Protein AF-0000000087528945 (afdb_homodimer)

Sequence (716 aa):
MKDCYVSKKLNIKIRRIQIAGRSYTVRPSFVMPYMTAFTDDAEKALFLSKFDVPAWGIARIFGKNGPYWYRMASNLGRFSLVGTTVRDPKKLPLHIAADEKHTKIRGEKCYIPTTVGCGCILGAAVAENAGNIALLRGYDVFRREALDLDPSYSPETVNIDGWAATRNAFRHLFPTICILCCFLHIYIKMRDGSKKKHRDVFLRAASALWECFQAPTRRSFSQKVRRLAEAGERDSYPESILKPIKKLKNNISEYSESYNHHGCHRTSNMIDRLMQGMNRHLYNTRYFHGSRETAERNIRGWALIKNFAPQNPAAVKKHAGLQSPAEQLNGKRYHDCWLQNLLISASLGGFRGAPLNLMKDCYVSKKLNIKIRRIQIAGRSYTVRPSFVMPYMTAFTDDAEKALFLSKFDVPAWGIARIFGKNGPYWYRMASNLGRFSLVGTTVRDPKKLPLHIAADEKHTKIRGEKCYIPTTVGCGCILGAAVAENAGNIALLRGYDVFRREALDLDPSYSPETVNIDGWAATRNAFRHLFPTICILCCFLHIYIKMRDGSKKKHRDVFLRAASALWECFQAPTRRSFSQKVRRLAEAGERDSYPESILKPIKKLKNNISEYSESYNHHGCHRTSNMIDRLMQGMNRHLYNTRYFHGSRETAERNIRGWALIKNFAPQNPAAVKKHAGLQSPAEQLNGKRYHDCWLQNLLISASLGGFRGAPLNL

Foldseek 3Di:
DPFWDQDPLQRDIWGWDDDPNFIDIDDALQAAPPRLDGLVLCLVLLLCVLQPDQLQNSCVVSNDHSVSNLCSLLQLLQFQLQLLLDPALVLPAQAKEWDWDWFDEQRQIWIWIWMDGLLATRFTAIFNDLAQVRLLVRCVSSLVLSCVNPVPDAHAEYEYQDDPSNVNSNCVSHVNHQYAYALVNLLVQLCVVDCPPPPVLNVVLSVLSVVLVPDLALVSNLVSLVVSLVVCVVVVPDCSNNVSSVVCNVPVCNQSCVRVPPPYDRHCVSVVVVVVSVVSNCVSVVHHHDDSVSNSSNSSSSSLSQQQRFDDPVVCVVQVNQGGSSCSSHVHFDDPRSSSRSSVSSPPRRDDGRPPPD/DPAWDQDPLQRDIWGWDDDPNFIAIDDALQAAPPRLDGLVLCLVLLLCVLQPDQLQNSCVVSNDHSVSNLCRLLVLLQFQLQLLLPPALVLPAQAKEWDWDWFDEQRQIWIWIWMDGLLATRFTAIFNDLAQVRLLVRCVSSLVLSCLNPVPDAHAEYEYQDDPSNVNSNCVSHVNHQYAYALVVLLVQLCVVDCVPPPVLNVVLSVLSVVLVPDLALVSSLVSLVVSLVVCVVVVPDCSNNVSSVVCNVPVCNQSCVRVPPPYDRHCVSVVVVVVSVVSNCVSVVHHHDDSVSNSSNSSSSSLSQQQRFDDPVVCVVQVNQGGSSCSSHVHFDDPRSSSRSSVSSPPRSDDDRPPPD

Radius of gyration: 29.3 Å; Cα contacts (8 Å, |Δi|>4): 1241; chains: 2; bounding box: 74×74×71 Å

pLDDT: mean 90.82, std 10.72, range [28.28, 98.5]

Organism: NCBI:txid1859131

Structure (mmCIF, N/CA/C/O backbone):
data_AF-0000000087528945-model_v1
#
loop_
_entity.id
_entity.type
_entity.pdbx_description
1 polymer 'MULE transposase domain-containing protein'
#
loop_
_atom_site.group_PDB
_atom_site.id
_atom_site.type_symbol
_atom_site.label_atom_id
_atom_site.label_alt_id
_atom_site.label_comp_id
_atom_site.label_asym_id
_atom_site.label_entity_id
_atom_site.label_seq_id
_atom_site.pdbx_PDB_ins_code
_atom_site.Cartn_x
_atom_site.Cartn_y
_atom_site.Cartn_z
_atom_site.occupancy
_atom_site.B_iso_or_equiv
_atom_site.auth_seq_id
_atom_site.auth_comp_id
_atom_site.auth_asym_id
_atom_site.auth_atom_id
_atom_site.pdbx_PDB_model_num
ATOM 1 N N . MET A 1 1 ? 30.25 -16.484 -36.312 1 44.91 1 MET A N 1
ATOM 2 C CA . MET A 1 1 ? 30.188 -15.273 -35.469 1 44.91 1 MET A CA 1
ATOM 3 C C . MET A 1 1 ? 31.312 -15.273 -34.438 1 44.91 1 MET A C 1
ATOM 5 O O . MET A 1 1 ? 31.672 -16.312 -33.906 1 44.91 1 MET A O 1
ATOM 9 N N . LYS A 1 2 ? 32.156 -14.516 -34.406 1 52.84 2 LYS A N 1
ATOM 10 C CA . LYS A 1 2 ? 33.25 -14.383 -33.438 1 52.84 2 LYS A CA 1
ATOM 11 C C . LYS A 1 2 ? 32.781 -14.602 -32 1 52.84 2 LYS A C 1
ATOM 13 O O . LYS A 1 2 ? 31.828 -13.953 -31.562 1 52.84 2 LYS A O 1
ATOM 18 N N . ASP A 1 3 ? 33 -15.695 -31.219 1 64.81 3 ASP A N 1
ATOM 19 C CA . ASP A 1 3 ? 32.375 -16.406 -30.109 1 64.81 3 ASP A CA 1
ATOM 20 C C . ASP A 1 3 ? 32.469 -15.602 -28.812 1 64.81 3 ASP A C 1
ATOM 22 O O . ASP A 1 3 ? 31.547 -15.57 -28.016 1 64.81 3 ASP A O 1
ATOM 26 N N . CYS A 1 4 ? 33.625 -14.914 -28.688 1 72.31 4 CYS A N 1
ATOM 27 C CA . CYS A 1 4 ? 33.875 -14.227 -27.422 1 72.31 4 CYS A CA 1
ATOM 28 C C . CYS A 1 4 ? 33.969 -12.719 -27.625 1 72.31 4 CYS A C 1
ATOM 30 O O . CYS A 1 4 ? 34.562 -12.258 -28.578 1 72.31 4 CYS A O 1
ATOM 32 N N . TYR A 1 5 ? 33.094 -11.906 -27.047 1 77.69 5 TYR A N 1
ATOM 33 C CA . TYR A 1 5 ? 33.125 -10.445 -27.078 1 77.69 5 TYR A CA 1
ATOM 34 C C . TYR A 1 5 ? 33.281 -9.875 -25.672 1 77.69 5 TYR A C 1
ATOM 36 O O . TYR A 1 5 ? 32.906 -10.508 -24.688 1 77.69 5 TYR A O 1
ATOM 44 N N . VAL A 1 6 ? 34.062 -8.758 -25.656 1 79.62 6 VAL A N 1
ATOM 45 C CA . VAL A 1 6 ? 34.219 -8.07 -24.391 1 79.62 6 VAL A CA 1
ATOM 46 C C . VAL A 1 6 ? 33.188 -6.945 -24.281 1 79.62 6 VAL A C 1
ATOM 48 O O . VAL A 1 6 ? 33.094 -6.094 -25.172 1 79.62 6 VAL A O 1
ATOM 51 N N . SER A 1 7 ? 32.438 -6.984 -23.219 1 78.5 7 SER A N 1
ATOM 52 C CA . SER A 1 7 ? 31.438 -5.938 -23 1 78.5 7 SER A CA 1
ATOM 53 C C . SER A 1 7 ? 32.094 -4.625 -22.594 1 78.5 7 SER A C 1
ATOM 55 O O . SER A 1 7 ? 32.875 -4.586 -21.641 1 78.5 7 SER A O 1
ATOM 57 N N . LYS A 1 8 ? 31.719 -3.615 -23.297 1 76.12 8 LYS A N 1
ATOM 58 C CA . LYS A 1 8 ? 32.281 -2.297 -23 1 76.12 8 LYS A CA 1
ATOM 59 C C . LYS A 1 8 ? 31.719 -1.745 -21.688 1 76.12 8 LYS A C 1
ATOM 61 O O . LYS A 1 8 ? 32.406 -0.993 -20.984 1 76.12 8 LYS A O 1
ATOM 66 N N . LYS A 1 9 ? 30.578 -2.268 -21.391 1 76.88 9 LYS A N 1
ATOM 67 C CA . LYS A 1 9 ? 29.891 -1.698 -20.234 1 76.88 9 LYS A CA 1
ATOM 68 C C . LYS A 1 9 ? 30.5 -2.213 -18.922 1 76.88 9 LYS A C 1
ATOM 70 O O . LYS A 1 9 ? 30.688 -1.447 -17.984 1 76.88 9 LYS A O 1
ATOM 75 N N . LEU A 1 10 ? 30.828 -3.467 -18.875 1 82.12 10 LEU A N 1
ATOM 76 C CA . LEU A 1 10 ? 31.266 -4.066 -17.625 1 82.12 10 LEU A CA 1
ATOM 77 C C . LEU A 1 10 ? 32.688 -4.641 -17.781 1 82.12 10 LEU A C 1
ATOM 79 O O . LEU A 1 10 ? 33.281 -5.082 -16.797 1 82.12 10 LEU A O 1
ATOM 83 N N . ASN A 1 11 ? 33.188 -4.609 -18.891 1 80.81 11 ASN A N 1
ATOM 84 C CA . ASN A 1 11 ? 34.531 -5.109 -19.188 1 80.81 11 ASN A CA 1
ATOM 85 C C . ASN A 1 11 ? 34.656 -6.594 -18.844 1 80.81 11 ASN A C 1
ATOM 87 O O . ASN A 1 11 ? 35.562 -6.996 -18.141 1 80.81 11 ASN A O 1
ATOM 91 N N . ILE A 1 12 ? 33.625 -7.355 -19.25 1 82.56 12 ILE A N 1
ATOM 92 C CA . ILE A 1 12 ? 33.625 -8.797 -19.047 1 82.56 12 ILE A CA 1
ATOM 93 C C . ILE A 1 12 ? 33.5 -9.516 -20.391 1 82.56 12 ILE A C 1
ATOM 95 O O . ILE A 1 12 ? 32.875 -8.992 -21.328 1 82.56 12 ILE A O 1
ATOM 99 N N . LYS A 1 13 ? 34.094 -10.648 -20.469 1 81.25 13 LYS A N 1
ATOM 100 C CA . LYS A 1 13 ? 34.031 -11.453 -21.688 1 81.25 13 LYS A CA 1
ATOM 101 C C . LYS A 1 13 ? 32.719 -12.242 -21.75 1 81.25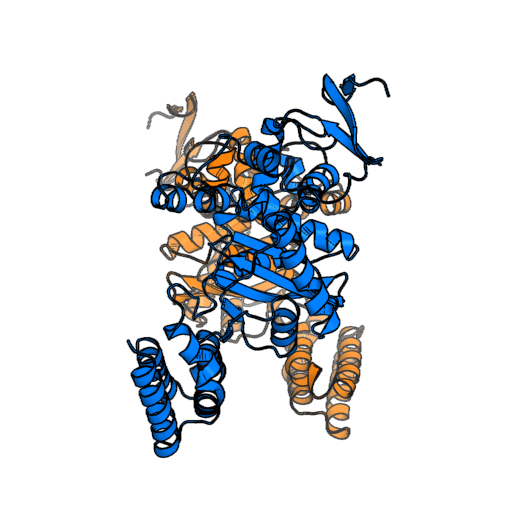 13 LYS A C 1
ATOM 103 O O . LYS A 1 13 ? 32.344 -12.875 -20.766 1 81.25 13 LYS A O 1
ATOM 108 N N . ILE A 1 14 ? 32.031 -12.031 -22.828 1 79.75 14 ILE A N 1
ATOM 109 C CA . ILE A 1 14 ? 30.797 -12.766 -23.047 1 79.75 14 ILE A CA 1
ATOM 110 C C . ILE A 1 14 ? 30.859 -13.523 -24.359 1 79.75 14 ILE A C 1
ATOM 112 O O . ILE A 1 14 ? 31.734 -13.258 -25.203 1 79.75 14 ILE A O 1
ATOM 116 N N . ARG A 1 15 ? 30.047 -14.625 -24.422 1 78.31 15 ARG A N 1
ATOM 117 C CA . ARG A 1 15 ? 29.984 -15.422 -25.641 1 78.31 15 ARG A CA 1
ATOM 118 C C . ARG A 1 15 ? 28.578 -15.391 -26.25 1 78.31 15 ARG A C 1
ATOM 120 O O . ARG A 1 15 ? 27.594 -15.414 -25.516 1 78.31 15 ARG A O 1
ATOM 127 N N . ARG A 1 16 ? 28.594 -15.195 -27.594 1 77.94 16 ARG A N 1
ATOM 128 C CA . ARG A 1 16 ? 27.328 -15.297 -28.312 1 77.94 16 ARG A CA 1
ATOM 129 C C . ARG A 1 16 ? 27.281 -16.578 -29.141 1 77.94 16 ARG A C 1
ATOM 131 O O . ARG A 1 16 ? 28.219 -16.906 -29.859 1 77.94 16 ARG A O 1
ATOM 138 N N . ILE A 1 17 ? 26.219 -17.328 -28.828 1 74.5 17 ILE A N 1
ATOM 139 C CA . ILE A 1 17 ? 26.094 -18.594 -29.562 1 74.5 17 ILE A CA 1
ATOM 140 C C . ILE A 1 17 ? 24.766 -18.609 -30.312 1 74.5 17 ILE A C 1
ATOM 142 O O . ILE A 1 17 ? 23.828 -17.875 -29.969 1 74.5 17 ILE A O 1
ATOM 146 N N . GLN A 1 18 ? 24.797 -19.188 -31.453 1 75.12 18 GLN A N 1
ATOM 147 C CA . GLN A 1 18 ? 23.578 -19.359 -32.219 1 75.12 18 GLN A CA 1
ATOM 148 C C . GLN A 1 18 ? 23.078 -20.797 -32.188 1 75.12 18 GLN A C 1
ATOM 150 O O . GLN A 1 18 ? 23.844 -21.719 -32.469 1 75.12 18 GLN A O 1
ATOM 155 N N . ILE A 1 19 ? 21.984 -20.953 -31.641 1 69.56 19 ILE A N 1
ATOM 156 C CA . ILE A 1 19 ? 21.375 -22.281 -31.625 1 69.56 19 ILE A CA 1
ATOM 157 C C . ILE A 1 19 ? 20.062 -22.25 -32.406 1 69.56 19 ILE A C 1
ATOM 159 O O . ILE A 1 19 ? 19.141 -21.531 -32.062 1 69.56 19 ILE A O 1
ATOM 163 N N . ALA A 1 20 ? 19.984 -23.094 -33.438 1 74.81 20 ALA A N 1
ATOM 164 C CA . ALA A 1 20 ? 18.781 -23.234 -34.25 1 74.81 20 ALA A CA 1
ATOM 165 C C . ALA A 1 20 ? 18.312 -21.875 -34.75 1 74.81 20 ALA A C 1
ATOM 167 O O . ALA A 1 20 ? 17.125 -21.547 -34.688 1 74.81 20 ALA A O 1
ATOM 168 N N . GLY A 1 21 ? 19.219 -20.984 -35.125 1 67 21 GLY A N 1
ATOM 169 C CA . GLY A 1 21 ? 18.891 -19.719 -35.75 1 67 21 GLY A CA 1
ATOM 170 C C . GLY A 1 21 ? 18.625 -18.609 -34.719 1 67 21 GLY A C 1
ATOM 171 O O . GLY A 1 21 ? 18.312 -17.484 -35.094 1 67 21 GLY A O 1
ATOM 172 N N . ARG A 1 22 ? 18.672 -18.984 -33.5 1 70.75 22 ARG A N 1
ATOM 173 C CA . ARG A 1 22 ? 18.484 -17.984 -32.469 1 70.75 22 ARG A CA 1
ATOM 174 C C . ARG A 1 22 ? 19.797 -17.688 -31.75 1 70.75 22 ARG A C 1
ATOM 176 O O . ARG A 1 22 ? 20.609 -18.594 -31.516 1 70.75 22 ARG A O 1
ATOM 183 N N . SER A 1 23 ? 19.938 -16.359 -31.531 1 71.31 23 SER A N 1
ATOM 184 C CA . SER A 1 23 ? 21.156 -15.914 -30.875 1 71.31 23 SER A CA 1
ATOM 185 C C . SER A 1 23 ? 21 -15.883 -29.359 1 71.31 23 SER A C 1
ATOM 187 O O . SER A 1 23 ? 20 -15.383 -28.844 1 71.31 23 SER A O 1
ATOM 189 N N . TYR A 1 24 ? 21.938 -16.578 -28.625 1 72.31 24 TYR A N 1
ATOM 190 C CA . TYR A 1 24 ? 22 -16.578 -27.172 1 72.31 24 TYR A CA 1
ATOM 191 C C . TYR A 1 24 ? 23.281 -15.922 -26.672 1 72.31 24 TYR A C 1
ATOM 193 O O . TYR A 1 24 ? 24.328 -16.016 -27.312 1 72.31 24 TYR A O 1
ATOM 201 N N . THR A 1 25 ? 23.047 -15.203 -25.609 1 73.56 25 THR A N 1
ATOM 202 C CA . THR A 1 25 ? 24.219 -14.656 -24.922 1 73.56 25 THR A CA 1
ATOM 203 C C . THR A 1 25 ? 24.562 -15.484 -23.688 1 73.56 25 THR A C 1
ATOM 205 O O . THR A 1 25 ? 23.703 -15.727 -22.844 1 73.56 25 THR A O 1
ATOM 208 N N . VAL A 1 26 ? 25.812 -16.016 -23.672 1 77.44 26 VAL A N 1
ATOM 209 C CA . VAL A 1 26 ? 26.297 -16.734 -22.5 1 77.44 26 VAL A CA 1
ATOM 210 C C . VAL A 1 26 ? 27.094 -15.789 -21.609 1 77.44 26 VAL A C 1
ATOM 212 O O . VAL A 1 26 ? 28.078 -15.195 -22.031 1 77.44 26 VAL A O 1
ATOM 215 N N . ARG A 1 27 ? 26.5 -15.578 -20.516 1 78.88 27 ARG A N 1
ATOM 216 C CA . ARG A 1 27 ? 27.156 -14.688 -19.547 1 78.88 27 ARG A CA 1
ATOM 217 C C . ARG A 1 27 ? 27.219 -15.328 -18.172 1 78.88 27 ARG A C 1
ATOM 219 O O . ARG A 1 27 ? 26.438 -16.234 -17.859 1 78.88 27 ARG A O 1
ATOM 226 N N . PRO A 1 28 ? 28.188 -14.859 -17.406 1 82.75 28 PRO A N 1
ATOM 227 C CA . PRO A 1 28 ? 28.203 -15.352 -16.016 1 82.75 28 PRO A CA 1
ATOM 228 C C . PRO A 1 28 ? 26.953 -14.961 -15.242 1 82.75 28 PRO A C 1
ATOM 230 O O . PRO A 1 28 ? 26.344 -13.922 -15.523 1 82.75 28 PRO A O 1
ATOM 233 N N . SER A 1 29 ? 26.594 -15.719 -14.273 1 83.31 29 SER A N 1
ATOM 234 C CA . SER A 1 29 ? 25.375 -15.5 -13.492 1 83.31 29 SER A CA 1
ATOM 235 C C . SER A 1 29 ? 25.5 -14.258 -12.617 1 83.31 29 SER A C 1
ATOM 237 O O . SER A 1 29 ? 24.5 -13.734 -12.133 1 83.31 29 SER A O 1
ATOM 239 N N . PHE A 1 30 ? 26.719 -13.789 -12.438 1 88.44 30 PHE A N 1
ATOM 240 C CA . PHE A 1 30 ? 26.922 -12.617 -11.594 1 88.44 30 PHE A CA 1
ATOM 241 C C . PHE A 1 30 ? 26.797 -11.336 -12.406 1 88.44 30 PHE A C 1
ATOM 243 O O . PHE A 1 30 ? 27.094 -10.25 -11.906 1 88.44 30 PHE A O 1
ATOM 250 N N . VAL A 1 31 ? 26.328 -11.555 -13.648 1 85.88 31 VAL A N 1
ATOM 251 C CA . VAL A 1 31 ? 26.109 -10.406 -14.523 1 85.88 31 VAL A CA 1
ATOM 252 C C . VAL A 1 31 ? 24.641 -10.352 -14.945 1 85.88 31 VAL A C 1
ATOM 254 O O . VAL A 1 31 ? 24.062 -11.359 -15.367 1 85.88 31 VAL A O 1
ATOM 257 N N . MET A 1 32 ? 24.109 -9.141 -14.859 1 87.62 32 MET A N 1
ATOM 258 C CA . MET A 1 32 ? 22.719 -8.93 -15.266 1 87.62 32 MET A CA 1
ATOM 259 C C . MET A 1 32 ? 22.578 -9.047 -16.781 1 87.62 32 MET A C 1
ATOM 261 O O . MET A 1 32 ? 23.547 -8.867 -17.516 1 87.62 32 MET A O 1
ATOM 265 N N . PRO A 1 33 ? 21.328 -9.336 -17.172 1 80.12 33 PRO A N 1
ATOM 266 C CA . PRO A 1 33 ? 21.109 -9.352 -18.625 1 80.12 33 PRO A CA 1
ATOM 267 C C . PRO A 1 33 ? 21.531 -8.047 -19.297 1 80.12 33 PRO A C 1
ATOM 269 O O . PRO A 1 33 ? 21.391 -6.973 -18.719 1 80.12 33 PRO A O 1
ATOM 272 N N . TYR A 1 34 ? 22.078 -8.164 -20.453 1 78.62 34 TYR A N 1
ATOM 273 C CA . TYR A 1 34 ? 22.5 -7.047 -21.281 1 78.62 34 TYR A CA 1
ATOM 274 C C . TYR A 1 34 ? 23.672 -6.309 -20.641 1 78.62 34 TYR A C 1
ATOM 276 O O . TYR A 1 34 ? 23.891 -5.129 -20.906 1 78.62 34 TYR A O 1
ATOM 284 N N . MET A 1 35 ? 24.234 -6.945 -19.766 1 80.25 35 MET A N 1
ATOM 285 C CA . MET A 1 35 ? 25.453 -6.445 -19.109 1 80.25 35 MET A CA 1
ATOM 286 C C . MET A 1 35 ? 25.172 -5.105 -18.422 1 80.25 35 MET A C 1
ATOM 288 O O . MET A 1 35 ? 26 -4.188 -18.516 1 80.25 35 MET A O 1
ATOM 292 N N . THR A 1 36 ? 24.047 -5.066 -17.844 1 84.5 36 THR A N 1
ATOM 293 C CA . THR A 1 36 ? 23.625 -3.789 -17.281 1 84.5 36 THR A CA 1
ATOM 294 C C . THR A 1 36 ? 24.281 -3.551 -15.922 1 84.5 36 THR A C 1
ATOM 296 O O . THR A 1 36 ? 24.422 -2.406 -15.492 1 84.5 36 THR A O 1
ATOM 299 N N . ALA A 1 37 ? 24.609 -4.656 -15.219 1 91.5 37 ALA A N 1
ATOM 300 C CA . ALA A 1 37 ? 25.188 -4.535 -13.883 1 91.5 37 ALA A CA 1
ATOM 301 C C . ALA A 1 37 ? 25.641 -5.891 -13.359 1 91.5 37 ALA A C 1
ATOM 303 O O . ALA A 1 37 ? 25.344 -6.93 -13.953 1 91.5 37 ALA A O 1
ATOM 304 N N . PHE A 1 38 ? 26.5 -5.777 -12.422 1 92.81 38 PHE A N 1
ATOM 305 C CA . PHE A 1 38 ? 26.766 -6.98 -11.641 1 92.81 38 PHE A CA 1
ATOM 306 C C . PHE A 1 38 ? 25.625 -7.266 -10.672 1 92.81 38 PHE A C 1
ATOM 308 O O . PHE A 1 38 ? 25.016 -6.34 -10.141 1 92.81 38 PHE A O 1
ATOM 315 N N . THR A 1 39 ? 25.344 -8.516 -10.422 1 93.75 39 THR A N 1
ATOM 316 C CA . THR A 1 39 ? 24.234 -8.906 -9.562 1 93.75 39 THR A CA 1
ATOM 317 C C . THR A 1 39 ? 24.438 -8.383 -8.148 1 93.75 39 THR A C 1
ATOM 319 O O . THR A 1 39 ? 23.484 -7.984 -7.484 1 93.75 39 THR A O 1
ATOM 322 N N . ASP A 1 40 ? 25.625 -8.289 -7.688 1 92.69 40 ASP A N 1
ATOM 323 C CA . ASP A 1 40 ? 25.922 -7.816 -6.336 1 92.69 40 ASP A CA 1
ATOM 324 C C . ASP A 1 40 ? 25.594 -6.336 -6.188 1 92.69 40 ASP A C 1
ATOM 326 O O . ASP A 1 40 ? 25.188 -5.887 -5.109 1 92.69 40 ASP A O 1
ATOM 330 N N . ASP A 1 41 ? 25.719 -5.66 -7.312 1 92.12 41 ASP A N 1
ATOM 331 C CA . ASP A 1 41 ? 25.438 -4.227 -7.293 1 92.12 41 ASP A CA 1
ATOM 332 C C . ASP A 1 41 ? 23.938 -3.959 -7.398 1 92.12 41 ASP A C 1
ATOM 334 O O . ASP A 1 41 ? 23.453 -2.936 -6.918 1 92.12 41 ASP A O 1
ATOM 338 N N . ALA A 1 42 ? 23.266 -4.902 -7.98 1 95.94 42 ALA A N 1
ATOM 339 C CA . ALA A 1 42 ? 21.875 -4.645 -8.312 1 95.94 42 ALA A CA 1
ATOM 340 C C . ALA A 1 42 ? 20.938 -5.293 -7.297 1 95.94 42 ALA A C 1
ATOM 342 O O . ALA A 1 42 ? 19.766 -4.918 -7.195 1 95.94 42 ALA A O 1
ATOM 343 N N . GLU A 1 43 ? 21.422 -6.246 -6.539 1 96.88 43 GLU A N 1
ATOM 344 C CA . GLU A 1 43 ? 20.547 -7.094 -5.73 1 96.88 43 GLU A CA 1
ATOM 345 C C . GLU A 1 43 ? 19.797 -6.273 -4.684 1 96.88 43 GLU A C 1
ATOM 347 O O . GLU A 1 43 ? 18.609 -6.477 -4.473 1 96.88 43 GLU A O 1
A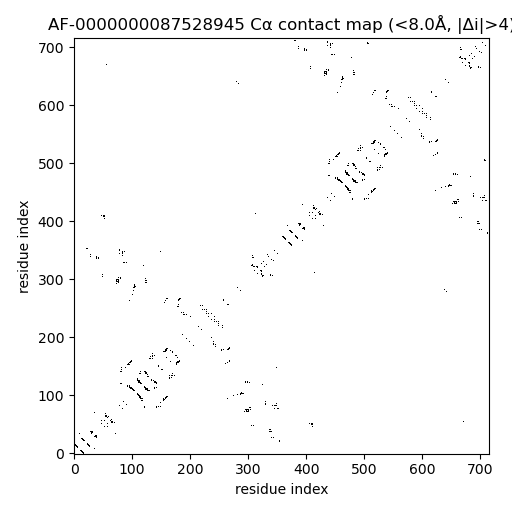TOM 352 N N . LYS A 1 44 ? 20.469 -5.316 -4.051 1 96.44 44 LYS A N 1
ATOM 353 C CA . LYS A 1 44 ? 19.844 -4.52 -3.008 1 96.44 44 LYS A CA 1
ATOM 354 C C . LYS A 1 44 ? 18.797 -3.574 -3.598 1 96.44 44 LYS A C 1
ATOM 356 O O . LYS A 1 44 ? 17.734 -3.377 -3.016 1 96.44 44 LYS A O 1
ATOM 361 N N . ALA A 1 45 ? 19.109 -3.035 -4.734 1 96.62 45 ALA A N 1
ATOM 362 C CA . ALA A 1 45 ? 18.188 -2.129 -5.41 1 96.62 45 ALA A CA 1
ATOM 363 C C . ALA A 1 45 ? 16.922 -2.863 -5.84 1 96.62 45 ALA A C 1
ATOM 365 O O . ALA A 1 45 ? 15.812 -2.396 -5.582 1 96.62 45 ALA A O 1
ATOM 366 N N . LEU A 1 46 ? 17.062 -4.008 -6.375 1 97 46 LEU A N 1
ATOM 367 C CA . LEU A 1 46 ? 15.922 -4.762 -6.871 1 97 46 LEU A CA 1
ATOM 368 C C . LEU A 1 46 ? 15.125 -5.371 -5.719 1 97 46 LEU A C 1
ATOM 370 O O . LEU A 1 46 ? 13.922 -5.586 -5.836 1 97 46 LEU A O 1
ATOM 374 N N . PHE A 1 47 ? 15.867 -5.629 -4.617 1 97.38 47 PHE A N 1
ATOM 375 C CA . PHE A 1 47 ? 15.188 -6.066 -3.404 1 97.38 47 PHE A CA 1
ATOM 376 C C . PHE A 1 47 ? 14.141 -5.043 -2.973 1 97.38 47 PHE A C 1
ATOM 378 O O . PHE A 1 47 ? 13.055 -5.41 -2.531 1 97.38 47 PHE A O 1
ATOM 385 N N . LEU A 1 48 ? 14.391 -3.771 -3.191 1 96.44 48 LEU A N 1
ATOM 386 C CA . LEU A 1 48 ? 13.492 -2.695 -2.795 1 96.44 48 LEU A CA 1
ATOM 387 C C . LEU A 1 48 ? 12.242 -2.682 -3.67 1 96.44 48 LEU A C 1
ATOM 389 O O . LEU A 1 48 ? 11.195 -2.174 -3.26 1 96.44 48 LEU A O 1
ATOM 393 N N . SER A 1 49 ? 12.352 -3.25 -4.812 1 93 49 SER A N 1
ATOM 394 C CA . SER A 1 49 ? 11.195 -3.328 -5.699 1 93 49 SER A CA 1
ATOM 395 C C . SER A 1 49 ? 10.109 -4.227 -5.113 1 93 49 SER A C 1
ATOM 397 O O . SER A 1 49 ? 8.93 -4.07 -5.422 1 93 49 SER A O 1
ATOM 399 N N . LYS A 1 50 ? 10.516 -5.098 -4.27 1 92.5 50 LYS A N 1
ATOM 400 C CA . LYS A 1 50 ? 9.586 -5.977 -3.572 1 92.5 50 LYS A CA 1
ATOM 401 C C . LYS A 1 50 ? 8.586 -5.176 -2.738 1 92.5 50 LYS A C 1
ATOM 403 O O . LYS A 1 50 ? 7.453 -5.605 -2.533 1 92.5 50 LYS A O 1
ATOM 408 N N . PHE A 1 51 ? 9.031 -4.027 -2.383 1 92.38 51 PHE A N 1
ATOM 409 C CA . PHE A 1 51 ? 8.211 -3.182 -1.523 1 92.38 51 PHE A CA 1
ATOM 410 C C . PHE A 1 51 ? 7.68 -1.979 -2.295 1 92.38 51 PHE A C 1
ATOM 412 O O . PHE A 1 51 ? 7.199 -1.013 -1.697 1 92.38 51 PHE A O 1
ATOM 419 N N . ASP A 1 52 ? 7.875 -1.952 -3.523 1 91.94 52 ASP A N 1
ATOM 420 C CA . ASP A 1 52 ? 7.305 -0.979 -4.449 1 91.94 52 ASP A CA 1
ATOM 421 C C . ASP A 1 52 ? 7.93 0.401 -4.25 1 91.94 52 ASP A C 1
ATOM 423 O O . ASP A 1 52 ? 7.242 1.419 -4.352 1 91.94 52 ASP A O 1
ATOM 427 N N . VAL A 1 53 ? 9.148 0.406 -3.807 1 94.31 53 VAL A N 1
ATOM 428 C CA . VAL A 1 53 ? 9.875 1.673 -3.852 1 94.31 53 VAL A CA 1
ATOM 429 C C . VAL A 1 53 ? 9.977 2.16 -5.293 1 94.31 53 VAL A C 1
ATOM 431 O O . VAL A 1 53 ? 10.391 1.411 -6.18 1 94.31 53 VAL A O 1
ATOM 434 N N . PRO A 1 54 ? 9.547 3.383 -5.523 1 93.19 54 PRO A N 1
ATOM 435 C CA . PRO A 1 54 ? 9.586 3.854 -6.91 1 93.19 54 PRO A CA 1
ATOM 436 C C . PRO A 1 54 ? 11.008 3.92 -7.473 1 93.19 54 PRO A C 1
ATOM 438 O O . PRO A 1 54 ? 11.961 4.125 -6.719 1 93.19 54 PRO A O 1
ATOM 441 N N . ALA A 1 55 ? 11.07 3.844 -8.812 1 94.38 55 ALA A N 1
ATOM 442 C CA . ALA A 1 55 ? 12.367 3.785 -9.492 1 94.38 55 ALA A CA 1
ATOM 443 C C . ALA A 1 55 ? 13.211 5.016 -9.18 1 94.38 55 ALA A C 1
ATOM 445 O O . ALA A 1 55 ? 14.43 4.922 -9.031 1 94.38 55 ALA A O 1
ATOM 446 N N . TRP A 1 56 ? 12.57 6.141 -9.062 1 95.25 56 TRP A N 1
ATOM 447 C CA . TRP A 1 56 ? 13.32 7.352 -8.75 1 95.25 56 TRP A CA 1
ATOM 448 C C . TRP A 1 56 ? 13.891 7.281 -7.332 1 95.25 56 TRP A C 1
ATOM 450 O O . TRP A 1 56 ? 14.961 7.82 -7.062 1 95.25 56 TRP A O 1
ATOM 460 N N . GLY A 1 57 ? 13.125 6.66 -6.414 1 95.69 57 GLY A N 1
ATOM 461 C CA . GLY A 1 57 ? 13.617 6.461 -5.059 1 95.69 57 GLY A CA 1
ATOM 462 C C . GLY A 1 57 ? 14.828 5.539 -4.992 1 95.69 57 GLY A C 1
ATOM 463 O O . GLY A 1 57 ? 15.773 5.805 -4.254 1 95.69 57 GLY A O 1
ATOM 464 N N . ILE A 1 58 ? 14.75 4.492 -5.773 1 96.94 58 ILE A N 1
ATOM 465 C CA . ILE A 1 58 ? 15.875 3.564 -5.855 1 96.94 58 ILE A CA 1
ATOM 466 C C . ILE A 1 58 ? 17.094 4.285 -6.426 1 96.94 58 ILE A C 1
ATOM 468 O O . ILE A 1 58 ? 18.203 4.125 -5.922 1 96.94 58 ILE A O 1
ATOM 472 N N . ALA A 1 59 ? 16.891 5.098 -7.398 1 96.44 59 ALA A N 1
ATOM 473 C CA . ALA A 1 59 ? 17.969 5.844 -8.039 1 96.44 59 ALA A CA 1
ATOM 474 C C . ALA A 1 59 ? 18.625 6.809 -7.055 1 96.44 59 ALA A C 1
ATOM 476 O O . ALA A 1 59 ? 19.844 7.027 -7.109 1 96.44 59 ALA A O 1
ATOM 477 N N . ARG A 1 60 ? 17.891 7.32 -6.215 1 94.81 60 ARG A N 1
ATOM 478 C CA . ARG A 1 60 ? 18.422 8.25 -5.223 1 94.81 60 ARG A CA 1
ATOM 479 C C . ARG A 1 60 ? 19.406 7.551 -4.285 1 94.81 60 ARG A C 1
ATOM 481 O O . ARG A 1 60 ? 20.391 8.148 -3.855 1 94.81 60 ARG A O 1
ATOM 488 N N . ILE A 1 61 ? 19.156 6.336 -4.023 1 95.38 61 ILE A N 1
ATOM 489 C CA . ILE A 1 61 ? 19.953 5.602 -3.049 1 95.38 61 ILE A CA 1
ATOM 490 C C . ILE A 1 61 ? 21.156 4.965 -3.74 1 95.38 61 ILE A C 1
ATOM 492 O O . ILE A 1 61 ? 22.266 5.012 -3.225 1 95.38 61 ILE A O 1
ATOM 496 N N . PHE A 1 62 ? 20.953 4.391 -4.934 1 96 62 PHE A N 1
ATOM 497 C CA . PHE A 1 62 ? 21.969 3.531 -5.523 1 96 62 PHE A CA 1
ATOM 498 C C . PHE A 1 62 ? 22.578 4.188 -6.754 1 96 62 PHE A C 1
ATOM 500 O O . PHE A 1 62 ? 23.484 3.627 -7.375 1 96 62 PHE A O 1
ATOM 507 N N . GLY A 1 63 ? 22.094 5.297 -7.113 1 94.81 63 GLY A N 1
ATOM 508 C CA . GLY A 1 63 ? 22.609 5.984 -8.289 1 94.81 63 GLY A CA 1
ATOM 509 C C . GLY A 1 63 ? 21.875 5.617 -9.562 1 94.81 63 GLY A C 1
ATOM 510 O O . GLY A 1 63 ? 20.797 5.035 -9.516 1 94.81 63 GLY A O 1
ATOM 511 N N . LYS A 1 64 ? 22.391 6.098 -10.703 1 94.31 64 LYS A N 1
ATOM 512 C CA . LYS A 1 64 ? 21.734 5.938 -11.992 1 94.31 64 LYS A CA 1
ATOM 513 C C . LYS A 1 64 ? 20.406 6.695 -12.031 1 94.31 64 LYS A C 1
ATOM 515 O O . LYS A 1 64 ? 20.266 7.734 -11.383 1 94.31 64 LYS A O 1
ATOM 520 N N . ASN A 1 65 ? 19.547 6.254 -12.977 1 94.12 65 ASN A N 1
ATOM 521 C CA . ASN A 1 65 ? 18.281 6.988 -13.094 1 94.12 65 ASN A CA 1
ATOM 522 C C . ASN A 1 65 ? 17.078 6.059 -13 1 94.12 65 ASN A C 1
ATOM 524 O O . ASN A 1 65 ? 17.234 4.836 -12.93 1 94.12 65 ASN A O 1
ATOM 528 N N . GLY A 1 66 ? 15.938 6.648 -12.883 1 93.19 66 GLY A N 1
ATOM 529 C CA . GLY A 1 66 ? 14.695 5.91 -12.711 1 93.19 66 GLY A CA 1
ATOM 530 C C . GLY A 1 66 ? 14.469 4.863 -13.781 1 93.19 66 GLY A C 1
ATOM 531 O O . GLY A 1 66 ? 14.297 3.682 -13.477 1 93.19 66 GLY A O 1
ATOM 532 N N . PRO A 1 67 ? 14.555 5.246 -14.969 1 93 67 PRO A N 1
ATOM 533 C CA . PRO A 1 67 ? 14.328 4.297 -16.062 1 93 67 PRO A CA 1
ATOM 534 C C . PRO A 1 67 ? 15.289 3.113 -16.031 1 93 67 PRO A C 1
ATOM 536 O O . PRO A 1 67 ? 14.906 1.99 -16.359 1 93 67 PRO A O 1
ATOM 539 N N . TYR A 1 68 ? 16.531 3.346 -15.609 1 94.44 68 TYR A N 1
ATOM 540 C CA . TYR A 1 68 ? 17.516 2.285 -15.492 1 94.44 68 TYR A CA 1
ATOM 541 C C . TYR A 1 68 ? 17.031 1.178 -14.57 1 94.44 68 TYR A C 1
ATOM 543 O O . TYR A 1 68 ? 17.016 0.003 -14.945 1 94.44 68 TYR A O 1
ATOM 551 N N . TRP A 1 69 ? 16.562 1.548 -13.43 1 95.25 69 TRP A N 1
ATOM 552 C CA . TRP A 1 69 ? 16.141 0.581 -12.422 1 95.25 69 TRP A CA 1
ATOM 553 C C . TRP A 1 69 ? 14.797 -0.036 -12.797 1 95.25 69 TRP A C 1
ATOM 555 O O . TRP A 1 69 ? 14.562 -1.226 -12.57 1 95.25 69 TRP A O 1
ATOM 565 N N . TYR A 1 70 ? 13.922 0.753 -13.391 1 92.94 70 TYR A N 1
ATOM 566 C CA . TYR A 1 70 ? 12.633 0.258 -13.859 1 92.94 70 TYR A CA 1
ATOM 567 C C . TYR A 1 70 ? 12.805 -0.851 -14.883 1 92.94 70 TYR A C 1
ATOM 569 O O . TYR A 1 70 ? 12.172 -1.903 -14.789 1 92.94 70 TYR A O 1
ATOM 577 N N . ARG A 1 71 ? 13.68 -0.61 -15.781 1 92.19 71 ARG A N 1
ATOM 578 C CA . ARG A 1 71 ? 13.914 -1.575 -16.844 1 92.19 71 ARG A CA 1
ATOM 579 C C . ARG A 1 71 ? 14.547 -2.852 -16.312 1 92.19 71 ARG A C 1
ATOM 581 O O . ARG A 1 71 ? 14.227 -3.953 -16.75 1 92.19 71 ARG A O 1
ATOM 588 N N . MET A 1 72 ? 15.391 -2.672 -15.414 1 93.69 72 MET A N 1
ATOM 589 C CA . MET A 1 72 ? 16.062 -3.834 -14.844 1 93.69 72 MET A CA 1
ATOM 590 C C . MET A 1 72 ? 15.062 -4.762 -14.156 1 93.69 72 MET A C 1
ATOM 592 O O . MET A 1 72 ? 15.117 -5.98 -14.336 1 93.69 72 MET A O 1
ATOM 596 N N . ALA A 1 73 ? 14.188 -4.172 -13.398 1 93.56 73 ALA A N 1
ATOM 597 C CA . ALA A 1 73 ? 13.18 -4.965 -12.703 1 93.56 73 ALA A CA 1
ATOM 598 C C . ALA A 1 73 ? 12.18 -5.574 -13.68 1 93.56 73 ALA A C 1
ATOM 600 O O . ALA A 1 73 ? 11.859 -6.758 -13.594 1 93.56 73 ALA A O 1
ATOM 601 N N . SER A 1 74 ? 11.742 -4.789 -14.617 1 91.56 74 SER A N 1
ATOM 602 C CA . SER A 1 74 ? 10.727 -5.23 -15.57 1 91.56 74 SER A CA 1
ATOM 603 C C . SER A 1 74 ? 11.273 -6.309 -16.5 1 91.56 74 SER A C 1
ATOM 605 O O . SER A 1 74 ? 10.539 -7.199 -16.922 1 91.56 74 SER A O 1
ATOM 607 N N . ASN A 1 75 ? 12.531 -6.246 -16.781 1 90.12 75 ASN A N 1
ATOM 608 C CA . ASN A 1 75 ? 13.133 -7.199 -17.703 1 90.12 75 ASN A CA 1
ATOM 609 C C . ASN A 1 75 ? 13.172 -8.609 -17.125 1 90.12 75 ASN A C 1
ATOM 611 O O . ASN A 1 75 ? 13.273 -9.586 -17.859 1 90.12 75 ASN A O 1
ATOM 615 N N . LEU A 1 76 ? 13.086 -8.68 -15.859 1 92.75 76 LEU A N 1
ATOM 616 C CA . LEU A 1 76 ? 13.016 -10 -15.242 1 92.75 76 LEU A CA 1
ATOM 617 C C . LEU A 1 76 ? 11.742 -10.727 -15.672 1 92.75 76 LEU A C 1
ATOM 619 O O . LEU A 1 76 ? 11.695 -11.961 -15.648 1 92.75 76 LEU A O 1
ATOM 623 N N . GLY A 1 77 ? 10.766 -9.93 -16.062 1 93.25 77 GLY A N 1
ATOM 624 C CA . GLY A 1 77 ? 9.477 -10.492 -16.453 1 93.25 77 GLY A CA 1
ATOM 625 C C . GLY A 1 77 ? 9.523 -11.258 -17.75 1 93.25 77 GLY A C 1
ATOM 626 O O . GLY A 1 77 ? 8.562 -11.938 -18.109 1 93.25 77 GLY A O 1
ATOM 627 N N . ARG A 1 78 ? 10.656 -11.227 -18.391 1 90.25 78 ARG A N 1
ATOM 628 C CA . ARG A 1 78 ? 10.812 -11.961 -19.656 1 90.25 78 ARG A CA 1
ATOM 629 C C . ARG A 1 78 ? 11.086 -13.438 -19.391 1 90.25 78 ARG A C 1
ATOM 631 O O . ARG A 1 78 ? 10.898 -14.273 -20.281 1 90.25 78 ARG A O 1
ATOM 638 N N . PHE A 1 79 ? 11.539 -13.75 -18.203 1 91.44 79 PHE A N 1
ATOM 639 C CA . PHE A 1 79 ? 11.852 -15.141 -17.875 1 91.44 79 PHE A CA 1
ATOM 640 C C . PHE A 1 79 ? 10.57 -15.93 -17.625 1 91.44 79 PHE A C 1
ATOM 642 O O . PHE A 1 79 ? 9.555 -15.367 -17.203 1 91.44 79 PHE A O 1
ATOM 649 N N . SER A 1 80 ? 10.648 -17.234 -17.875 1 93.94 80 SER A N 1
ATOM 650 C CA . SER A 1 80 ? 9.555 -18.125 -17.516 1 93.94 80 SER A CA 1
ATOM 651 C C . SER A 1 80 ? 9.328 -18.125 -16 1 93.94 80 SER A C 1
ATOM 653 O O . SER A 1 80 ? 10.258 -18.344 -15.227 1 93.94 80 SER A O 1
ATOM 655 N N . LEU A 1 81 ? 8.094 -17.875 -15.648 1 95.88 81 LEU A N 1
ATOM 656 C CA . LEU A 1 81 ? 7.773 -17.875 -14.227 1 95.88 81 LEU A CA 1
ATOM 657 C C . LEU A 1 81 ? 7.906 -19.281 -13.641 1 95.88 81 LEU A C 1
ATOM 659 O O . LEU A 1 81 ? 8.539 -19.453 -12.602 1 95.88 81 LEU A O 1
ATOM 663 N N . VAL A 1 82 ? 7.379 -20.234 -14.344 1 96.56 82 VAL A N 1
ATOM 664 C CA . VAL A 1 82 ? 7.402 -21.609 -13.859 1 96.56 82 VAL A CA 1
ATOM 665 C C . VAL A 1 82 ? 8.82 -22.156 -13.945 1 96.56 82 VAL A C 1
ATOM 667 O O . VAL A 1 82 ? 9.375 -22.641 -12.953 1 96.56 82 VAL A O 1
ATOM 670 N N . GLY A 1 83 ? 9.422 -22 -15.086 1 94.06 83 GLY A N 1
ATOM 671 C CA . GLY A 1 83 ? 10.742 -22.562 -15.328 1 94.06 83 GLY A CA 1
ATOM 672 C C . GLY A 1 83 ? 11.812 -21.984 -14.422 1 94.06 83 GLY A C 1
ATOM 673 O O . GLY A 1 83 ? 12.758 -22.688 -14.047 1 94.06 83 GLY A O 1
ATOM 674 N N . THR A 1 84 ? 11.664 -20.734 -14.102 1 95 84 THR A N 1
ATOM 675 C CA . THR A 1 84 ? 12.625 -20.078 -13.219 1 95 84 THR A CA 1
ATOM 676 C C . THR A 1 84 ? 12.391 -20.484 -11.766 1 95 84 THR A C 1
ATOM 678 O O . THR A 1 84 ? 13.352 -20.672 -11.008 1 95 84 THR A O 1
ATOM 681 N N . THR A 1 85 ? 11.148 -20.672 -11.391 1 96.81 85 THR A N 1
ATOM 682 C CA . THR A 1 85 ? 10.789 -20.891 -9.992 1 96.81 85 THR A CA 1
ATOM 683 C C . THR A 1 85 ? 10.914 -22.359 -9.617 1 96.81 85 THR A C 1
ATOM 685 O O . THR A 1 85 ? 11.414 -22.688 -8.539 1 96.81 85 THR A O 1
ATOM 688 N N . VAL A 1 86 ? 10.477 -23.25 -10.516 1 95.56 86 VAL A N 1
ATOM 689 C CA . VAL A 1 86 ? 10.5 -24.688 -10.258 1 95.56 86 VAL A CA 1
ATOM 690 C C . VAL A 1 86 ? 11.711 -25.312 -10.953 1 95.56 86 VAL A C 1
ATOM 692 O O . VAL A 1 86 ? 11.758 -25.391 -12.18 1 95.56 86 VAL A O 1
ATOM 695 N N . ARG A 1 87 ? 12.57 -25.891 -10.188 1 91.06 87 ARG A N 1
ATOM 696 C CA . ARG A 1 87 ? 13.828 -26.359 -10.766 1 91.06 87 ARG A CA 1
ATOM 697 C C . ARG A 1 87 ? 13.812 -27.875 -10.961 1 91.06 87 ARG A C 1
ATOM 699 O O . ARG A 1 87 ? 14.594 -28.406 -11.75 1 91.06 87 ARG A O 1
ATOM 706 N N . ASP A 1 88 ? 12.969 -28.484 -10.234 1 90.44 88 ASP A N 1
ATOM 707 C CA . ASP A 1 88 ? 12.727 -29.922 -10.391 1 90.44 88 ASP A CA 1
ATOM 708 C C . ASP A 1 88 ? 11.312 -30.188 -10.898 1 90.44 88 ASP A C 1
ATOM 710 O O . ASP A 1 88 ? 10.336 -29.938 -10.188 1 90.44 88 ASP A O 1
ATOM 714 N N . PRO A 1 89 ? 11.242 -30.766 -12.07 1 91.62 89 PRO A N 1
ATOM 715 C CA . PRO A 1 89 ? 9.914 -31.016 -12.633 1 91.62 89 PRO A CA 1
ATOM 716 C C . PRO A 1 89 ? 9.023 -31.828 -11.703 1 91.62 89 PRO A C 1
ATOM 718 O O . PRO A 1 89 ? 7.801 -31.656 -11.711 1 91.62 89 PRO A O 1
ATOM 721 N N . LYS A 1 90 ? 9.578 -32.625 -10.891 1 93.69 90 LYS A N 1
ATOM 722 C CA . 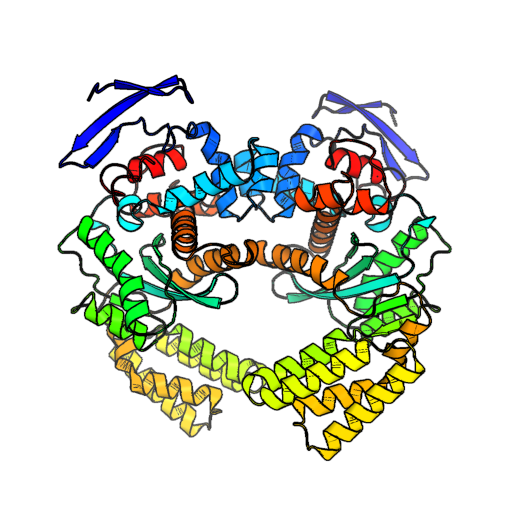LYS A 1 90 ? 8.812 -33.438 -9.969 1 93.69 90 LYS A CA 1
ATOM 723 C C . LYS A 1 90 ? 8.172 -32.594 -8.875 1 93.69 90 LYS A C 1
ATOM 725 O O . LYS A 1 90 ? 7.258 -33.062 -8.18 1 93.69 90 LYS A O 1
ATOM 730 N N . LYS A 1 91 ? 8.633 -31.391 -8.805 1 95.31 91 LYS A N 1
ATOM 731 C CA . LYS A 1 91 ? 8.133 -30.531 -7.734 1 95.31 91 LYS A CA 1
ATOM 732 C C . LYS A 1 91 ? 7.051 -29.594 -8.25 1 95.31 91 LYS A C 1
ATOM 734 O O . LYS A 1 91 ? 6.598 -28.703 -7.527 1 95.31 91 LYS A O 1
ATOM 739 N N . LEU A 1 92 ? 6.688 -29.766 -9.492 1 96.81 92 LEU A N 1
ATOM 740 C CA . LEU A 1 92 ? 5.516 -29.047 -9.969 1 96.81 92 LEU A CA 1
ATOM 741 C C . LEU A 1 92 ? 4.305 -29.344 -9.094 1 96.81 92 LEU A C 1
ATOM 743 O O . LEU A 1 92 ? 4.031 -30.5 -8.773 1 96.81 92 LEU A O 1
ATOM 747 N N . PRO A 1 93 ? 3.613 -28.344 -8.695 1 97.19 93 PRO A N 1
ATOM 748 C CA . PRO A 1 93 ? 2.533 -28.562 -7.727 1 97.19 93 PRO A CA 1
ATOM 749 C C . PRO A 1 93 ? 1.371 -29.359 -8.312 1 97.19 93 PRO A C 1
ATOM 751 O O . PRO A 1 93 ? 0.95 -29.109 -9.445 1 97.19 93 PRO A O 1
ATOM 754 N N . LEU A 1 94 ? 0.867 -30.266 -7.527 1 97.19 94 LEU A N 1
ATOM 755 C CA . LEU A 1 94 ? -0.298 -31.062 -7.902 1 97.19 94 LEU A CA 1
ATOM 756 C C . LEU A 1 94 ? -1.589 -30.312 -7.613 1 97.19 94 LEU A C 1
ATOM 758 O O . LEU A 1 94 ? -2.619 -30.562 -8.242 1 97.19 94 LEU A O 1
ATOM 762 N N . HIS A 1 95 ? -1.479 -29.5 -6.621 1 97.94 95 HIS A N 1
ATOM 763 C CA . HIS A 1 95 ? -2.619 -28.688 -6.199 1 97.94 95 HIS A CA 1
ATOM 764 C C . HIS A 1 95 ? -2.322 -27.203 -6.328 1 97.94 95 HIS A C 1
ATOM 766 O O . HIS A 1 95 ? -1.413 -26.688 -5.676 1 97.94 95 HIS A O 1
ATOM 772 N N . ILE A 1 96 ? -3.107 -26.516 -7.176 1 98.25 96 ILE A N 1
ATOM 773 C CA . ILE A 1 96 ? -2.859 -25.094 -7.441 1 98.25 96 ILE A CA 1
ATOM 774 C C . ILE A 1 96 ? -4.105 -24.281 -7.094 1 98.25 96 ILE A C 1
ATOM 776 O O . ILE A 1 96 ? -5.145 -24.844 -6.746 1 98.25 96 ILE A O 1
ATOM 780 N N . ALA A 1 97 ? -3.924 -23.016 -6.992 1 98.06 97 ALA A N 1
ATOM 781 C CA . ALA A 1 97 ? -5.012 -22.062 -6.824 1 98.06 97 ALA A CA 1
ATOM 782 C C . ALA A 1 97 ? -4.922 -20.938 -7.855 1 98.06 97 ALA A C 1
ATOM 784 O O . ALA A 1 97 ? -3.832 -20.609 -8.32 1 98.06 97 ALA A O 1
ATOM 785 N N . ALA A 1 98 ? -6.055 -20.469 -8.25 1 97.88 98 ALA A N 1
ATOM 786 C CA . ALA A 1 98 ? -6.082 -19.422 -9.273 1 97.88 98 ALA A CA 1
ATOM 787 C C . ALA A 1 98 ? -7.137 -18.359 -8.953 1 97.88 98 ALA A C 1
ATOM 789 O O . ALA A 1 98 ? -8.156 -18.672 -8.32 1 97.88 98 ALA A O 1
ATOM 790 N N . ASP A 1 99 ? -6.855 -17.219 -9.305 1 96.69 99 ASP A N 1
ATOM 791 C CA . ASP A 1 99 ? -7.742 -16.078 -9.125 1 96.69 99 ASP A CA 1
ATOM 792 C C . ASP A 1 99 ? -7.352 -14.93 -10.055 1 96.69 99 ASP A C 1
ATOM 794 O O . ASP A 1 99 ? -6.293 -14.969 -10.68 1 96.69 99 ASP A O 1
ATOM 798 N N . GLU A 1 100 ? -8.281 -14.094 -10.281 1 96.06 100 GLU A N 1
ATOM 799 C CA . GLU A 1 100 ? -8.039 -12.953 -11.148 1 96.06 100 GLU A CA 1
ATOM 800 C C . GLU A 1 100 ? -8.047 -11.648 -10.359 1 96.06 100 GLU A C 1
ATOM 802 O O . GLU A 1 100 ? -8.977 -11.383 -9.594 1 96.06 100 GLU A O 1
ATOM 807 N N . LYS A 1 101 ? -7.031 -10.867 -10.547 1 94.81 101 LYS A N 1
ATOM 808 C CA . LYS A 1 101 ? -6.996 -9.547 -9.922 1 94.81 101 LYS A CA 1
ATOM 809 C C . LYS A 1 101 ? -7.52 -8.477 -10.875 1 94.81 101 LYS A C 1
ATOM 811 O O . LYS A 1 101 ? -7.082 -8.391 -12.023 1 94.81 101 LYS A O 1
ATOM 816 N N . HIS A 1 102 ? -8.414 -7.695 -10.352 1 92.62 102 HIS A N 1
ATOM 817 C CA . HIS A 1 102 ? -8.898 -6.543 -11.094 1 92.62 102 HIS A CA 1
ATOM 818 C C . HIS A 1 102 ? -7.887 -5.402 -11.07 1 92.62 102 HIS A C 1
ATOM 820 O O . HIS A 1 102 ? -7.383 -5.039 -10.008 1 92.62 102 HIS A O 1
ATOM 826 N N . THR A 1 103 ? -7.609 -4.922 -12.172 1 94.12 103 THR A N 1
ATOM 827 C CA . THR A 1 103 ? -6.691 -3.791 -12.258 1 94.12 103 THR A CA 1
ATOM 828 C C . THR A 1 103 ? -7 -2.934 -13.477 1 94.12 103 THR A C 1
ATOM 830 O O . THR A 1 103 ? -8.109 -2.986 -14.016 1 94.12 103 THR A O 1
ATOM 833 N N . LYS A 1 104 ? -6.109 -1.945 -13.742 1 92.94 104 LYS A N 1
ATOM 834 C CA . LYS A 1 104 ? -6.336 -1.047 -14.875 1 92.94 104 LYS A CA 1
ATOM 835 C C . LYS A 1 104 ? -5.035 -0.757 -15.617 1 92.94 104 LYS A C 1
ATOM 837 O O . LYS A 1 104 ? -3.969 -0.682 -15 1 92.94 104 LYS A O 1
ATOM 842 N N . ILE A 1 105 ? -5.188 -0.666 -16.875 1 91.19 105 ILE A N 1
ATOM 843 C CA . ILE A 1 105 ? -4.133 -0.153 -17.75 1 91.19 105 ILE A CA 1
ATOM 844 C C . ILE A 1 105 ? -4.582 1.161 -18.375 1 91.19 105 ILE A C 1
ATOM 846 O O . ILE A 1 105 ? -5.555 1.192 -19.141 1 91.19 105 ILE A O 1
ATOM 850 N N . ARG A 1 106 ? -3.934 2.188 -18.141 1 88.94 106 ARG A N 1
ATOM 851 C CA . ARG A 1 106 ? -4.285 3.512 -18.625 1 88.94 106 ARG A CA 1
ATOM 852 C C . ARG A 1 106 ? -5.754 3.826 -18.359 1 88.94 106 ARG A C 1
ATOM 854 O O . ARG A 1 106 ? -6.473 4.277 -19.266 1 88.94 106 ARG A O 1
ATOM 861 N N . GLY A 1 107 ? -6.176 3.352 -17.25 1 86.19 107 GLY A N 1
ATOM 862 C CA . GLY A 1 107 ? -7.531 3.668 -16.828 1 86.19 107 GLY A CA 1
ATOM 863 C C . GLY A 1 107 ? -8.547 2.631 -17.25 1 86.19 107 GLY A C 1
ATOM 864 O O . GLY A 1 107 ? -9.68 2.617 -16.766 1 86.19 107 GLY A O 1
ATOM 865 N N . GLU A 1 108 ? -8.172 1.829 -18.125 1 90.69 108 GLU A N 1
ATOM 866 C CA . GLU A 1 108 ? -9.086 0.803 -18.625 1 90.69 108 GLU A CA 1
ATOM 867 C C . GLU A 1 108 ? -8.992 -0.468 -17.781 1 90.69 108 GLU A C 1
ATOM 869 O O . GLU A 1 108 ? -7.891 -0.947 -17.5 1 90.69 108 GLU A O 1
ATOM 874 N N . LYS A 1 109 ? -10.109 -0.988 -17.594 1 92.75 109 LYS A N 1
ATOM 875 C CA . LYS A 1 109 ? -10.195 -2.164 -16.734 1 92.75 109 LYS A CA 1
ATOM 876 C C . LYS A 1 109 ? -9.562 -3.381 -17.406 1 92.75 109 LYS A C 1
ATOM 878 O O . LYS A 1 109 ? -9.742 -3.598 -18.609 1 92.75 109 LYS A O 1
ATOM 883 N N . CYS A 1 110 ? -8.828 -4.148 -16.656 1 95.62 110 CYS A N 1
ATOM 884 C CA . CYS A 1 110 ? -8.258 -5.418 -17.078 1 95.62 110 CYS A CA 1
ATOM 885 C C . CYS A 1 110 ? -8.055 -6.355 -15.898 1 95.62 110 CYS A C 1
ATOM 887 O O . CYS A 1 110 ? -8.469 -6.047 -14.781 1 95.62 110 CYS A O 1
ATOM 889 N N . TYR A 1 111 ? -7.562 -7.578 -16.203 1 96.19 111 TYR A N 1
ATOM 890 C CA . TYR A 1 111 ? -7.449 -8.594 -15.172 1 96.19 111 TYR A CA 1
ATOM 891 C C . TYR A 1 111 ? -6.086 -9.273 -15.219 1 96.19 111 TYR A C 1
ATOM 893 O O . TYR A 1 111 ? -5.484 -9.398 -16.297 1 96.19 111 TYR A O 1
ATOM 901 N N . ILE A 1 112 ? -5.637 -9.609 -14.055 1 97.56 112 ILE A N 1
ATOM 902 C CA . ILE A 1 112 ? -4.406 -10.391 -13.969 1 97.56 112 ILE A CA 1
ATOM 903 C C . ILE A 1 112 ? -4.73 -11.812 -13.508 1 97.56 112 ILE A C 1
ATOM 905 O O . ILE A 1 112 ? -4.707 -12.102 -12.305 1 97.56 112 ILE A O 1
ATOM 909 N N . PRO A 1 113 ? -4.992 -12.711 -14.492 1 97.75 113 PRO A N 1
ATOM 910 C CA . PRO A 1 113 ? -5.078 -14.117 -14.094 1 97.75 113 PRO A CA 1
ATOM 911 C C . PRO A 1 113 ? -3.801 -14.617 -13.422 1 97.75 113 PRO A C 1
ATOM 913 O O . PRO A 1 113 ? -2.711 -14.477 -13.977 1 97.75 113 PRO A O 1
ATOM 916 N N . THR A 1 114 ? -3.963 -15.133 -12.234 1 98.12 114 THR A N 1
ATOM 917 C CA . THR A 1 114 ? -2.824 -15.531 -11.414 1 98.12 114 THR A CA 1
ATOM 918 C C . THR A 1 114 ? -2.975 -16.969 -10.945 1 98.12 114 THR A C 1
ATOM 920 O O . THR A 1 114 ? -4.066 -17.391 -10.547 1 98.12 114 THR A O 1
ATOM 923 N N . THR A 1 115 ? -1.95 -17.703 -11.102 1 98.5 115 THR A N 1
ATOM 924 C CA . THR A 1 115 ? -1.885 -19.078 -10.609 1 98.5 115 THR A CA 1
ATOM 925 C C . THR A 1 115 ? -0.78 -19.234 -9.562 1 98.5 115 THR A C 1
ATOM 927 O O . THR A 1 115 ? 0.333 -18.734 -9.758 1 98.5 115 THR A O 1
ATOM 930 N N . VAL A 1 116 ? -1.134 -19.891 -8.477 1 98.38 116 VAL A N 1
ATOM 931 C CA . VAL A 1 116 ? -0.15 -20.062 -7.418 1 98.38 116 VAL A CA 1
ATOM 932 C C . VAL A 1 116 ? -0.073 -21.531 -7.016 1 98.38 116 VAL A C 1
ATOM 934 O O . VAL A 1 116 ? -1.011 -22.297 -7.254 1 98.38 116 VAL A O 1
ATOM 937 N N . GLY A 1 117 ? 1.019 -21.922 -6.488 1 97.56 117 GLY A N 1
ATOM 938 C CA . GLY A 1 117 ? 1.276 -23.266 -5.969 1 97.56 117 GLY A CA 1
ATOM 939 C C . GLY A 1 117 ? 2.49 -23.328 -5.062 1 97.56 117 GLY A C 1
ATOM 940 O O . GLY A 1 117 ? 3.494 -22.656 -5.312 1 97.56 117 GLY A O 1
ATOM 941 N N . CYS A 1 118 ? 2.314 -24.031 -4.023 1 95.69 118 CYS A N 1
ATOM 942 C CA . CYS A 1 118 ? 3.412 -24.266 -3.09 1 95.69 118 CYS A CA 1
ATOM 943 C C . CYS A 1 118 ? 4 -22.938 -2.607 1 95.69 118 CYS A C 1
ATOM 945 O O . CYS A 1 118 ? 5.219 -22.797 -2.518 1 95.69 118 CYS A O 1
ATOM 947 N N . GLY A 1 119 ? 3.182 -21.969 -2.463 1 95.38 119 GLY A N 1
ATOM 948 C CA . GLY A 1 119 ? 3.592 -20.688 -1.88 1 95.38 119 GLY A CA 1
ATOM 949 C C . GLY A 1 119 ? 4.238 -19.75 -2.883 1 95.38 119 GLY A C 1
ATOM 950 O O . GLY A 1 119 ? 4.746 -18.703 -2.512 1 95.38 119 GLY A O 1
ATOM 951 N N . CYS A 1 120 ? 4.246 -20.109 -4.152 1 98.12 120 CYS A N 1
ATOM 952 C CA . CYS A 1 120 ? 4.891 -19.312 -5.188 1 98.12 120 CYS A CA 1
ATOM 953 C C . CYS A 1 120 ? 3.873 -18.844 -6.223 1 98.12 120 CYS A C 1
ATOM 955 O O . CYS A 1 120 ? 2.848 -19.484 -6.434 1 98.12 120 CYS A O 1
ATOM 957 N N . ILE A 1 121 ? 4.18 -17.781 -6.785 1 98.38 121 ILE A N 1
ATOM 958 C CA . ILE A 1 121 ? 3.432 -17.344 -7.957 1 98.38 121 ILE A CA 1
ATOM 959 C C . ILE A 1 121 ? 3.998 -18 -9.211 1 98.38 121 ILE A C 1
ATOM 961 O O . ILE A 1 121 ? 5.156 -17.781 -9.57 1 98.38 121 ILE A O 1
ATOM 965 N N . LEU A 1 122 ? 3.156 -18.734 -9.867 1 98.19 122 LEU A N 1
ATOM 966 C CA . LEU A 1 122 ? 3.648 -19.547 -10.977 1 98.19 122 LEU A CA 1
ATOM 967 C C . LEU A 1 122 ? 3.057 -19.078 -12.305 1 98.19 122 LEU A C 1
ATOM 969 O O . LEU A 1 122 ? 3.549 -19.438 -13.375 1 98.19 122 LEU A O 1
ATOM 973 N N . GLY A 1 123 ? 2.092 -18.266 -12.164 1 97.88 123 GLY A N 1
ATOM 974 C CA . GLY A 1 123 ? 1.49 -17.688 -13.359 1 97.88 123 GLY A CA 1
ATOM 975 C C . GLY A 1 123 ? 0.972 -16.281 -13.156 1 97.88 123 GLY A C 1
ATOM 976 O O . GLY A 1 123 ? 0.39 -15.977 -12.109 1 97.88 123 GLY A O 1
ATOM 977 N N . ALA A 1 124 ? 1.194 -15.469 -14.094 1 97.69 124 ALA A N 1
ATOM 978 C CA . ALA A 1 124 ? 0.676 -14.102 -14.141 1 97.69 124 ALA A CA 1
ATOM 979 C C . ALA A 1 124 ? 0.648 -13.578 -15.57 1 97.69 124 ALA A C 1
ATOM 981 O O . ALA A 1 124 ? 1.631 -13.695 -16.297 1 97.69 124 ALA A O 1
ATOM 982 N N . ALA A 1 125 ? -0.451 -13.086 -15.953 1 97.25 125 ALA A N 1
ATOM 983 C CA . ALA A 1 125 ? -0.641 -12.5 -17.281 1 97.25 125 ALA A CA 1
ATOM 984 C C . ALA A 1 125 ? -1.649 -11.352 -17.234 1 97.25 125 ALA A C 1
ATOM 986 O O . ALA A 1 125 ? -2.18 -11.031 -16.172 1 97.25 125 ALA A O 1
ATOM 987 N N . VAL A 1 126 ? -1.771 -10.695 -18.344 1 96.75 126 VAL A N 1
ATOM 988 C CA . VAL A 1 126 ? -2.75 -9.617 -18.422 1 96.75 126 VAL A CA 1
ATOM 989 C C . VAL A 1 126 ? -3.869 -9.992 -19.391 1 96.75 126 VAL A C 1
ATOM 991 O O . VAL A 1 126 ? -3.611 -10.328 -20.547 1 96.75 126 VAL A O 1
ATOM 994 N N . ALA A 1 127 ? -5.035 -9.992 -18.812 1 96.75 127 ALA A N 1
ATOM 995 C CA . ALA A 1 127 ? -6.227 -10.25 -19.625 1 96.75 127 ALA A CA 1
ATOM 996 C C . ALA A 1 127 ? -7.059 -8.977 -19.797 1 96.75 127 ALA A C 1
ATOM 998 O O . ALA A 1 127 ? -7.285 -8.25 -18.828 1 96.75 127 ALA A O 1
ATOM 999 N N . GLU A 1 128 ? -7.574 -8.766 -20.922 1 93.94 128 GLU A N 1
ATOM 1000 C CA . GLU A 1 128 ? -8.297 -7.539 -21.234 1 93.94 128 GLU A CA 1
ATOM 1001 C C . GLU A 1 128 ? -9.656 -7.508 -20.531 1 93.94 128 GLU A C 1
ATOM 1003 O O . GLU A 1 128 ? -10.18 -6.434 -20.219 1 93.94 128 GLU A O 1
ATOM 1008 N N . ASN A 1 129 ? -10.172 -8.656 -20.406 1 93.38 129 ASN A N 1
ATOM 1009 C CA . ASN A 1 129 ? -11.461 -8.766 -19.75 1 93.38 129 ASN A CA 1
ATOM 1010 C C . ASN A 1 129 ? -11.625 -10.117 -19.047 1 93.38 129 ASN A C 1
ATOM 1012 O O . ASN A 1 129 ? -10.703 -10.938 -19.047 1 93.38 129 ASN A O 1
ATOM 1016 N N . ALA A 1 130 ? -12.75 -10.273 -18.5 1 91.94 130 ALA A N 1
ATOM 1017 C CA . ALA A 1 130 ? -13.016 -11.492 -17.734 1 91.94 130 ALA A CA 1
ATOM 1018 C C . ALA A 1 130 ? -13.75 -12.523 -18.578 1 91.94 130 ALA A C 1
ATOM 1020 O O . ALA A 1 130 ? -14.453 -13.383 -18.047 1 91.94 130 ALA A O 1
ATOM 1021 N N . GLY A 1 131 ? -13.641 -12.359 -19.844 1 94.5 131 GLY A N 1
ATOM 1022 C CA . GLY A 1 131 ? -14.312 -13.289 -20.734 1 94.5 131 GLY A CA 1
ATOM 1023 C C . GLY A 1 131 ? -13.57 -14.609 -20.891 1 94.5 131 GLY A C 1
ATOM 1024 O O . GLY A 1 131 ? -12.414 -14.734 -20.469 1 94.5 131 GLY A O 1
ATOM 1025 N N . ASN A 1 132 ? -14.203 -15.586 -21.547 1 95.88 132 ASN A N 1
ATOM 1026 C CA . ASN A 1 132 ? -13.688 -16.938 -21.703 1 95.88 132 ASN A CA 1
ATOM 1027 C C . ASN A 1 132 ? -12.367 -16.953 -22.469 1 95.88 132 ASN A C 1
ATOM 1029 O O . ASN A 1 132 ? -11.391 -17.547 -22.031 1 95.88 132 ASN A O 1
ATOM 1033 N N . ILE A 1 133 ? -12.352 -16.25 -23.5 1 96.69 133 ILE A N 1
ATOM 1034 C CA . ILE A 1 133 ? -11.188 -16.281 -24.375 1 96.69 133 ILE A CA 1
ATOM 1035 C C . ILE A 1 133 ? -10 -15.594 -23.703 1 96.69 133 ILE A C 1
ATOM 1037 O O . ILE A 1 133 ? -8.883 -16.109 -23.719 1 96.69 133 ILE A O 1
ATOM 1041 N N . ALA A 1 134 ? -10.258 -14.461 -23.109 1 96.62 134 ALA A N 1
ATOM 1042 C CA . ALA A 1 134 ? -9.195 -13.688 -22.469 1 96.62 134 ALA A CA 1
ATOM 1043 C C . ALA A 1 134 ? -8.586 -14.453 -21.297 1 96.62 134 ALA A C 1
ATOM 1045 O O . ALA A 1 134 ? -7.367 -14.516 -21.156 1 96.62 134 ALA A O 1
ATOM 1046 N N . LEU A 1 135 ? -9.414 -15.07 -20.531 1 97.19 135 LEU A N 1
ATOM 1047 C CA . LEU A 1 135 ? -8.914 -15.805 -19.375 1 97.19 135 LEU A CA 1
ATOM 1048 C C . LEU A 1 135 ? -8.227 -17.094 -19.797 1 97.19 135 LEU A C 1
ATOM 1050 O O . LEU A 1 135 ? -7.25 -17.516 -19.172 1 97.19 135 LEU A O 1
ATOM 1054 N N . LEU A 1 136 ? -8.75 -17.703 -20.828 1 97.94 136 LEU A N 1
ATOM 1055 C CA . LEU A 1 136 ? -8.086 -18.875 -21.375 1 97.94 136 LEU A CA 1
ATOM 1056 C C . LEU A 1 136 ? -6.664 -18.547 -21.812 1 97.94 136 LEU A C 1
ATOM 1058 O O . LEU A 1 136 ? -5.719 -19.266 -21.469 1 97.94 136 LEU A O 1
ATOM 1062 N N . ARG A 1 137 ? -6.566 -17.422 -22.484 1 97.25 137 ARG A N 1
ATOM 1063 C CA . ARG A 1 137 ? -5.246 -17 -22.938 1 97.25 137 ARG A CA 1
ATOM 1064 C C . ARG A 1 137 ? -4.348 -16.656 -21.75 1 97.25 137 ARG A C 1
ATOM 1066 O O . ARG A 1 137 ? -3.156 -16.969 -21.766 1 97.25 137 ARG A O 1
ATOM 1073 N N . GLY A 1 138 ? -4.91 -16.047 -20.797 1 97.5 138 GLY A N 1
ATOM 1074 C CA . GLY A 1 138 ? -4.148 -15.656 -19.625 1 97.5 138 GLY A CA 1
ATOM 1075 C C . GLY A 1 138 ? -3.613 -16.844 -18.844 1 97.5 138 GLY A C 1
ATOM 1076 O O . GLY A 1 138 ? -2.436 -16.875 -18.484 1 97.5 138 GLY A O 1
ATOM 1077 N N . TYR A 1 139 ? -4.422 -17.859 -18.609 1 98.12 139 TYR A N 1
ATOM 1078 C CA . TYR A 1 139 ? -4.023 -19.016 -17.828 1 98.12 139 TYR A CA 1
ATOM 1079 C C . TYR A 1 139 ? -3.17 -19.969 -18.656 1 98.12 139 TYR A C 1
ATOM 1081 O O . TYR A 1 139 ? -2.443 -20.797 -18.109 1 98.12 139 TYR A O 1
ATOM 1089 N N . ASP A 1 140 ? -3.24 -19.812 -19.938 1 98.06 140 ASP A N 1
ATOM 1090 C CA . ASP A 1 140 ? -2.469 -20.672 -20.828 1 98.06 140 ASP A CA 1
ATOM 1091 C C . ASP A 1 140 ? -0.972 -20.406 -20.703 1 98.06 140 ASP A C 1
ATOM 1093 O O . ASP A 1 140 ? -0.15 -21.266 -21.016 1 98.06 140 ASP A O 1
ATOM 1097 N N . VAL A 1 141 ? -0.68 -19.234 -20.281 1 95.69 141 VAL A N 1
ATOM 1098 C CA . VAL A 1 141 ? 0.726 -18.891 -20.078 1 95.69 141 VAL A CA 1
ATOM 1099 C C . VAL A 1 141 ? 1.332 -19.828 -19.031 1 95.69 141 VAL A C 1
ATOM 1101 O O . VAL A 1 141 ? 2.416 -20.391 -19.234 1 95.69 141 VAL A O 1
ATOM 1104 N N . PHE A 1 142 ? 0.638 -20.016 -17.984 1 97.56 142 PHE A N 1
ATOM 1105 C CA . PHE A 1 142 ? 1.082 -20.938 -16.953 1 97.56 142 PHE A CA 1
ATOM 1106 C C . PHE A 1 142 ? 1.226 -22.359 -17.516 1 97.56 142 PHE A C 1
ATOM 1108 O O . PHE A 1 142 ? 2.244 -23.016 -17.297 1 97.56 142 PHE A O 1
ATOM 1115 N N . ARG A 1 143 ? 0.201 -22.781 -18.172 1 97.75 143 ARG A N 1
ATOM 1116 C CA . ARG A 1 143 ? 0.216 -24.125 -18.719 1 97.75 143 ARG A CA 1
ATOM 1117 C C . ARG A 1 143 ? 1.416 -24.344 -19.641 1 97.75 143 ARG A C 1
ATOM 1119 O O . ARG A 1 143 ? 2.143 -25.328 -19.5 1 97.75 143 ARG A O 1
ATOM 1126 N N . ARG A 1 144 ? 1.648 -23.438 -20.547 1 95.44 144 ARG A N 1
ATOM 1127 C CA . ARG A 1 144 ? 2.74 -23.578 -21.5 1 95.44 144 ARG A CA 1
ATOM 1128 C C . ARG A 1 144 ? 4.086 -23.656 -20.781 1 95.44 144 ARG A C 1
ATOM 1130 O O . ARG A 1 144 ? 4.922 -24.5 -21.125 1 95.44 144 ARG A O 1
ATOM 1137 N N . GLU A 1 145 ? 4.242 -22.828 -19.797 1 95.12 145 GLU A N 1
ATOM 1138 C CA . GLU A 1 145 ? 5.512 -22.828 -19.078 1 95.12 145 GLU A CA 1
ATOM 1139 C C . GLU A 1 145 ? 5.68 -24.094 -18.25 1 95.12 145 GLU A C 1
ATOM 1141 O O . GLU A 1 145 ? 6.789 -24.609 -18.109 1 95.12 145 GLU A O 1
ATOM 1146 N N . ALA A 1 146 ? 4.598 -24.562 -17.719 1 95.81 146 ALA A N 1
ATOM 1147 C CA . ALA A 1 146 ? 4.648 -25.812 -16.969 1 95.81 146 ALA A CA 1
ATOM 1148 C C . ALA A 1 146 ? 4.992 -27 -17.875 1 95.81 146 ALA A C 1
ATOM 1150 O O . ALA A 1 146 ? 5.805 -27.844 -17.5 1 95.81 146 ALA A O 1
ATOM 1151 N N . LEU A 1 147 ? 4.438 -27.031 -19.047 1 94.5 147 LEU A N 1
ATOM 1152 C CA . LEU A 1 147 ? 4.656 -28.125 -19.984 1 94.5 147 LEU A CA 1
ATOM 1153 C C . LEU A 1 147 ? 6.078 -28.078 -20.547 1 94.5 147 LEU A C 1
ATOM 1155 O O . LEU A 1 147 ? 6.633 -29.109 -20.922 1 94.5 147 LEU A O 1
ATOM 1159 N N . ASP A 1 148 ? 6.633 -26.875 -20.609 1 90.56 148 ASP A N 1
ATOM 1160 C CA . ASP A 1 148 ? 8.031 -26.75 -21.016 1 90.56 148 ASP A CA 1
ATOM 1161 C C . ASP A 1 148 ? 8.953 -27.484 -20.047 1 90.56 148 ASP A C 1
ATOM 1163 O O . ASP A 1 148 ? 9.984 -28.016 -20.438 1 90.56 148 ASP A O 1
ATOM 1167 N N . LEU A 1 149 ? 8.539 -27.531 -18.844 1 90.25 149 LEU A N 1
ATOM 1168 C CA . LEU A 1 149 ? 9.328 -28.188 -17.828 1 90.25 149 LEU A CA 1
ATOM 1169 C C . LEU A 1 149 ? 9.047 -29.688 -17.812 1 90.25 149 LEU A C 1
ATOM 1171 O O . LEU A 1 149 ? 9.969 -30.5 -17.703 1 90.25 149 LEU A O 1
ATOM 1175 N N . ASP A 1 150 ? 7.809 -29.969 -17.875 1 93.62 150 ASP A N 1
ATOM 1176 C CA . ASP A 1 150 ? 7.352 -31.344 -17.922 1 93.62 150 ASP A CA 1
ATOM 1177 C C . ASP A 1 150 ? 6.156 -31.5 -18.875 1 93.62 150 ASP A C 1
ATOM 1179 O O . ASP A 1 150 ? 5.027 -31.172 -18.5 1 93.62 150 ASP A O 1
ATOM 1183 N N . PRO A 1 151 ? 6.363 -32.094 -19.984 1 93.81 151 PRO A N 1
ATOM 1184 C CA . PRO A 1 151 ? 5.305 -32.219 -20.984 1 93.81 151 PRO A CA 1
ATOM 1185 C C . PRO A 1 151 ? 4.121 -33.031 -20.5 1 93.81 151 PRO A C 1
ATOM 1187 O O . PRO A 1 151 ? 3.025 -32.969 -21.062 1 93.81 151 PRO A O 1
ATOM 1190 N N . SER A 1 152 ? 4.312 -33.781 -19.469 1 94.75 152 SER A N 1
ATOM 1191 C CA . SER A 1 152 ? 3.25 -34.656 -18.969 1 94.75 152 SER A CA 1
ATOM 1192 C C . SER A 1 152 ? 2.537 -34.031 -17.766 1 94.75 152 SER A C 1
ATOM 1194 O O . SER A 1 152 ? 1.661 -34.656 -17.172 1 94.75 152 SER A O 1
ATOM 1196 N N . TYR A 1 153 ? 2.904 -32.844 -17.5 1 96.19 153 TYR A N 1
ATOM 1197 C CA . TYR A 1 153 ? 2.367 -32.188 -16.312 1 96.19 153 TYR A CA 1
ATOM 1198 C C . TYR A 1 153 ? 0.866 -31.969 -16.438 1 96.19 153 TYR A C 1
ATOM 1200 O O . TYR A 1 153 ? 0.397 -31.469 -17.469 1 96.19 153 TYR A O 1
ATOM 1208 N N . SER A 1 154 ? 0.126 -32.344 -15.406 1 97.19 154 SER A N 1
ATOM 1209 C CA . SER A 1 154 ? -1.282 -32.031 -15.203 1 97.19 154 SER A CA 1
ATOM 1210 C C . SER A 1 154 ? -1.611 -31.922 -13.719 1 97.19 154 SER A C 1
ATOM 1212 O O . SER A 1 154 ? -1.466 -32.906 -12.969 1 97.19 154 SER A O 1
ATOM 1214 N N . PRO A 1 155 ? -2.006 -30.75 -13.32 1 97.94 155 PRO A N 1
ATOM 1215 C CA . PRO A 1 155 ? -2.389 -30.656 -11.906 1 97.94 155 PRO A CA 1
ATOM 1216 C C . PRO A 1 155 ? -3.619 -31.5 -11.578 1 97.94 155 PRO A C 1
ATOM 1218 O O . PRO A 1 155 ? -4.469 -31.734 -12.445 1 97.94 155 PRO A O 1
ATOM 1221 N N . GLU A 1 156 ? -3.686 -31.922 -10.336 1 97.62 156 GLU A N 1
ATOM 1222 C CA . GLU A 1 156 ? -4.82 -32.719 -9.891 1 97.62 156 GLU A CA 1
ATOM 1223 C C . GLU A 1 156 ? -6.02 -31.844 -9.547 1 97.62 156 GLU A C 1
ATOM 1225 O O . GLU A 1 156 ? -7.156 -32.188 -9.883 1 97.62 156 GLU A O 1
ATOM 1230 N N . THR A 1 157 ? -5.691 -30.766 -8.844 1 98.06 157 THR A N 1
ATOM 1231 C CA . THR A 1 157 ? -6.797 -29.906 -8.438 1 98.06 157 THR A CA 1
ATOM 1232 C C . THR A 1 157 ? -6.434 -28.438 -8.625 1 98.06 157 THR A C 1
ATOM 1234 O O . THR A 1 157 ? -5.254 -28.078 -8.68 1 98.06 157 THR A O 1
ATOM 1237 N N . VAL A 1 158 ? -7.461 -27.609 -8.805 1 98.12 158 VAL A N 1
ATOM 1238 C CA . VAL A 1 158 ? -7.328 -26.156 -8.781 1 98.12 158 VAL A CA 1
ATOM 1239 C C . VAL A 1 158 ? -8.438 -25.547 -7.926 1 98.12 158 VAL A C 1
ATOM 1241 O O . VAL A 1 158 ? -9.602 -25.938 -8.039 1 98.12 158 VAL A O 1
ATOM 1244 N N . ASN A 1 159 ? -8.031 -24.75 -6.992 1 97.75 159 ASN A N 1
ATOM 1245 C CA . ASN A 1 159 ? -8.992 -24 -6.188 1 97.75 159 ASN A CA 1
ATOM 1246 C C . ASN A 1 159 ? -9.289 -22.641 -6.793 1 97.75 159 ASN A C 1
ATOM 1248 O O . ASN A 1 159 ? -8.375 -21.875 -7.09 1 97.75 159 ASN A O 1
ATOM 1252 N N . ILE A 1 160 ? -10.57 -22.312 -7.027 1 96 160 ILE A N 1
ATOM 1253 C CA . ILE A 1 160 ? -10.945 -21.047 -7.645 1 96 160 ILE A CA 1
ATOM 1254 C C . ILE A 1 160 ? -12.18 -20.484 -6.945 1 96 160 ILE A C 1
ATOM 1256 O O . ILE A 1 160 ? -12.844 -21.172 -6.18 1 96 160 ILE A O 1
ATOM 1260 N N . ASP A 1 161 ? -12.539 -19.141 -7.078 1 87.88 161 ASP A N 1
ATOM 1261 C CA . ASP A 1 161 ? -13.703 -18.5 -6.488 1 87.88 161 ASP A CA 1
ATOM 1262 C C . ASP A 1 161 ? -14.984 -18.922 -7.211 1 87.88 161 ASP A C 1
ATOM 1264 O O . ASP A 1 161 ? -16.078 -18.859 -6.641 1 87.88 161 ASP A O 1
ATOM 1268 N N . GLY A 1 162 ? -14.992 -19.188 -8.523 1 75.5 162 GLY A N 1
ATOM 1269 C CA . GLY A 1 162 ? -16.203 -19.734 -9.117 1 75.5 162 GLY A CA 1
ATOM 1270 C C . GLY A 1 162 ? -16.609 -19.047 -10.398 1 75.5 162 GLY A C 1
ATOM 1271 O O . GLY A 1 162 ? -17.75 -19.188 -10.844 1 75.5 162 GLY A O 1
ATOM 1272 N N . TRP A 1 163 ? -15.828 -18.25 -10.867 1 86.5 163 TRP A N 1
ATOM 1273 C CA . TRP A 1 163 ? -16.188 -17.641 -12.148 1 86.5 163 TRP A CA 1
ATOM 1274 C C . TRP A 1 163 ? -16.281 -18.703 -13.242 1 86.5 163 TRP A C 1
ATOM 1276 O O . TRP A 1 163 ? -15.375 -19.531 -13.391 1 86.5 163 TRP A O 1
ATOM 1286 N N . ALA A 1 164 ? -17.312 -18.578 -13.969 1 92.06 164 ALA A N 1
ATOM 1287 C CA . ALA A 1 164 ? -17.547 -19.547 -15.031 1 92.06 164 ALA A CA 1
ATOM 1288 C C . ALA A 1 164 ? -16.422 -19.516 -16.062 1 92.06 164 ALA A C 1
ATOM 1290 O O . ALA A 1 164 ? -15.953 -20.578 -16.5 1 92.06 164 ALA A O 1
ATOM 1291 N N . ALA A 1 165 ? -15.977 -18.328 -16.359 1 96.06 165 ALA A N 1
ATOM 1292 C CA . ALA A 1 165 ? -14.922 -18.188 -17.359 1 96.06 165 ALA A CA 1
ATOM 1293 C C . ALA A 1 165 ? -13.625 -18.844 -16.891 1 96.06 165 ALA A C 1
ATOM 1295 O O . ALA A 1 165 ? -12.914 -19.469 -17.688 1 96.06 165 ALA A O 1
ATOM 1296 N N . THR A 1 166 ? -13.352 -18.766 -15.633 1 96.44 166 THR A N 1
ATOM 1297 C CA . THR A 1 166 ? -12.156 -19.375 -15.078 1 96.44 166 THR A CA 1
ATOM 1298 C C . THR A 1 166 ? -12.273 -20.891 -15.078 1 96.44 166 THR A C 1
ATOM 1300 O O . THR A 1 166 ? -11.32 -21.594 -15.43 1 96.44 166 THR A O 1
ATOM 1303 N N . ARG A 1 167 ? -13.406 -21.375 -14.75 1 95.12 167 ARG A N 1
ATOM 1304 C CA . ARG A 1 167 ? -13.672 -22.812 -14.773 1 95.12 167 ARG A CA 1
ATOM 1305 C C . ARG A 1 167 ? -13.477 -23.375 -16.172 1 95.12 167 ARG A C 1
ATOM 1307 O O . ARG A 1 167 ? -12.82 -24.406 -16.344 1 95.12 167 ARG A O 1
ATOM 1314 N N . ASN A 1 168 ? -14.039 -22.672 -17.031 1 96.81 168 ASN A N 1
ATOM 1315 C CA . ASN A 1 168 ? -13.945 -23.125 -18.422 1 96.81 168 ASN A CA 1
ATOM 1316 C C . ASN A 1 168 ? -12.5 -23.125 -18.906 1 96.81 168 ASN A C 1
ATOM 1318 O O . ASN A 1 168 ? -12.078 -24.047 -19.609 1 96.81 168 ASN A O 1
ATOM 1322 N N . ALA A 1 169 ? -11.797 -22.125 -18.562 1 97.75 169 ALA A N 1
ATOM 1323 C CA . ALA A 1 169 ? -10.398 -22.031 -18.969 1 97.75 169 ALA A CA 1
ATOM 1324 C C . ALA A 1 169 ? -9.594 -23.219 -18.453 1 97.75 169 ALA A C 1
ATOM 1326 O O . ALA A 1 169 ? -8.883 -23.875 -19.219 1 97.75 169 ALA A O 1
ATOM 1327 N N . PHE A 1 170 ? -9.789 -23.594 -17.234 1 97.69 170 PHE A N 1
ATOM 1328 C CA . PHE A 1 170 ? -8.984 -24.656 -16.641 1 97.69 170 PHE A CA 1
ATOM 1329 C C . PHE A 1 170 ? -9.406 -26.016 -17.172 1 97.69 170 PHE A C 1
ATOM 1331 O O . PHE A 1 170 ? -8.562 -26.891 -17.391 1 97.69 170 PHE A O 1
ATOM 1338 N N . ARG A 1 171 ? -10.641 -26.219 -17.422 1 96.44 171 ARG A N 1
ATOM 1339 C CA . ARG A 1 171 ? -11.109 -27.484 -18 1 96.44 171 ARG A CA 1
ATOM 1340 C C . ARG A 1 171 ? -10.531 -27.688 -19.391 1 96.44 171 ARG A C 1
ATOM 1342 O O . ARG A 1 171 ? -10.227 -28.812 -19.781 1 96.44 171 ARG A O 1
ATOM 1349 N N . HIS A 1 172 ? -10.508 -26.594 -20.031 1 97.69 172 HIS A N 1
ATOM 1350 C CA . HIS A 1 172 ? -9.953 -26.656 -21.391 1 97.69 172 HIS A CA 1
ATOM 1351 C C . HIS A 1 172 ? -8.453 -26.922 -21.359 1 97.69 172 HIS A C 1
ATOM 1353 O O . HIS A 1 172 ? -7.945 -27.734 -22.141 1 97.69 172 HIS A O 1
ATOM 1359 N N . LEU A 1 173 ? -7.75 -26.266 -20.516 1 97.94 173 LEU A N 1
ATOM 1360 C CA . LEU A 1 173 ? -6.293 -26.328 -20.469 1 97.94 173 LEU A CA 1
ATOM 1361 C C . LEU A 1 173 ? -5.832 -27.656 -19.875 1 97.94 173 LEU A C 1
ATOM 1363 O O . LEU A 1 173 ? -4.824 -28.219 -20.312 1 97.94 173 LEU A O 1
ATOM 1367 N N . PHE A 1 174 ? -6.594 -28.047 -18.859 1 97.75 174 PHE A N 1
ATOM 1368 C CA . PHE A 1 174 ? -6.316 -29.312 -18.172 1 97.75 174 PHE A CA 1
ATOM 1369 C C . PHE A 1 174 ? -7.578 -30.156 -18.047 1 97.75 174 PHE A C 1
ATOM 1371 O O . PHE A 1 174 ? -8.281 -30.094 -17.031 1 97.75 174 PHE A O 1
ATOM 1378 N N . PRO A 1 175 ? -7.781 -31.031 -18.906 1 96.25 175 PRO A N 1
ATOM 1379 C CA . PRO A 1 175 ? -9.055 -31.75 -19 1 96.25 175 PRO A CA 1
ATOM 1380 C C . PRO A 1 175 ? -9.305 -32.656 -17.797 1 96.25 175 PRO A C 1
ATOM 1382 O O . PRO A 1 175 ? -10.461 -32.969 -17.469 1 96.25 175 PRO A O 1
ATOM 1385 N N . THR A 1 176 ? -8.32 -33.094 -17.125 1 95.56 176 THR A N 1
ATOM 1386 C CA . THR A 1 176 ? -8.492 -34.062 -16.031 1 95.56 176 THR A CA 1
ATOM 1387 C C . THR A 1 176 ? -8.477 -33.344 -14.688 1 95.56 176 THR A C 1
ATOM 1389 O O . THR A 1 176 ? -8.555 -34 -13.641 1 95.56 176 THR A O 1
ATOM 1392 N N . ILE A 1 177 ? -8.391 -32.062 -14.711 1 96.94 177 ILE A N 1
ATOM 1393 C CA . ILE A 1 177 ? -8.219 -31.312 -13.461 1 96.94 177 ILE A CA 1
ATOM 1394 C C . ILE A 1 177 ? -9.531 -31.312 -12.68 1 96.94 177 ILE A C 1
ATOM 1396 O O . ILE A 1 177 ? -10.609 -31.234 -13.266 1 96.94 177 ILE A O 1
ATOM 1400 N N . CYS A 1 178 ? -9.438 -31.453 -11.367 1 97 178 CYS A N 1
ATOM 1401 C CA . CYS A 1 178 ? -10.594 -31.312 -10.484 1 97 178 CYS A CA 1
ATOM 1402 C C . CYS A 1 178 ? -10.719 -29.891 -9.969 1 97 178 CYS A C 1
ATOM 1404 O O . CYS A 1 178 ? -9.812 -29.375 -9.305 1 97 178 CYS A O 1
ATOM 1406 N N . ILE A 1 179 ? -11.805 -29.297 -10.25 1 96.44 179 ILE A N 1
ATOM 1407 C CA . ILE A 1 179 ? -12.023 -27.922 -9.836 1 96.44 179 ILE A CA 1
ATOM 1408 C C . ILE A 1 179 ? -12.695 -27.891 -8.461 1 96.44 179 ILE A C 1
ATOM 1410 O O . ILE A 1 179 ? -13.734 -28.516 -8.266 1 96.44 179 ILE A O 1
ATOM 1414 N N . LEU A 1 180 ? -12.086 -27.219 -7.59 1 96.44 180 LEU A N 1
ATOM 1415 C CA . LEU A 1 180 ? -12.602 -27.047 -6.234 1 96.44 180 LEU A CA 1
ATOM 1416 C C . LEU A 1 180 ? -12.945 -25.578 -5.965 1 96.44 180 LEU A C 1
ATOM 1418 O O . LEU A 1 180 ? -12.125 -24.688 -6.195 1 96.44 180 LEU A O 1
ATOM 1422 N N . CYS A 1 181 ? -14.102 -25.359 -5.465 1 94.88 181 CYS A N 1
ATOM 1423 C CA . CYS A 1 181 ? -14.516 -24 -5.137 1 94.88 181 CYS A CA 1
ATOM 1424 C C . CYS A 1 181 ? -14.055 -23.609 -3.734 1 94.88 181 CYS A C 1
ATOM 1426 O O . CYS A 1 181 ? -13.977 -24.469 -2.848 1 94.88 181 CYS A O 1
ATOM 1428 N N . CYS A 1 182 ? -13.75 -22.375 -3.613 1 95.19 182 CYS A N 1
ATOM 1429 C CA . CYS A 1 182 ? -13.266 -21.875 -2.334 1 95.19 182 CYS A CA 1
ATOM 1430 C C . CYS A 1 182 ? -14.391 -21.797 -1.313 1 95.19 182 CYS A C 1
ATOM 1432 O O . CYS A 1 182 ? -15.352 -21.047 -1.499 1 95.19 182 CYS A O 1
ATOM 1434 N N . PHE A 1 183 ? -14.227 -22.484 -0.234 1 95.31 183 PHE A N 1
ATOM 1435 C CA . PHE A 1 183 ? -15.203 -22.516 0.848 1 95.31 183 PHE A CA 1
ATOM 1436 C C . PHE A 1 183 ? -15.289 -21.156 1.545 1 95.31 183 PHE A C 1
ATOM 1438 O O . PHE A 1 183 ? -16.359 -20.75 1.988 1 95.31 183 PHE A O 1
ATOM 1445 N N . LEU A 1 184 ? -14.203 -20.469 1.564 1 93.5 184 LEU A N 1
ATOM 1446 C CA . LEU A 1 184 ? -14.109 -19.188 2.254 1 93.5 184 LEU A CA 1
ATOM 1447 C C . LEU A 1 184 ? -15.078 -18.172 1.657 1 93.5 184 LEU A C 1
ATOM 1449 O O . LEU A 1 184 ? -15.617 -17.328 2.373 1 93.5 184 LEU A O 1
ATOM 1453 N N . HIS A 1 185 ? -15.375 -18.281 0.413 1 92.25 185 HIS A N 1
ATOM 1454 C CA . HIS A 1 185 ? -16.219 -17.312 -0.266 1 92.25 185 HIS A CA 1
ATOM 1455 C C . HIS A 1 185 ? -17.672 -17.438 0.169 1 92.25 185 HIS A C 1
ATOM 1457 O O . HIS A 1 185 ? -18.438 -16.484 0.083 1 92.25 185 HIS A O 1
ATOM 1463 N N . ILE A 1 186 ? -18.016 -18.578 0.656 1 93.69 186 ILE A N 1
ATOM 1464 C CA . ILE A 1 186 ? -19.344 -18.719 1.234 1 93.69 186 ILE A CA 1
ATOM 1465 C C . ILE A 1 186 ? -19.453 -17.891 2.514 1 93.69 186 ILE A C 1
ATOM 1467 O O . ILE A 1 186 ? -20.422 -17.156 2.699 1 93.69 186 ILE A O 1
ATOM 1471 N N . TYR A 1 187 ? -18.469 -18.047 3.293 1 94.62 187 TYR A N 1
ATOM 1472 C CA . TYR A 1 187 ? -18.406 -17.297 4.547 1 94.62 187 TYR A CA 1
ATOM 1473 C C . TYR A 1 187 ? -18.406 -15.797 4.289 1 94.62 187 TYR A C 1
ATOM 1475 O O . TYR A 1 187 ? -19.141 -15.047 4.945 1 94.62 187 TYR A O 1
ATOM 1483 N N . ILE A 1 188 ? -17.594 -15.375 3.34 1 92.19 188 ILE A N 1
ATOM 1484 C CA . ILE A 1 188 ? -17.453 -13.953 3.049 1 92.19 188 ILE A CA 1
ATOM 1485 C C . ILE A 1 188 ? -18.781 -13.383 2.564 1 92.19 188 ILE A C 1
ATOM 1487 O O . ILE A 1 188 ? -19.172 -12.289 2.967 1 92.19 188 ILE A O 1
ATOM 1491 N N . LYS A 1 189 ? -19.469 -14.086 1.751 1 92.06 189 LYS A N 1
ATOM 1492 C CA . LYS A 1 189 ? -20.766 -13.641 1.244 1 92.06 189 LYS A CA 1
ATOM 1493 C C . LYS A 1 189 ? -21.781 -13.477 2.379 1 92.06 189 LYS A C 1
ATOM 1495 O O . LYS A 1 189 ? -22.531 -12.508 2.41 1 92.06 189 LYS A O 1
ATOM 1500 N N . MET A 1 190 ? -21.734 -14.414 3.264 1 94 190 MET A N 1
ATOM 1501 C CA . MET A 1 190 ? -22.594 -14.328 4.434 1 94 190 MET A CA 1
ATOM 1502 C C . MET A 1 190 ? -22.25 -13.117 5.285 1 94 190 MET A C 1
ATOM 1504 O O . MET A 1 190 ? -23.125 -12.367 5.707 1 94 190 MET A O 1
ATOM 1508 N N . ARG A 1 191 ? -21 -12.922 5.492 1 92.5 191 ARG A N 1
ATOM 1509 C CA . ARG A 1 191 ? -20.5 -11.852 6.352 1 92.5 191 ARG A CA 1
ATOM 1510 C C . ARG A 1 191 ? -20.859 -10.484 5.789 1 92.5 191 ARG A C 1
ATOM 1512 O O . ARG A 1 191 ? -21.391 -9.633 6.504 1 92.5 191 ARG A O 1
ATOM 1519 N N . ASP A 1 192 ? -20.641 -10.242 4.547 1 87.5 192 ASP A N 1
ATOM 1520 C CA . ASP A 1 192 ? -20.797 -8.938 3.92 1 87.5 192 ASP A CA 1
ATOM 1521 C C . ASP A 1 192 ? -22.266 -8.523 3.883 1 87.5 192 ASP A C 1
ATOM 1523 O O . ASP A 1 192 ? -22.578 -7.332 3.973 1 87.5 192 ASP A O 1
ATOM 1527 N N . GLY A 1 193 ? -23.062 -9.469 3.842 1 82.62 193 GLY A N 1
ATOM 1528 C CA . GLY A 1 193 ? -24.484 -9.156 3.746 1 82.62 193 GLY A CA 1
ATOM 1529 C C . GLY A 1 193 ? -25.172 -9.055 5.098 1 82.62 193 GLY A C 1
ATOM 1530 O O . GLY A 1 193 ? -26.297 -8.594 5.191 1 82.62 193 GLY A O 1
ATOM 1531 N N . SER A 1 194 ? -24.406 -9.438 6.141 1 83.5 194 SER A N 1
ATOM 1532 C CA . SER A 1 194 ? -25.219 -9.625 7.344 1 83.5 194 SER A CA 1
ATOM 1533 C C . SER A 1 194 ? -24.484 -9.141 8.586 1 83.5 194 SER A C 1
ATOM 1535 O O . SER A 1 194 ? -25.078 -9.023 9.664 1 83.5 194 SER A O 1
ATOM 1537 N N . LYS A 1 195 ? -23.234 -8.844 8.492 1 75.56 195 LYS A N 1
ATOM 1538 C CA . LYS A 1 195 ? -22.422 -8.594 9.68 1 75.56 195 LYS A CA 1
ATOM 1539 C C . LYS A 1 195 ? -22.984 -7.41 10.477 1 75.56 195 LYS A C 1
ATOM 1541 O O . LYS A 1 195 ? -23 -7.438 11.703 1 75.56 195 LYS A O 1
ATOM 1546 N N . LYS A 1 196 ? -23.5 -6.457 9.836 1 73.5 196 LYS A N 1
ATOM 1547 C CA . LYS A 1 196 ? -23.984 -5.258 10.523 1 73.5 196 LYS A CA 1
ATOM 1548 C C . LYS A 1 196 ? -25.453 -5.395 10.898 1 73.5 196 LYS A C 1
ATOM 1550 O O . LYS A 1 196 ? -25.828 -5.16 12.047 1 73.5 196 LYS A O 1
ATOM 1555 N N . LYS A 1 197 ? -26.281 -5.875 10.086 1 81.81 197 LYS A N 1
ATOM 1556 C CA . LYS A 1 197 ? -27.734 -5.852 10.227 1 81.81 197 LYS A CA 1
ATOM 1557 C C . LYS A 1 197 ? -28.234 -7.051 11.039 1 81.81 197 LYS A C 1
ATOM 1559 O O . LYS A 1 197 ? -29.188 -6.938 11.805 1 81.81 197 LYS A O 1
ATOM 1564 N N . HIS A 1 198 ? -27.562 -8.234 10.883 1 89.56 198 HIS A N 1
ATOM 1565 C CA . HIS A 1 198 ? -28 -9.477 11.5 1 89.56 198 HIS A CA 1
ATOM 1566 C C . HIS A 1 198 ? -26.859 -10.164 12.25 1 89.56 198 HIS A C 1
ATOM 1568 O O . HIS A 1 198 ? -26.609 -11.352 12.047 1 89.56 198 HIS A O 1
ATOM 1574 N N . ARG A 1 199 ? -26.266 -9.578 13.141 1 88.75 199 ARG A N 1
ATOM 1575 C CA . ARG A 1 199 ? -25 -9.984 13.75 1 88.75 199 ARG A CA 1
ATOM 1576 C C . ARG A 1 199 ? -25.156 -11.328 14.461 1 88.75 199 ARG A C 1
ATOM 1578 O O . ARG A 1 199 ? -24.344 -12.234 14.258 1 88.75 199 ARG A O 1
ATOM 1585 N N . ASP A 1 200 ? -26.188 -11.461 15.258 1 89.69 200 ASP A N 1
ATOM 1586 C CA . ASP A 1 200 ? -26.344 -12.664 16.078 1 89.69 200 ASP A CA 1
ATOM 1587 C C . ASP A 1 200 ? -26.594 -13.891 15.203 1 89.69 200 ASP A C 1
ATOM 1589 O O . ASP A 1 200 ? -25.984 -14.938 15.398 1 89.69 200 ASP A O 1
ATOM 1593 N N . VAL A 1 201 ? -27.516 -13.75 14.312 1 92.62 201 VAL A N 1
ATOM 1594 C CA . VAL A 1 201 ? -27.828 -14.859 13.414 1 92.62 201 VAL A CA 1
ATOM 1595 C C . VAL A 1 201 ? -26.594 -15.211 12.578 1 92.62 201 VAL A C 1
ATOM 1597 O O . VAL A 1 201 ? -26.328 -16.391 12.32 1 92.62 201 VAL A O 1
ATOM 1600 N N . PHE A 1 202 ? -25.906 -14.219 12.18 1 94.62 202 PHE A N 1
ATOM 1601 C CA . PHE A 1 202 ? -24.703 -14.414 11.391 1 94.62 202 PHE A CA 1
ATOM 1602 C C . PHE A 1 202 ? -23.672 -15.234 12.172 1 94.62 202 PHE A C 1
ATOM 1604 O O . PHE A 1 202 ? -23.109 -16.188 11.648 1 94.62 202 PHE A O 1
ATOM 1611 N N . LEU A 1 203 ? -23.469 -14.867 13.398 1 93.94 203 LEU A N 1
ATOM 1612 C CA . LEU A 1 203 ? -22.469 -15.562 14.203 1 93.94 203 LEU A CA 1
ATOM 1613 C C . LEU A 1 203 ? -22.844 -17.031 14.383 1 93.94 203 LEU A C 1
ATOM 1615 O O . LEU A 1 203 ? -21.969 -17.906 14.32 1 93.94 203 LEU A O 1
ATOM 1619 N N . ARG A 1 204 ? -24.125 -17.281 14.562 1 93.19 204 ARG A N 1
ATOM 1620 C CA . ARG A 1 204 ? -24.594 -18.656 14.711 1 93.19 204 ARG A CA 1
ATOM 1621 C C . ARG A 1 204 ? -24.406 -19.438 13.414 1 93.19 204 ARG A C 1
ATOM 1623 O O . ARG A 1 204 ? -23.906 -20.562 13.43 1 93.19 204 ARG A O 1
ATOM 1630 N N . ALA A 1 205 ? -24.75 -18.828 12.352 1 95.5 205 ALA A N 1
ATOM 1631 C CA . ALA A 1 205 ? -24.625 -19.469 11.047 1 95.5 205 ALA A CA 1
ATOM 1632 C C . ALA A 1 205 ? -23.156 -19.688 10.68 1 95.5 205 ALA A C 1
ATOM 1634 O O . ALA A 1 205 ? -22.797 -20.719 10.117 1 95.5 205 ALA A O 1
ATOM 1635 N N . ALA A 1 206 ? -22.344 -18.734 10.969 1 96 206 ALA A N 1
ATOM 1636 C CA . ALA A 1 206 ? -20.922 -18.812 10.672 1 96 206 ALA A CA 1
ATOM 1637 C C . ALA A 1 206 ? -20.266 -19.953 11.43 1 96 206 ALA A C 1
ATOM 1639 O O . ALA A 1 206 ? -19.453 -20.703 10.867 1 96 206 ALA A O 1
ATOM 1640 N N . SER A 1 207 ? -20.594 -20.047 12.68 1 96.12 207 SER A N 1
ATOM 1641 C CA . SER A 1 207 ? -20.062 -21.125 13.5 1 96.12 207 SER A CA 1
ATOM 1642 C C . SER A 1 207 ? -20.453 -22.5 12.938 1 96.12 207 SER A C 1
ATOM 1644 O O . SER A 1 207 ? -19.609 -23.406 12.859 1 96.12 207 SER A O 1
ATOM 1646 N N . ALA A 1 208 ? -21.641 -22.578 12.602 1 96.5 208 ALA A N 1
ATOM 1647 C CA . ALA A 1 208 ? -22.125 -23.828 12.031 1 96.5 208 ALA A CA 1
ATOM 1648 C C . ALA A 1 208 ? -21.453 -24.141 10.703 1 96.5 208 ALA A C 1
ATOM 1650 O O . ALA A 1 208 ? -21.141 -25.297 10.406 1 96.5 208 ALA A O 1
ATOM 1651 N N . LEU A 1 209 ? -21.328 -23.109 9.922 1 97.12 209 LEU A N 1
ATOM 1652 C CA . LEU A 1 209 ? -20.656 -23.266 8.633 1 97.12 209 LEU A CA 1
ATOM 1653 C C . LEU A 1 209 ? -19.25 -23.812 8.828 1 97.12 209 LEU A C 1
ATOM 1655 O O . LEU A 1 209 ? -18.812 -24.703 8.102 1 97.12 209 LEU A O 1
ATOM 1659 N N . TRP A 1 210 ? -18.516 -23.281 9.758 1 96.19 210 TRP A N 1
ATOM 1660 C CA . TRP A 1 210 ? -17.141 -23.719 10 1 96.19 210 TRP A CA 1
ATOM 1661 C C . TRP A 1 210 ? -17.109 -25.125 10.578 1 96.19 210 TRP A C 1
ATOM 1663 O O . TRP A 1 210 ? -16.156 -25.875 10.344 1 96.19 210 TRP A O 1
ATOM 1673 N N . GLU A 1 211 ? -18.094 -25.516 11.25 1 96.38 211 GLU A N 1
ATOM 1674 C CA . GLU A 1 211 ? -18.219 -26.891 11.68 1 96.38 211 GLU A CA 1
ATOM 1675 C C . GLU A 1 211 ? -18.344 -27.844 10.484 1 96.38 211 GLU A C 1
ATOM 1677 O O . GLU A 1 211 ? -17.828 -28.953 10.508 1 96.38 211 GLU A O 1
ATOM 1682 N N . CYS A 1 212 ? -19.094 -27.375 9.523 1 97.19 212 CYS A N 1
ATOM 1683 C CA . CYS A 1 212 ? -19.172 -28.141 8.289 1 97.19 212 CYS A CA 1
ATOM 1684 C C . CYS A 1 212 ? -17.797 -28.297 7.656 1 97.19 212 CYS A C 1
ATOM 1686 O O . CYS A 1 212 ? -17.422 -29.391 7.234 1 97.19 212 CYS A O 1
ATOM 1688 N N . PHE A 1 213 ? -17.078 -27.25 7.637 1 96.06 213 PHE A N 1
ATOM 1689 C CA . PHE A 1 213 ? -15.766 -27.234 7.023 1 96.06 213 PHE A CA 1
ATOM 1690 C C . PHE A 1 213 ? -14.828 -28.219 7.715 1 96.06 213 PHE A C 1
ATOM 1692 O O . PHE A 1 213 ? -13.977 -28.828 7.066 1 96.06 213 PHE A O 1
ATOM 1699 N N . GLN A 1 214 ? -15.039 -28.422 8.984 1 95.44 214 GLN A N 1
ATOM 1700 C CA . GLN A 1 214 ? -14.141 -29.25 9.789 1 95.44 214 GLN A CA 1
ATOM 1701 C C . GLN A 1 214 ? -14.578 -30.719 9.773 1 95.44 214 GLN A C 1
ATOM 1703 O O . GLN A 1 214 ? -13.969 -31.562 10.445 1 95.44 214 GLN A O 1
ATOM 1708 N N . ALA A 1 215 ? -15.594 -30.938 9.047 1 96.12 215 ALA A N 1
ATOM 1709 C CA . ALA A 1 215 ? -16.062 -32.344 8.969 1 96.12 215 ALA A CA 1
ATOM 1710 C C . ALA A 1 215 ? -14.938 -33.25 8.5 1 96.12 215 ALA A C 1
ATOM 1712 O O . ALA A 1 215 ? -14.203 -32.938 7.562 1 96.12 215 ALA A O 1
ATOM 1713 N N . PRO A 1 216 ? -14.812 -34.406 9.086 1 94.56 216 PRO A N 1
ATOM 1714 C CA . PRO A 1 216 ? -13.68 -35.281 8.797 1 94.56 216 PRO A CA 1
ATOM 1715 C C . PRO A 1 216 ? -13.867 -36.094 7.504 1 94.56 216 PRO A C 1
ATOM 1717 O O . PRO A 1 216 ? -12.883 -36.531 6.906 1 94.56 216 PRO A O 1
ATOM 1720 N N . THR A 1 217 ? -15.164 -36.312 7.164 1 95.75 217 THR A N 1
ATOM 1721 C CA . THR A 1 217 ? -15.414 -37.125 5.973 1 95.75 217 THR A CA 1
ATOM 1722 C C . THR A 1 217 ? -16.344 -36.406 5.016 1 95.75 217 THR A C 1
ATOM 1724 O O . THR A 1 217 ? -17.062 -35.469 5.414 1 95.75 217 THR A O 1
ATOM 1727 N N . ARG A 1 218 ? -16.266 -36.875 3.779 1 95.88 218 ARG A N 1
ATOM 1728 C CA . ARG A 1 218 ? -17.125 -36.344 2.736 1 95.88 218 ARG A CA 1
ATOM 1729 C C . ARG A 1 218 ? -18.594 -36.5 3.1 1 95.88 218 ARG A C 1
ATOM 1731 O O . ARG A 1 218 ? -19.375 -35.562 2.924 1 95.88 218 ARG A O 1
ATOM 1738 N N . ARG A 1 219 ? -18.969 -37.625 3.564 1 95.69 219 ARG A N 1
ATOM 1739 C CA . ARG A 1 219 ? -20.344 -37.906 3.955 1 95.69 219 ARG A CA 1
ATOM 1740 C C . ARG A 1 219 ? -20.797 -37 5.09 1 95.69 219 ARG A C 1
ATOM 1742 O O . ARG A 1 219 ? -21.891 -36.438 5.035 1 95.69 219 ARG A O 1
ATOM 1749 N N . SER A 1 220 ? -19.953 -36.875 6.059 1 96.81 220 SER A N 1
ATOM 1750 C CA . SER A 1 220 ? -20.266 -36 7.184 1 96.81 220 SER A CA 1
ATOM 1751 C C . SER A 1 220 ? -20.406 -34.562 6.742 1 96.81 220 SER A C 1
ATOM 1753 O O . SER A 1 220 ? -21.297 -33.844 7.215 1 96.81 220 SER A O 1
ATOM 1755 N N . PHE A 1 221 ? -19.562 -34.156 5.875 1 97.56 221 PHE A N 1
ATOM 1756 C CA . PHE A 1 221 ? -19.625 -32.812 5.336 1 97.56 221 PHE A CA 1
ATOM 1757 C C . PHE A 1 221 ? -20.953 -32.562 4.648 1 97.56 221 PHE A C 1
ATOM 1759 O O . PHE A 1 221 ? -21.641 -31.578 4.949 1 97.56 221 PHE A O 1
ATOM 1766 N N . SER A 1 222 ? -21.359 -33.406 3.836 1 96.75 222 SER A N 1
ATOM 1767 C CA . SER A 1 222 ? -22.609 -33.281 3.078 1 96.75 222 SER A CA 1
ATOM 1768 C C . SER A 1 222 ? -23.812 -33.25 4.004 1 96.75 222 SER A C 1
ATOM 1770 O O . SER A 1 222 ? -24.75 -32.5 3.793 1 96.75 222 SER A O 1
ATOM 1772 N N . GLN A 1 223 ? -23.766 -34.094 5 1 96.75 223 GLN A N 1
ATOM 1773 C CA . GLN A 1 223 ? -24.859 -34.156 5.961 1 96.75 223 GLN A CA 1
ATOM 1774 C C . GLN A 1 223 ? -24.969 -32.875 6.758 1 96.75 223 GLN A C 1
ATOM 1776 O O . GLN A 1 223 ? -26.078 -32.344 6.941 1 96.75 223 GLN A O 1
ATOM 1781 N N . LYS A 1 224 ? -23.875 -32.438 7.18 1 97.44 224 LYS A N 1
ATOM 1782 C CA . LYS A 1 224 ? -23.875 -31.203 7.977 1 97.44 224 LYS A CA 1
ATOM 1783 C C . LYS A 1 224 ? -24.359 -30.016 7.152 1 97.44 224 LYS A C 1
ATOM 1785 O O . LYS A 1 224 ? -25.094 -29.156 7.664 1 97.44 224 LYS A O 1
ATOM 1790 N N . VAL A 1 225 ? -23.938 -29.953 5.918 1 97.75 225 VAL A N 1
ATOM 1791 C CA . VAL A 1 225 ? -24.344 -28.859 5.039 1 97.75 225 VAL A CA 1
ATOM 1792 C C . VAL A 1 225 ? -25.859 -28.906 4.82 1 97.75 225 VAL A C 1
ATOM 1794 O O . VAL A 1 225 ? -26.531 -27.891 4.879 1 97.75 225 VAL A O 1
ATOM 1797 N N . ARG A 1 226 ? -26.359 -30.062 4.598 1 96.62 226 ARG A N 1
ATOM 1798 C CA . ARG A 1 226 ? -27.797 -30.234 4.418 1 96.62 226 ARG A CA 1
ATOM 1799 C C . ARG A 1 226 ? -28.562 -29.797 5.66 1 96.62 226 ARG A C 1
ATOM 1801 O O . ARG A 1 226 ? -29.562 -29.094 5.559 1 96.62 226 ARG A O 1
ATOM 1808 N N . ARG A 1 227 ? -28.125 -30.156 6.793 1 96.75 227 ARG A N 1
ATOM 1809 C CA . ARG A 1 227 ? -28.766 -29.812 8.047 1 96.75 227 ARG A CA 1
ATOM 1810 C C . ARG A 1 227 ? -28.719 -28.312 8.289 1 96.75 227 ARG A C 1
ATOM 1812 O O . ARG A 1 227 ? -29.672 -27.734 8.82 1 96.75 227 ARG A O 1
ATOM 1819 N N . LEU A 1 228 ? -27.547 -27.797 7.941 1 97.31 228 LEU A N 1
ATOM 1820 C CA . LEU A 1 228 ? -27.406 -26.359 8.102 1 97.31 228 LEU A CA 1
ATOM 1821 C C . LEU A 1 228 ? -28.406 -25.609 7.23 1 97.31 228 LEU A C 1
ATOM 1823 O O . LEU A 1 228 ? -29.016 -24.641 7.676 1 97.31 228 LEU A O 1
ATOM 1827 N N . ALA A 1 229 ? -28.562 -26.031 6.004 1 97.12 229 ALA A N 1
ATOM 1828 C CA . ALA A 1 229 ? -29.516 -25.406 5.094 1 97.12 229 ALA A CA 1
ATOM 1829 C C . ALA A 1 229 ? -30.953 -25.547 5.617 1 97.12 229 ALA A C 1
ATOM 1831 O O . ALA A 1 229 ? -31.734 -24.609 5.578 1 97.12 229 ALA A O 1
ATOM 1832 N N . GLU A 1 230 ? -31.297 -26.703 6.156 1 96.62 230 GLU A N 1
ATOM 1833 C CA . GLU A 1 230 ? -32.625 -26.969 6.711 1 96.62 230 GLU A CA 1
ATOM 1834 C C . GLU A 1 230 ? -32.875 -26.109 7.945 1 96.62 230 GLU A C 1
ATOM 1836 O O . GLU A 1 230 ? -33.969 -25.562 8.102 1 96.62 230 GLU A O 1
ATOM 1841 N N . ALA A 1 231 ? -31.906 -26.016 8.734 1 95.5 231 ALA A N 1
ATOM 1842 C CA . ALA A 1 231 ? -32.031 -25.188 9.938 1 95.5 231 ALA A CA 1
ATOM 1843 C C . ALA A 1 231 ? -32.219 -23.719 9.57 1 95.5 231 ALA A C 1
ATOM 1845 O O . ALA A 1 231 ? -33 -23.016 10.219 1 95.5 231 ALA A O 1
ATOM 1846 N N . GLY A 1 232 ? -31.469 -23.297 8.562 1 95.31 232 GLY A N 1
ATOM 1847 C CA . GLY A 1 232 ? -31.625 -21.922 8.117 1 95.31 232 GLY A CA 1
ATOM 1848 C C . GLY A 1 232 ? -33.031 -21.609 7.609 1 95.31 232 GLY A C 1
ATOM 1849 O O . GLY A 1 232 ? -33.562 -20.531 7.867 1 95.31 232 GLY A O 1
ATOM 1850 N N . GLU A 1 233 ? -33.562 -22.578 6.93 1 95 233 GLU A N 1
ATOM 1851 C CA . GLU A 1 233 ? -34.938 -22.422 6.438 1 95 233 GLU A CA 1
ATOM 1852 C C . GLU A 1 233 ? -35.938 -22.438 7.586 1 95 233 GLU A C 1
ATOM 1854 O O . GLU A 1 233 ? -36.844 -21.609 7.637 1 95 233 GLU A O 1
ATOM 1859 N N . ARG A 1 234 ? -35.75 -23.281 8.5 1 94.5 234 ARG A N 1
ATOM 1860 C CA . ARG A 1 234 ? -36.656 -23.438 9.648 1 94.5 234 ARG A CA 1
ATOM 1861 C C . ARG A 1 234 ? -36.625 -22.188 10.523 1 94.5 234 ARG A C 1
ATOM 1863 O O . ARG A 1 234 ? -37.688 -21.719 10.969 1 94.5 234 ARG A O 1
ATOM 1870 N N . ASP A 1 235 ? -35.406 -21.688 10.688 1 93.75 235 ASP A N 1
ATOM 1871 C CA . ASP A 1 235 ? -35.219 -20.562 11.602 1 93.75 235 ASP A CA 1
ATOM 1872 C C . ASP A 1 235 ? -35.375 -19.234 10.867 1 93.75 235 ASP A C 1
ATOM 1874 O O . ASP A 1 235 ? -35.094 -18.172 11.43 1 93.75 235 ASP A O 1
ATOM 1878 N N . SER A 1 236 ? -35.656 -19.281 9.648 1 91.5 236 SER A N 1
ATOM 1879 C CA . SER A 1 236 ? -35.906 -18.109 8.82 1 91.5 236 SER A CA 1
ATOM 1880 C C . SER A 1 236 ? -34.688 -17.172 8.805 1 91.5 236 SER A C 1
ATOM 1882 O O . SER A 1 236 ? -34.812 -15.977 9.07 1 91.5 236 SER A O 1
ATOM 1884 N N . TYR A 1 237 ? -33.562 -17.766 8.469 1 93.44 237 TYR A N 1
ATOM 1885 C CA . TYR A 1 237 ? -32.375 -16.938 8.281 1 93.44 237 TYR A CA 1
ATOM 1886 C C . TYR A 1 237 ? -32.625 -15.867 7.223 1 93.44 237 TYR A C 1
ATOM 1888 O O . TYR A 1 237 ? -33.375 -16.094 6.27 1 93.44 237 TYR A O 1
ATOM 1896 N N . PRO A 1 238 ? -32.062 -14.773 7.465 1 94.38 238 PRO A N 1
ATOM 1897 C CA . PRO A 1 238 ? -32.125 -13.766 6.402 1 94.38 238 PRO A CA 1
ATOM 1898 C C . PRO A 1 238 ? -31.578 -14.273 5.07 1 94.38 238 PRO A C 1
ATOM 1900 O O . PRO A 1 238 ? -30.703 -15.125 5.051 1 94.38 238 PRO A O 1
ATOM 1903 N N . GLU A 1 239 ? -32.062 -13.703 4.008 1 92.88 239 GLU A N 1
ATOM 1904 C CA . GLU A 1 239 ? -31.672 -14.141 2.67 1 92.88 239 GLU A CA 1
ATOM 1905 C C . GLU A 1 239 ? -30.172 -14.008 2.455 1 92.88 239 GLU A C 1
ATOM 1907 O O . GLU A 1 239 ? -29.562 -14.82 1.757 1 92.88 239 GLU A O 1
ATOM 1912 N N . SER A 1 240 ? -29.594 -13.008 3.037 1 93.25 240 SER A N 1
ATOM 1913 C CA . SER A 1 240 ? -28.156 -12.75 2.898 1 93.25 240 SER A CA 1
ATOM 1914 C C . SER A 1 240 ? -27.328 -13.891 3.482 1 93.25 240 SER A C 1
ATOM 1916 O O . SER A 1 240 ? -26.172 -14.07 3.119 1 93.25 240 SER A O 1
ATOM 1918 N N . ILE A 1 241 ? -27.906 -14.648 4.281 1 95.06 241 ILE A N 1
ATOM 1919 C CA . ILE A 1 241 ? -27.219 -15.773 4.914 1 95.06 241 ILE A CA 1
ATOM 1920 C C . ILE A 1 241 ? -27.672 -17.078 4.262 1 95.06 241 ILE A C 1
ATOM 1922 O O . ILE A 1 241 ? -26.844 -17.938 3.957 1 95.06 241 ILE A O 1
ATOM 1926 N N . LEU A 1 242 ? -28.922 -17.188 4.023 1 95.5 242 LEU A N 1
ATOM 1927 C CA . LEU A 1 242 ? -29.5 -18.438 3.551 1 95.5 242 LEU A CA 1
ATOM 1928 C C . LEU A 1 242 ? -29.109 -18.703 2.102 1 95.5 242 LEU A C 1
ATOM 1930 O O . LEU A 1 242 ? -28.875 -19.859 1.723 1 95.5 242 LEU A O 1
ATOM 1934 N N . LYS A 1 243 ? -29.016 -17.719 1.307 1 95.56 243 LYS A N 1
ATOM 1935 C CA . LYS A 1 243 ? -28.719 -17.891 -0.113 1 95.56 243 LYS A CA 1
ATOM 1936 C C . LYS A 1 243 ? -27.344 -18.516 -0.314 1 95.56 243 LYS A C 1
ATOM 1938 O O . LYS A 1 243 ? -27.203 -19.5 -1.056 1 95.56 243 LYS A O 1
ATOM 1943 N N . PRO A 1 244 ? -26.328 -17.984 0.365 1 95.5 244 PRO A N 1
ATOM 1944 C CA . PRO A 1 244 ? -25.016 -18.625 0.223 1 95.5 244 PRO A CA 1
ATOM 1945 C C . PRO A 1 244 ? -25 -20.062 0.711 1 95.5 244 PRO A C 1
ATOM 1947 O O . PRO A 1 244 ? -24.328 -20.922 0.115 1 95.5 244 PRO A O 1
ATOM 1950 N N . ILE A 1 245 ? -25.703 -20.359 1.711 1 95.94 245 ILE A N 1
ATOM 1951 C CA . ILE A 1 245 ? -25.766 -21.703 2.268 1 95.94 245 ILE A CA 1
ATOM 1952 C C . ILE A 1 245 ? -26.469 -22.641 1.283 1 95.94 245 ILE A C 1
ATOM 1954 O O . ILE A 1 245 ? -26 -23.766 1.056 1 95.94 245 ILE A O 1
ATOM 1958 N N . LYS A 1 246 ? -27.484 -22.188 0.76 1 96.12 246 LYS A N 1
ATOM 1959 C CA . LYS A 1 246 ? -28.203 -22.984 -0.225 1 96.12 246 LYS A CA 1
ATOM 1960 C C . LYS A 1 246 ? -27.359 -23.219 -1.469 1 96.12 246 LYS A C 1
ATOM 1962 O O . LYS A 1 246 ? -27.391 -24.312 -2.049 1 96.12 246 LYS A O 1
ATOM 1967 N N . LYS A 1 247 ? -26.688 -22.219 -1.871 1 93.5 247 LYS A N 1
ATOM 1968 C CA . LYS A 1 247 ? -25.781 -22.375 -3.008 1 93.5 247 LYS A CA 1
ATOM 1969 C C . LYS A 1 247 ? -24.719 -23.438 -2.727 1 93.5 247 LYS A C 1
ATOM 1971 O O . LYS A 1 247 ? -24.375 -24.234 -3.609 1 93.5 247 LYS A O 1
ATOM 1976 N N . LEU A 1 248 ? -24.219 -23.422 -1.521 1 95.38 248 LEU A N 1
ATOM 1977 C CA . LEU A 1 248 ? -23.266 -24.438 -1.093 1 95.38 248 LEU A CA 1
ATOM 1978 C C . LEU A 1 248 ? -23.859 -25.828 -1.193 1 95.38 248 LEU A C 1
ATOM 1980 O O . LEU A 1 248 ? -23.25 -26.75 -1.749 1 95.38 248 LEU A O 1
ATOM 1984 N N . LYS A 1 249 ? -25 -25.938 -0.706 1 96.25 249 LYS A N 1
ATOM 1985 C CA . LYS A 1 249 ? -25.703 -27.219 -0.745 1 96.25 249 LYS A CA 1
ATOM 1986 C C . LYS A 1 249 ? -25.922 -27.672 -2.182 1 96.25 249 LYS A C 1
ATOM 1988 O O . LYS A 1 249 ? -25.672 -28.844 -2.514 1 96.25 249 LYS A O 1
ATOM 1993 N N . ASN A 1 250 ? -26.359 -26.75 -3.018 1 94.69 250 ASN A N 1
ATOM 1994 C CA . ASN A 1 250 ? -26.688 -27.078 -4.402 1 94.69 250 ASN A CA 1
ATOM 1995 C C . ASN A 1 250 ? -25.438 -27.438 -5.199 1 94.69 250 ASN A C 1
ATOM 1997 O O . ASN A 1 250 ? -25.516 -28.188 -6.176 1 94.69 250 ASN A O 1
ATOM 2001 N N . ASN A 1 251 ? -24.328 -26.891 -4.805 1 92.5 251 ASN A N 1
ATOM 2002 C CA . ASN A 1 251 ? -23.062 -27.156 -5.488 1 92.5 251 ASN A CA 1
ATOM 2003 C C . ASN A 1 251 ? -22.109 -27.969 -4.609 1 92.5 251 ASN A C 1
ATOM 2005 O O . ASN A 1 251 ? -20.891 -27.766 -4.664 1 92.5 251 ASN A O 1
ATOM 2009 N N . ILE A 1 252 ? -22.625 -28.766 -3.832 1 94.88 252 ILE A N 1
ATOM 2010 C CA . ILE A 1 252 ? -21.875 -29.469 -2.783 1 94.88 252 ILE A CA 1
ATOM 2011 C C . ILE A 1 252 ? -20.75 -30.281 -3.402 1 94.88 252 ILE A C 1
ATOM 2013 O O . ILE A 1 252 ? -19.688 -30.453 -2.783 1 94.88 252 ILE A O 1
ATOM 2017 N N . SER A 1 253 ? -20.875 -30.781 -4.594 1 92.62 253 SER A N 1
ATOM 2018 C CA . SER A 1 253 ? -19.859 -31.594 -5.246 1 92.62 253 SER A CA 1
ATOM 2019 C C . SER A 1 253 ? -18.578 -30.812 -5.465 1 92.62 253 SER A C 1
ATOM 2021 O O . SER A 1 253 ? -17.484 -31.375 -5.348 1 92.62 253 SER A O 1
ATOM 2023 N N . GLU A 1 254 ? -18.688 -29.562 -5.719 1 92.12 254 GLU A N 1
ATOM 2024 C CA . GLU A 1 254 ? -17.547 -28.703 -5.984 1 92.12 254 GLU A CA 1
ATOM 2025 C C . GLU A 1 254 ? -16.734 -28.469 -4.719 1 92.12 254 GLU A C 1
ATOM 2027 O O . GLU A 1 254 ? -15.578 -28.016 -4.785 1 92.12 254 GLU A O 1
ATOM 2032 N N . TYR A 1 255 ? -17.328 -28.766 -3.652 1 95.31 255 TYR A N 1
ATOM 2033 C CA . TYR A 1 255 ? -16.656 -28.562 -2.373 1 95.31 255 TYR A CA 1
ATOM 2034 C C . TYR A 1 255 ? -16.234 -29.906 -1.76 1 95.31 255 TYR A C 1
ATOM 2036 O O . TYR A 1 255 ? -15.156 -30.016 -1.181 1 95.31 255 TYR A O 1
ATOM 2044 N N . SER A 1 256 ? -17.047 -30.891 -1.952 1 95 256 SER A N 1
ATOM 2045 C CA . SER A 1 256 ? -16.844 -32.188 -1.277 1 95 256 SER A CA 1
ATOM 2046 C C . SER A 1 256 ? -15.766 -33 -1.974 1 95 256 SER A C 1
ATOM 2048 O O . SER A 1 256 ? -15.172 -33.906 -1.368 1 95 256 SER A O 1
ATOM 2050 N N . GLU A 1 257 ? -15.461 -32.656 -3.221 1 94.88 257 GLU A N 1
ATOM 2051 C CA . GLU A 1 257 ? -14.453 -33.406 -3.967 1 94.88 257 GLU A CA 1
ATOM 2052 C C . GLU A 1 257 ? -13.07 -33.281 -3.332 1 94.88 257 GLU A C 1
ATOM 2054 O O . GLU A 1 257 ? -12.164 -34.062 -3.611 1 94.88 257 GLU A O 1
ATOM 2059 N N . SER A 1 258 ? -12.914 -32.281 -2.518 1 95.19 258 SER A N 1
ATOM 2060 C CA . SER A 1 258 ? -11.641 -32.062 -1.851 1 95.19 258 SER A CA 1
ATOM 2061 C C . SER A 1 258 ? -11.242 -33.219 -0.972 1 95.19 258 SER A C 1
ATOM 2063 O O . SER A 1 258 ? -10.055 -33.5 -0.764 1 95.19 258 SER A O 1
ATOM 2065 N N . TYR A 1 259 ? -12.203 -33.969 -0.475 1 95.69 259 TYR A N 1
ATOM 2066 C CA . TYR A 1 259 ? -11.945 -35.094 0.423 1 95.69 259 TYR A CA 1
ATOM 2067 C C . TYR A 1 259 ? -11.266 -36.25 -0.318 1 95.69 259 TYR A C 1
ATOM 2069 O O . TYR A 1 259 ? -10.672 -37.125 0.304 1 95.69 259 TYR A O 1
ATOM 2077 N N . ASN A 1 260 ? -11.32 -36.188 -1.627 1 94.81 260 ASN A N 1
ATOM 2078 C CA . ASN A 1 260 ? -10.695 -37.25 -2.439 1 94.81 260 ASN A CA 1
ATOM 2079 C C . ASN A 1 260 ? -9.281 -36.844 -2.859 1 94.81 260 ASN A C 1
ATOM 2081 O O . ASN A 1 260 ? -8.586 -37.625 -3.504 1 94.81 260 ASN A O 1
ATOM 2085 N N . HIS A 1 261 ? -8.93 -35.719 -2.555 1 96 261 HIS A N 1
ATOM 2086 C CA . HIS A 1 261 ? -7.621 -35.219 -2.965 1 96 261 HIS A CA 1
ATOM 2087 C C . HIS A 1 261 ? -6.828 -34.688 -1.768 1 96 261 HIS A C 1
ATOM 2089 O O . HIS A 1 261 ? -6.953 -33.531 -1.384 1 96 261 HIS A O 1
ATOM 2095 N N . HIS A 1 262 ? -5.969 -35.562 -1.335 1 92.31 262 HIS A N 1
ATOM 2096 C CA . HIS A 1 262 ? -5.184 -35.219 -0.155 1 92.31 262 HIS A CA 1
ATOM 2097 C C . HIS A 1 262 ? -4.242 -34.062 -0.435 1 92.31 262 HIS A C 1
ATOM 2099 O O . HIS A 1 262 ? -3.562 -34.031 -1.461 1 92.31 262 HIS A O 1
ATOM 2105 N N . GLY A 1 263 ? -4.285 -33.031 0.445 1 92.19 263 GLY A N 1
ATOM 2106 C CA . GLY A 1 263 ? -3.365 -31.922 0.334 1 92.19 263 GLY A CA 1
ATOM 2107 C C . GLY A 1 263 ? -3.904 -30.781 -0.516 1 92.19 263 GLY A C 1
ATOM 2108 O O . GLY A 1 263 ? -3.258 -29.75 -0.655 1 92.19 263 GLY A O 1
ATOM 2109 N N . CYS A 1 264 ? -5.121 -30.922 -1.052 1 95.5 264 CYS A N 1
ATOM 2110 C CA . CYS A 1 264 ? -5.695 -29.906 -1.92 1 95.5 264 CYS A CA 1
ATOM 2111 C C . CYS A 1 264 ? -6.102 -28.672 -1.117 1 95.5 264 CYS A C 1
ATOM 2113 O O . CYS A 1 264 ? -6.113 -28.703 0.114 1 95.5 264 CYS A O 1
ATOM 2115 N N . HIS A 1 265 ? -6.254 -27.609 -1.855 1 95.94 265 HIS A N 1
ATOM 2116 C CA . HIS A 1 265 ? -6.691 -26.375 -1.222 1 95.94 265 HIS A CA 1
ATOM 2117 C C . HIS A 1 265 ? -8.211 -26.281 -1.177 1 95.94 265 HIS A C 1
ATOM 2119 O O . HIS A 1 265 ? -8.875 -26.328 -2.217 1 95.94 265 HIS A O 1
ATOM 2125 N N . ARG A 1 266 ? -8.727 -26.062 0.003 1 95.06 266 ARG A N 1
ATOM 2126 C CA . ARG A 1 266 ? -10.172 -25.953 0.154 1 95.06 266 ARG A CA 1
ATOM 2127 C C . ARG A 1 266 ? -10.586 -24.484 0.289 1 95.06 266 ARG A C 1
ATOM 2129 O O . ARG A 1 266 ? -11.773 -24.156 0.183 1 95.06 266 ARG A O 1
ATOM 2136 N N . THR A 1 267 ? -9.57 -23.734 0.628 1 94.31 267 THR A N 1
ATOM 2137 C CA . THR A 1 267 ? -9.773 -22.281 0.721 1 94.31 267 THR A CA 1
ATOM 2138 C C . THR A 1 267 ? -8.727 -21.531 -0.1 1 94.31 267 THR A C 1
ATOM 2140 O O . THR A 1 267 ? -7.73 -22.125 -0.528 1 94.31 267 THR A O 1
ATOM 2143 N N . SER A 1 268 ? -9.008 -20.297 -0.351 1 92.69 268 SER A N 1
ATOM 2144 C CA . SER A 1 268 ? -8.141 -19.5 -1.206 1 92.69 268 SER A CA 1
ATOM 2145 C C . SER A 1 268 ? -7.07 -18.781 -0.388 1 92.69 268 SER A C 1
ATOM 2147 O O . SER A 1 268 ? -6.508 -17.781 -0.838 1 92.69 268 SER A O 1
ATOM 2149 N N . ASN A 1 269 ? -6.738 -19.219 0.765 1 89.69 269 ASN A N 1
ATOM 2150 C CA . ASN A 1 269 ? -5.82 -18.531 1.664 1 89.69 269 ASN A CA 1
ATOM 2151 C C . ASN A 1 269 ? -4.457 -18.312 1.018 1 89.69 269 ASN A C 1
ATOM 2153 O O . ASN A 1 269 ? -3.879 -17.234 1.118 1 89.69 269 ASN A O 1
ATOM 2157 N N . MET A 1 270 ? -3.955 -19.312 0.366 1 90.62 270 MET A N 1
ATOM 2158 C CA . MET A 1 270 ? -2.633 -19.203 -0.244 1 90.62 270 MET A CA 1
ATOM 2159 C C . MET A 1 270 ? -2.607 -18.109 -1.303 1 90.62 270 MET A C 1
ATOM 2161 O O . MET A 1 270 ? -1.741 -17.234 -1.275 1 90.62 270 MET A O 1
ATOM 2165 N N . ILE A 1 271 ? -3.584 -18.172 -2.168 1 94.12 271 ILE A N 1
ATOM 2166 C CA . ILE A 1 271 ? -3.578 -17.203 -3.264 1 94.12 271 ILE A CA 1
ATOM 2167 C C . ILE A 1 271 ? -3.936 -15.812 -2.734 1 94.12 271 ILE A C 1
ATOM 2169 O O . ILE A 1 271 ? -3.416 -14.805 -3.217 1 94.12 271 ILE A O 1
ATOM 2173 N N . ASP A 1 272 ? -4.727 -15.766 -1.751 1 91.38 272 ASP A N 1
ATOM 2174 C CA . ASP A 1 272 ? -5.09 -14.484 -1.163 1 91.38 272 ASP A CA 1
ATOM 2175 C C . ASP A 1 272 ? -3.869 -13.797 -0.554 1 91.38 272 ASP A C 1
ATOM 2177 O O . ASP A 1 272 ? -3.688 -12.586 -0.712 1 91.38 272 ASP A O 1
ATOM 2181 N N . ARG A 1 273 ? -3.107 -14.508 0.101 1 90.5 273 ARG A N 1
ATOM 2182 C CA . ARG A 1 273 ? -1.897 -13.969 0.712 1 90.5 273 ARG A CA 1
ATOM 2183 C C . ARG A 1 273 ? -0.95 -13.414 -0.345 1 90.5 273 ARG A C 1
ATOM 2185 O O . ARG A 1 273 ? -0.4 -12.32 -0.183 1 90.5 273 ARG A O 1
ATOM 2192 N N . LEU A 1 274 ? -0.75 -14.109 -1.354 1 93.19 274 LEU A N 1
ATOM 2193 C CA . LEU A 1 274 ? 0.157 -13.695 -2.416 1 93.19 274 LEU A CA 1
ATOM 2194 C C . LEU A 1 274 ? -0.437 -12.539 -3.215 1 93.19 274 LEU A C 1
ATOM 2196 O O . LEU A 1 274 ? 0.27 -11.594 -3.561 1 93.19 274 LEU A O 1
ATOM 2200 N N . MET A 1 275 ? -1.704 -12.594 -3.328 1 93.81 275 MET A N 1
ATOM 2201 C CA . MET A 1 275 ? -2.367 -11.547 -4.105 1 93.81 275 MET A CA 1
ATOM 2202 C C . MET A 1 275 ? -2.455 -10.25 -3.307 1 93.81 275 MET A C 1
ATOM 2204 O O . MET A 1 275 ? -2.557 -9.164 -3.887 1 93.81 275 MET A O 1
ATOM 2208 N N . GLN A 1 276 ? -2.453 -10.406 -2.057 1 89.44 276 GLN A N 1
ATOM 2209 C CA . GLN A 1 276 ? -2.377 -9.195 -1.252 1 89.44 276 GLN A CA 1
ATOM 2210 C C . GLN A 1 276 ? -1.121 -8.391 -1.582 1 89.44 276 GLN A C 1
ATOM 2212 O O . GLN A 1 276 ? -1.162 -7.16 -1.649 1 89.44 276 GLN A O 1
ATOM 2217 N N . GLY A 1 277 ? -0.003 -9.094 -1.683 1 88.5 277 GLY A N 1
ATOM 2218 C CA . GLY A 1 277 ? 1.206 -8.43 -2.143 1 88.5 277 GLY A CA 1
ATOM 2219 C C . GLY A 1 277 ? 1.052 -7.789 -3.51 1 88.5 277 GLY A C 1
ATOM 2220 O O . GLY A 1 277 ? 1.533 -6.676 -3.736 1 88.5 277 GLY A O 1
ATOM 2221 N N . MET A 1 278 ? 0.332 -8.461 -4.289 1 92.94 278 MET A N 1
ATOM 2222 C CA . MET A 1 278 ? 0.074 -7.938 -5.629 1 92.94 278 MET A CA 1
ATOM 2223 C C . MET A 1 278 ? -0.789 -6.684 -5.566 1 92.94 278 MET A C 1
ATOM 2225 O O . MET A 1 278 ? -0.528 -5.711 -6.277 1 92.94 278 MET A O 1
ATOM 2229 N N . ASN A 1 279 ? -1.739 -6.773 -4.73 1 88.75 279 ASN A N 1
ATOM 2230 C CA . ASN A 1 279 ? -2.602 -5.613 -4.527 1 88.75 279 ASN A CA 1
ATOM 2231 C C . ASN A 1 279 ? -1.802 -4.391 -4.086 1 88.75 279 ASN A C 1
ATOM 2233 O O . ASN A 1 279 ? -2.008 -3.291 -4.598 1 88.75 279 ASN A O 1
ATOM 2237 N N . ARG A 1 280 ? -0.999 -4.613 -3.207 1 85.81 280 ARG A N 1
ATOM 2238 C CA . ARG A 1 280 ? -0.164 -3.521 -2.715 1 85.81 280 ARG A CA 1
ATOM 2239 C C . ARG A 1 280 ? 0.718 -2.963 -3.824 1 85.81 280 ARG A C 1
ATOM 2241 O O . ARG A 1 280 ? 0.866 -1.746 -3.955 1 85.81 280 ARG A O 1
ATOM 2248 N N . HIS A 1 281 ? 1.277 -3.859 -4.57 1 90.44 281 HIS A N 1
ATOM 2249 C CA . HIS A 1 281 ? 2.123 -3.473 -5.695 1 90.44 281 HIS A CA 1
ATOM 2250 C C . HIS A 1 281 ? 1.356 -2.604 -6.684 1 90.44 281 HIS A C 1
ATOM 2252 O O . HIS A 1 281 ? 1.83 -1.531 -7.07 1 90.44 281 HIS A O 1
ATOM 2258 N N . LEU A 1 282 ? 0.208 -3.031 -7.016 1 89.5 282 LEU A N 1
ATOM 2259 C CA . LEU A 1 282 ? -0.603 -2.33 -8.008 1 89.5 282 LEU A CA 1
ATOM 2260 C C . LEU A 1 282 ? -1.084 -0.988 -7.461 1 89.5 282 LEU A C 1
ATOM 2262 O O . LEU A 1 282 ? -1.078 0.015 -8.18 1 89.5 282 LEU A O 1
ATOM 2266 N N . TYR A 1 283 ? -1.403 -1.009 -6.215 1 83.56 283 TYR A N 1
ATOM 2267 C CA . TYR A 1 283 ? -1.855 0.224 -5.582 1 83.56 283 TYR A CA 1
ATOM 2268 C C . TYR A 1 283 ? -0.729 1.249 -5.516 1 83.56 283 TYR A C 1
ATOM 2270 O O . TYR A 1 283 ? -0.921 2.416 -5.863 1 83.56 283 TYR A O 1
ATOM 2278 N N . ASN A 1 284 ? 0.363 0.792 -5.129 1 81.12 284 ASN A N 1
ATOM 2279 C CA . ASN A 1 284 ? 1.497 1.683 -4.906 1 81.12 284 ASN A CA 1
ATOM 2280 C C . ASN A 1 284 ? 2.037 2.236 -6.223 1 81.12 284 ASN A C 1
ATOM 2282 O O . ASN A 1 284 ? 2.564 3.35 -6.262 1 81.12 284 ASN A O 1
ATOM 2286 N N . THR A 1 285 ? 1.938 1.517 -7.234 1 81.69 285 THR A N 1
ATOM 2287 C CA . THR A 1 285 ? 2.451 1.951 -8.531 1 81.69 285 THR A CA 1
ATOM 2288 C C . THR A 1 285 ? 1.372 2.688 -9.32 1 81.69 285 THR A C 1
ATOM 2290 O O . THR A 1 285 ? 1.604 3.104 -10.453 1 81.69 285 THR A O 1
ATOM 2293 N N . ARG A 1 286 ? 0.168 2.869 -8.695 1 75.31 286 ARG A N 1
ATOM 2294 C CA . ARG A 1 286 ? -0.96 3.549 -9.32 1 75.31 286 ARG A CA 1
ATOM 2295 C C . ARG A 1 286 ? -1.358 2.863 -10.625 1 75.31 286 ARG A C 1
ATOM 2297 O O . ARG A 1 286 ? -1.629 3.529 -11.625 1 75.31 286 ARG A O 1
ATOM 2304 N N . TYR A 1 287 ? -1.1 1.554 -10.602 1 85.88 287 TYR A N 1
ATOM 2305 C CA . TYR A 1 287 ? -1.513 0.659 -11.68 1 85.88 287 TYR A CA 1
ATOM 2306 C C . TYR A 1 287 ? -0.628 0.839 -12.906 1 85.88 287 TYR A C 1
ATOM 2308 O O . TYR A 1 287 ? 0.532 1.24 -12.789 1 85.88 287 TYR A O 1
ATOM 2316 N N . PHE A 1 288 ? -1.112 0.351 -14.062 1 87.81 288 PHE A N 1
ATOM 2317 C CA . PHE A 1 288 ? -0.232 0.286 -15.227 1 87.81 288 PHE A CA 1
ATOM 2318 C C . PHE A 1 288 ? -0.443 1.492 -16.125 1 87.81 288 PHE A C 1
ATOM 2320 O O . PHE A 1 288 ? -1.58 1.897 -16.375 1 87.81 288 PHE A O 1
ATOM 2327 N N . HIS A 1 289 ? 0.689 2.025 -16.594 1 86.25 289 HIS A N 1
ATOM 2328 C CA . HIS A 1 289 ? 0.612 3.232 -17.406 1 86.25 289 HIS A CA 1
ATOM 2329 C C . HIS A 1 289 ? 1.096 2.969 -18.828 1 86.25 289 HIS A C 1
ATOM 2331 O O . HIS A 1 289 ? 0.962 3.826 -19.703 1 86.25 289 HIS A O 1
ATOM 2337 N N . GLY A 1 290 ? 1.655 1.819 -19.078 1 87.19 290 GLY A N 1
ATOM 2338 C CA . GLY A 1 290 ? 2.199 1.514 -20.391 1 87.19 290 GLY A CA 1
ATOM 2339 C C . GLY A 1 290 ? 1.317 0.583 -21.203 1 87.19 290 GLY A C 1
ATOM 2340 O O . GLY A 1 290 ? 0.09 0.64 -21.094 1 87.19 290 GLY A O 1
ATOM 2341 N N . SER A 1 291 ? 1.96 -0.065 -22.094 1 91.06 291 SER A N 1
ATOM 2342 C CA . SER A 1 291 ? 1.262 -1.033 -22.938 1 91.06 291 SER A CA 1
ATOM 2343 C C . SER A 1 291 ? 0.947 -2.311 -22.156 1 91.06 291 SER A C 1
ATOM 2345 O O . SER A 1 291 ? 1.423 -2.496 -21.031 1 91.06 291 SER A O 1
ATOM 2347 N N . ARG A 1 292 ? 0.113 -3.129 -22.781 1 92.69 292 ARG A N 1
ATOM 2348 C CA . ARG A 1 292 ? -0.217 -4.422 -22.188 1 92.69 292 ARG A CA 1
ATOM 2349 C C . ARG A 1 292 ? 1.03 -5.285 -22.031 1 92.69 292 ARG A C 1
ATOM 2351 O O . ARG A 1 292 ? 1.187 -5.977 -21.016 1 92.69 292 ARG A O 1
ATOM 2358 N N . GLU A 1 293 ? 1.848 -5.219 -22.984 1 91.06 293 GLU A N 1
ATOM 2359 C CA . GLU A 1 293 ? 3.084 -5.996 -22.938 1 91.06 293 GLU A CA 1
ATOM 2360 C C . GLU A 1 293 ? 3.973 -5.555 -21.781 1 91.06 293 GLU A C 1
ATOM 2362 O O . GLU A 1 293 ? 4.539 -6.391 -21.078 1 91.06 293 GLU A O 1
ATOM 2367 N N . THR A 1 294 ? 4.008 -4.293 -21.656 1 92.38 294 THR A N 1
ATOM 2368 C CA . THR A 1 294 ? 4.82 -3.758 -20.578 1 92.38 294 THR A CA 1
ATOM 2369 C C . THR A 1 294 ? 4.203 -4.094 -19.219 1 92.38 294 THR A C 1
ATOM 2371 O O . THR A 1 294 ? 4.918 -4.387 -18.266 1 92.38 294 THR A O 1
ATOM 2374 N N . ALA A 1 295 ? 2.877 -4.035 -19.172 1 94.94 295 ALA A N 1
ATOM 2375 C CA . ALA A 1 295 ? 2.172 -4.391 -17.938 1 94.94 295 ALA A CA 1
ATOM 2376 C C . ALA A 1 295 ? 2.439 -5.84 -17.562 1 94.94 295 ALA A C 1
ATOM 2378 O O . ALA A 1 295 ? 2.68 -6.145 -16.391 1 94.94 295 ALA A O 1
ATOM 2379 N N . GLU A 1 296 ? 2.43 -6.645 -18.547 1 95.5 296 GLU A N 1
ATOM 2380 C CA . GLU A 1 296 ? 2.668 -8.062 -18.297 1 95.5 296 GLU A CA 1
ATOM 2381 C C . GLU A 1 296 ? 4.102 -8.312 -17.844 1 95.5 296 GLU A C 1
ATOM 2383 O O . GLU A 1 296 ? 4.332 -9.086 -16.906 1 95.5 296 GLU A O 1
ATOM 2388 N N . ARG A 1 297 ? 5.047 -7.66 -18.438 1 94 297 ARG A N 1
ATOM 2389 C CA . ARG A 1 297 ? 6.438 -7.773 -18.031 1 94 297 ARG A CA 1
ATOM 2390 C C . ARG A 1 297 ? 6.617 -7.301 -16.594 1 94 297 ARG A C 1
ATOM 2392 O O . ARG A 1 297 ? 7.355 -7.918 -15.812 1 94 297 ARG A O 1
ATOM 2399 N N . ASN A 1 298 ? 5.957 -6.289 -16.328 1 94.38 298 ASN A N 1
ATOM 2400 C CA . ASN A 1 298 ? 6.066 -5.707 -14.992 1 94.38 298 ASN A CA 1
ATOM 2401 C C . ASN A 1 298 ? 5.531 -6.652 -13.922 1 94.38 298 ASN A C 1
ATOM 2403 O O . ASN A 1 298 ? 6.195 -6.895 -12.906 1 94.38 298 ASN A O 1
ATOM 2407 N N . ILE A 1 299 ? 4.344 -7.191 -14.156 1 96.69 299 ILE A N 1
ATOM 2408 C CA . ILE A 1 299 ? 3.725 -8.023 -13.133 1 96.69 299 ILE A CA 1
ATOM 2409 C C . ILE A 1 299 ? 4.492 -9.336 -13 1 96.69 299 ILE A C 1
ATOM 2411 O O . ILE A 1 299 ? 4.617 -9.883 -11.906 1 96.69 299 ILE A O 1
ATOM 2415 N N . ARG A 1 300 ? 4.992 -9.828 -14.07 1 96.56 300 ARG A N 1
ATOM 2416 C CA . ARG A 1 300 ? 5.777 -11.062 -14.031 1 96.56 300 ARG A CA 1
ATOM 2417 C C . ARG A 1 300 ? 7.121 -10.828 -13.344 1 96.56 300 ARG A C 1
ATOM 2419 O O . ARG A 1 300 ? 7.598 -11.68 -12.594 1 96.56 300 ARG A O 1
ATOM 2426 N N . GLY A 1 301 ? 7.742 -9.672 -13.68 1 95.62 301 GLY A N 1
ATOM 2427 C CA . GLY A 1 301 ? 8.953 -9.297 -12.961 1 95.62 301 GLY A CA 1
ATOM 2428 C C . GLY A 1 301 ? 8.758 -9.203 -11.461 1 95.62 301 GLY A C 1
ATOM 2429 O O . GLY A 1 301 ? 9.57 -9.711 -10.688 1 95.62 301 GLY A O 1
ATOM 2430 N N . TRP A 1 302 ? 7.648 -8.594 -11.094 1 96.56 302 TRP A N 1
ATOM 2431 C CA . TRP A 1 302 ? 7.309 -8.484 -9.68 1 96.56 302 TRP A CA 1
ATOM 2432 C C . TRP A 1 302 ? 7.129 -9.867 -9.062 1 96.56 302 TRP A C 1
ATOM 2434 O O . TRP A 1 302 ? 7.59 -10.117 -7.945 1 96.56 302 TRP A O 1
ATOM 2444 N N . ALA A 1 303 ? 6.461 -10.727 -9.758 1 98 303 ALA A N 1
ATOM 2445 C CA . ALA A 1 303 ? 6.215 -12.078 -9.266 1 98 303 ALA A CA 1
ATOM 2446 C C . ALA A 1 303 ? 7.527 -12.812 -9.016 1 98 303 ALA A C 1
ATOM 2448 O O . ALA A 1 303 ? 7.684 -13.492 -7.996 1 98 303 ALA A O 1
ATOM 2449 N N . LEU A 1 304 ? 8.445 -12.648 -9.922 1 97.25 304 LEU A N 1
ATOM 2450 C CA . LEU A 1 304 ? 9.727 -13.32 -9.766 1 97.25 304 LEU A CA 1
ATOM 2451 C C . LEU A 1 304 ? 10.5 -12.758 -8.586 1 97.25 304 LEU A C 1
ATOM 2453 O O . LEU A 1 304 ? 11.141 -13.508 -7.84 1 97.25 304 LEU A O 1
ATOM 2457 N N . ILE A 1 305 ? 10.453 -11.516 -8.461 1 97.56 305 ILE A N 1
ATOM 2458 C CA . ILE A 1 305 ? 11.109 -10.906 -7.316 1 97.56 305 ILE A CA 1
ATOM 2459 C C . ILE A 1 305 ? 10.484 -11.422 -6.023 1 97.56 305 ILE A C 1
ATOM 2461 O O . ILE A 1 305 ? 11.188 -11.766 -5.074 1 97.56 305 ILE A O 1
ATOM 2465 N N . LYS A 1 306 ? 9.211 -11.523 -5.992 1 97.19 306 LYS A N 1
ATOM 2466 C CA . LYS A 1 306 ? 8.508 -12.031 -4.82 1 97.19 306 LYS A CA 1
ATOM 2467 C C . LYS A 1 306 ? 8.898 -13.477 -4.527 1 97.19 306 LYS A C 1
ATOM 2469 O O . LYS A 1 306 ? 9.039 -13.867 -3.363 1 97.19 306 LYS A O 1
ATOM 2474 N N . ASN A 1 307 ? 9.102 -14.25 -5.539 1 97.88 307 ASN A N 1
ATOM 2475 C CA . ASN A 1 307 ? 9.445 -15.664 -5.383 1 97.88 307 ASN A CA 1
ATOM 2476 C C . ASN A 1 307 ? 10.875 -15.836 -4.879 1 97.88 307 ASN A C 1
ATOM 2478 O O . ASN A 1 307 ? 11.18 -16.812 -4.188 1 97.88 307 ASN A O 1
ATOM 2482 N N . PHE A 1 308 ? 11.75 -14.859 -5.219 1 97.75 308 PHE A N 1
ATOM 2483 C CA . PHE A 1 308 ? 13.164 -15.156 -5.016 1 97.75 308 PHE A CA 1
ATOM 2484 C C . PHE A 1 308 ? 13.75 -14.25 -3.943 1 97.75 308 PHE A C 1
ATOM 2486 O O . PHE A 1 308 ? 14.742 -14.602 -3.303 1 97.75 308 PHE A O 1
ATOM 2493 N N . ALA A 1 309 ? 13.258 -13.047 -3.811 1 97.44 309 ALA A N 1
ATOM 2494 C CA . ALA A 1 309 ? 13.812 -12.148 -2.805 1 97.44 309 ALA A CA 1
ATOM 2495 C C . ALA A 1 309 ? 13.562 -12.672 -1.395 1 97.44 309 ALA A C 1
ATOM 2497 O O . ALA A 1 309 ? 12.531 -13.297 -1.135 1 97.44 309 ALA A O 1
ATOM 2498 N N . PRO A 1 310 ? 14.477 -12.375 -0.537 1 96.62 310 PRO A N 1
ATOM 2499 C CA . PRO A 1 310 ? 14.383 -12.938 0.813 1 96.62 310 PRO A CA 1
ATOM 2500 C C . PRO A 1 310 ? 13.133 -12.484 1.562 1 96.62 310 PRO A C 1
ATOM 2502 O O . PRO A 1 310 ? 12.719 -11.328 1.426 1 96.62 310 PRO A O 1
ATOM 2505 N N . GLN A 1 311 ? 12.617 -13.391 2.346 1 95.5 311 GLN A N 1
ATOM 2506 C CA . GLN A 1 311 ? 11.516 -13.102 3.25 1 95.5 311 GLN A CA 1
ATOM 2507 C C . GLN A 1 311 ? 12.023 -12.555 4.582 1 95.5 311 GLN A C 1
ATOM 2509 O O . GLN A 1 311 ? 13.234 -12.453 4.797 1 95.5 311 GLN A O 1
ATOM 2514 N N . ASN A 1 312 ? 11.125 -12.141 5.426 1 93.25 312 ASN A N 1
ATOM 2515 C CA . ASN A 1 312 ? 11.539 -11.594 6.719 1 93.25 312 ASN A CA 1
ATOM 2516 C C . ASN A 1 312 ? 12.281 -12.641 7.551 1 93.25 312 ASN A C 1
ATOM 2518 O O . ASN A 1 312 ? 12.102 -13.844 7.355 1 93.25 312 ASN A O 1
ATOM 2522 N N . PRO A 1 313 ? 13.047 -12.195 8.477 1 92.44 313 PRO A N 1
ATOM 2523 C CA . PRO A 1 313 ? 13.906 -13.102 9.25 1 92.44 313 PRO A CA 1
ATOM 2524 C C . PRO A 1 313 ? 13.109 -14.172 9.992 1 92.44 313 PRO A C 1
ATOM 2526 O O . PRO A 1 313 ? 13.562 -15.312 10.109 1 92.44 313 PRO A O 1
ATOM 2529 N N . ALA A 1 314 ? 12 -13.852 10.477 1 92 314 ALA A N 1
ATOM 2530 C CA . ALA A 1 314 ? 11.188 -14.828 11.195 1 92 314 ALA A CA 1
ATOM 2531 C C . ALA A 1 314 ? 10.758 -15.969 10.273 1 92 314 ALA A C 1
ATOM 2533 O O . ALA A 1 314 ? 10.805 -17.141 10.664 1 92 314 ALA A O 1
ATOM 2534 N N . ALA A 1 315 ? 10.328 -15.641 9.086 1 91.81 315 ALA A N 1
ATOM 2535 C CA . ALA A 1 315 ? 9.945 -16.656 8.102 1 91.81 315 ALA A CA 1
ATOM 2536 C C . ALA A 1 315 ? 11.141 -17.516 7.699 1 91.81 315 ALA A C 1
ATOM 2538 O O . ALA A 1 315 ? 11.016 -18.734 7.555 1 91.81 315 ALA A O 1
ATOM 2539 N N . VAL A 1 316 ? 12.273 -16.891 7.57 1 94.19 316 VAL A N 1
ATOM 2540 C CA . VAL A 1 316 ? 13.484 -17.609 7.176 1 94.19 316 VAL A CA 1
ATOM 2541 C C . VAL A 1 316 ? 13.867 -18.625 8.25 1 94.19 316 VAL A C 1
ATOM 2543 O O . VAL A 1 316 ? 14.219 -19.766 7.938 1 94.19 316 VAL A O 1
ATOM 2546 N N . LYS A 1 317 ? 13.75 -18.156 9.445 1 94 317 LYS A N 1
ATOM 2547 C CA . LYS A 1 317 ? 14.047 -19.062 10.555 1 94 317 LYS A CA 1
ATOM 2548 C C . LYS A 1 317 ? 13.078 -20.25 10.578 1 94 317 LYS A C 1
ATOM 2550 O O . LYS A 1 317 ? 13.484 -21.391 10.805 1 94 317 LYS A O 1
ATOM 2555 N N . LYS A 1 318 ? 11.867 -19.984 10.328 1 93.75 318 LYS A N 1
ATOM 2556 C CA . LYS A 1 318 ? 10.828 -21.016 10.328 1 93.75 318 LYS A CA 1
ATOM 2557 C C . LYS A 1 318 ? 11.078 -22.047 9.234 1 93.75 318 LYS A C 1
ATOM 2559 O O . LYS A 1 318 ? 10.68 -23.203 9.359 1 93.75 318 LYS A O 1
ATOM 2564 N N . HIS A 1 319 ? 11.695 -21.641 8.172 1 95.06 319 HIS A N 1
ATOM 2565 C CA . HIS A 1 319 ? 11.93 -22.531 7.039 1 95.06 319 HIS A CA 1
ATOM 2566 C C . HIS A 1 319 ? 13.391 -22.953 6.961 1 95.06 319 HIS A C 1
ATOM 2568 O O . HIS A 1 319 ? 13.961 -23.031 5.875 1 95.06 319 HIS A O 1
ATOM 2574 N N . ALA A 1 320 ? 13.984 -23.109 8.094 1 93.75 320 ALA A N 1
ATOM 2575 C CA . ALA A 1 320 ? 15.297 -23.703 8.266 1 93.75 320 ALA A CA 1
ATOM 2576 C C . ALA A 1 320 ? 16.359 -22.953 7.473 1 93.75 320 ALA A C 1
ATOM 2578 O O . ALA A 1 320 ? 17.234 -23.547 6.855 1 93.75 320 ALA A O 1
ATOM 2579 N N . GLY A 1 321 ? 16.172 -21.703 7.285 1 93.25 321 GLY A N 1
ATOM 2580 C CA . GLY A 1 321 ? 17.203 -20.875 6.699 1 93.25 321 GLY A CA 1
ATOM 2581 C C . GLY A 1 321 ? 17 -20.609 5.219 1 93.25 321 GLY A C 1
ATOM 2582 O O . GLY A 1 321 ? 17.734 -19.812 4.613 1 93.25 321 GLY A O 1
ATOM 2583 N N . LEU A 1 322 ? 16.016 -21.234 4.648 1 95.5 322 LEU A N 1
ATOM 2584 C CA . LEU A 1 322 ? 15.68 -20.938 3.26 1 95.5 322 LEU A CA 1
ATOM 2585 C C . LEU A 1 322 ? 15.031 -19.562 3.146 1 95.5 322 LEU A C 1
ATOM 2587 O O . LEU A 1 322 ? 13.984 -19.312 3.758 1 95.5 322 LEU A O 1
ATOM 2591 N N . GLN A 1 323 ? 15.555 -18.734 2.33 1 95.62 323 GLN A N 1
ATOM 2592 C CA . GLN A 1 323 ? 15.305 -17.297 2.432 1 95.62 323 GLN A CA 1
ATOM 2593 C C . GLN A 1 323 ? 14.086 -16.891 1.612 1 95.62 323 GLN A C 1
ATOM 2595 O O . GLN A 1 323 ? 13.523 -15.812 1.815 1 95.62 323 GLN A O 1
ATOM 2600 N N . SER A 1 324 ? 13.68 -17.719 0.628 1 97.31 324 SER A N 1
ATOM 2601 C CA . SER A 1 324 ? 12.625 -17.297 -0.295 1 97.31 324 SER A CA 1
ATOM 2602 C C . SER A 1 324 ? 11.68 -18.453 -0.604 1 97.31 324 SER A C 1
ATOM 2604 O O . SER A 1 324 ? 12.008 -19.609 -0.373 1 97.31 324 SER A O 1
ATOM 2606 N N . PRO A 1 325 ? 10.461 -18.156 -1.125 1 97.12 325 PRO A N 1
ATOM 2607 C CA . PRO A 1 325 ? 9.531 -19.219 -1.518 1 97.12 325 PRO A CA 1
ATOM 2608 C C . PRO A 1 325 ? 10.125 -20.188 -2.539 1 97.12 325 PRO A C 1
ATOM 2610 O O . PRO A 1 325 ? 9.898 -21.391 -2.461 1 97.12 325 PRO A O 1
ATOM 2613 N N . ALA A 1 326 ? 10.922 -19.641 -3.473 1 97 326 ALA A N 1
ATOM 2614 C CA . ALA A 1 326 ? 11.555 -20.5 -4.473 1 97 326 ALA A CA 1
ATOM 2615 C C . ALA A 1 326 ? 12.539 -21.469 -3.826 1 97 326 ALA A C 1
ATOM 2617 O O . ALA A 1 326 ? 12.594 -22.641 -4.188 1 97 326 ALA A O 1
ATOM 2618 N N . GLU A 1 327 ? 13.297 -20.953 -2.877 1 96.88 327 GLU A N 1
ATOM 2619 C CA . GLU A 1 327 ? 14.219 -21.828 -2.15 1 96.88 327 GLU A CA 1
ATOM 2620 C C . GLU A 1 327 ? 13.461 -22.891 -1.366 1 96.88 327 GLU A C 1
ATOM 2622 O O . GLU A 1 327 ? 13.891 -24.047 -1.315 1 96.88 327 GLU A O 1
ATOM 2627 N N . GLN A 1 328 ? 12.414 -22.516 -0.788 1 96.88 328 GLN A N 1
ATOM 2628 C CA . GLN A 1 328 ? 11.609 -23.438 0.01 1 96.88 328 GLN A CA 1
ATOM 2629 C C . GLN A 1 328 ? 10.992 -24.531 -0.861 1 96.88 328 GLN A C 1
ATOM 2631 O O . GLN A 1 328 ? 10.984 -25.703 -0.479 1 96.88 328 GLN A O 1
ATOM 2636 N N . LEU A 1 329 ? 10.516 -24.141 -1.992 1 96.56 329 LEU A N 1
ATOM 2637 C CA . LEU A 1 329 ? 9.906 -25.078 -2.93 1 96.56 329 LEU A CA 1
ATOM 2638 C C . LEU A 1 329 ? 10.93 -26.094 -3.428 1 96.56 329 LEU A C 1
ATOM 2640 O O . LEU A 1 329 ? 10.641 -27.297 -3.482 1 96.56 329 LEU A O 1
ATOM 2644 N N . ASN A 1 330 ? 12.094 -25.625 -3.699 1 95.31 330 ASN A N 1
ATOM 2645 C CA . ASN A 1 330 ? 13.102 -26.469 -4.316 1 95.31 330 ASN A CA 1
ATOM 2646 C C . ASN A 1 330 ? 13.977 -27.156 -3.268 1 95.31 330 ASN A C 1
ATOM 2648 O O . ASN A 1 330 ? 14.648 -28.141 -3.561 1 95.31 330 ASN A O 1
ATOM 2652 N N . GLY A 1 331 ? 14.039 -26.656 -2.066 1 94.31 331 GLY A N 1
ATOM 2653 C CA . GLY A 1 331 ? 14.82 -27.219 -0.979 1 94.31 331 GLY A CA 1
ATOM 2654 C C . GLY A 1 331 ? 16.297 -26.891 -1.075 1 94.31 331 GLY A C 1
ATOM 2655 O O . GLY A 1 331 ? 17.125 -27.531 -0.431 1 94.31 331 GLY A O 1
ATOM 2656 N N . LYS A 1 332 ? 16.641 -25.938 -1.982 1 92 332 LYS A N 1
ATOM 2657 C CA . LYS A 1 332 ? 18.047 -25.594 -2.16 1 92 332 LYS A CA 1
ATOM 2658 C C . LYS A 1 332 ? 18.188 -24.203 -2.76 1 92 332 LYS A C 1
ATOM 2660 O O . LYS A 1 332 ? 17.219 -23.594 -3.205 1 92 332 LYS A O 1
ATOM 2665 N N . ARG A 1 333 ? 19.406 -23.656 -2.684 1 91.94 333 ARG A N 1
ATOM 2666 C CA . ARG A 1 333 ? 19.797 -22.438 -3.373 1 91.94 333 ARG A CA 1
ATOM 2667 C C . ARG A 1 333 ? 21.156 -22.609 -4.043 1 91.94 333 ARG A C 1
ATOM 2669 O O . ARG A 1 333 ? 22 -23.375 -3.578 1 91.94 333 ARG A O 1
ATOM 2676 N N . TYR A 1 334 ? 21.359 -21.875 -5.047 1 91.06 334 TYR A N 1
ATOM 2677 C CA . TYR A 1 334 ? 22.609 -21.984 -5.801 1 91.06 334 TYR A CA 1
ATOM 2678 C C . TYR A 1 334 ? 23.625 -20.953 -5.336 1 91.06 334 TYR A C 1
ATOM 2680 O O . TYR A 1 334 ? 24.828 -21.125 -5.527 1 91.06 334 TYR A O 1
ATOM 2688 N N . HIS A 1 335 ? 23.125 -19.875 -4.82 1 93.31 335 HIS A N 1
ATOM 2689 C CA . HIS A 1 335 ? 23.984 -18.766 -4.406 1 93.31 335 HIS A CA 1
ATOM 2690 C C . HIS A 1 335 ? 23.344 -17.984 -3.26 1 93.31 335 HIS A C 1
ATOM 2692 O O . HIS A 1 335 ? 22.125 -17.969 -3.109 1 93.31 335 HIS A O 1
ATOM 2698 N N . ASP A 1 336 ? 24.188 -17.281 -2.537 1 91.69 336 ASP A N 1
ATOM 2699 C CA . ASP A 1 336 ? 23.688 -16.484 -1.411 1 91.69 336 ASP A CA 1
ATOM 2700 C C . ASP A 1 336 ? 23.016 -15.203 -1.894 1 91.69 336 ASP A C 1
ATOM 2702 O O . ASP A 1 336 ? 22.078 -14.711 -1.258 1 91.69 336 ASP A O 1
ATOM 2706 N N . CYS A 1 337 ? 23.453 -14.727 -3.023 1 95.38 337 CYS A N 1
ATOM 2707 C CA . CYS A 1 337 ? 22.797 -13.594 -3.66 1 95.38 337 CYS A CA 1
ATOM 2708 C C . CYS A 1 337 ? 21.516 -14.031 -4.363 1 95.38 337 CYS A C 1
ATOM 2710 O O . CYS A 1 337 ? 21.562 -14.781 -5.34 1 95.38 337 CYS A O 1
ATOM 2712 N N . TRP A 1 338 ? 20.406 -13.5 -3.832 1 96.88 338 TRP A N 1
ATOM 2713 C CA . TRP A 1 338 ? 19.125 -13.977 -4.328 1 96.88 338 TRP A CA 1
ATOM 2714 C C . TRP A 1 338 ? 18.969 -13.672 -5.812 1 96.88 338 TRP A C 1
ATOM 2716 O O . TRP A 1 338 ? 18.328 -14.438 -6.543 1 96.88 338 TRP A O 1
ATOM 2726 N N . LEU A 1 339 ? 19.516 -12.562 -6.242 1 96.56 339 LEU A N 1
ATOM 2727 C CA . LEU A 1 339 ? 19.422 -12.172 -7.645 1 96.56 339 LEU A CA 1
ATOM 2728 C C . LEU A 1 339 ? 20.25 -13.109 -8.523 1 96.56 339 LEU A C 1
ATOM 2730 O O . LEU A 1 339 ? 19.812 -13.477 -9.625 1 96.56 339 LEU A O 1
ATOM 2734 N N . GLN A 1 340 ? 21.406 -13.445 -8.039 1 94.38 340 GLN A N 1
ATOM 2735 C CA . GLN A 1 340 ? 22.219 -14.43 -8.758 1 94.38 340 GLN A CA 1
ATOM 2736 C C . GLN A 1 340 ? 21.516 -15.781 -8.805 1 94.38 340 GLN A C 1
ATOM 2738 O O . GLN A 1 340 ? 21.562 -16.469 -9.828 1 94.38 340 GLN A O 1
ATOM 2743 N N . ASN A 1 341 ? 20.922 -16.125 -7.699 1 94.44 341 ASN A N 1
ATOM 2744 C CA . ASN A 1 341 ? 20.141 -17.344 -7.66 1 94.44 341 ASN A CA 1
ATOM 2745 C C . ASN A 1 341 ? 19.016 -17.344 -8.703 1 94.44 341 ASN A C 1
ATOM 2747 O O . ASN A 1 341 ? 18.781 -18.344 -9.375 1 94.44 341 ASN A O 1
ATOM 2751 N N . LEU A 1 342 ? 18.328 -16.234 -8.828 1 95.69 342 LEU A N 1
ATOM 2752 C CA . LEU A 1 342 ? 17.266 -16.062 -9.82 1 95.69 342 LEU A CA 1
ATOM 2753 C C . LEU A 1 342 ? 17.812 -16.219 -11.234 1 95.69 342 LEU A C 1
ATOM 2755 O O . LEU A 1 342 ? 17.234 -16.922 -12.055 1 95.69 342 LEU A O 1
ATOM 2759 N N . LEU A 1 343 ? 18.969 -15.641 -11.492 1 92.19 343 LEU A N 1
ATOM 2760 C CA . LEU A 1 343 ? 19.516 -15.656 -12.844 1 92.19 343 LEU A CA 1
ATOM 2761 C C . LEU A 1 343 ? 20.016 -17.062 -13.203 1 92.19 343 LEU A C 1
ATOM 2763 O O . LEU A 1 343 ? 19.875 -17.5 -14.344 1 92.19 343 LEU A O 1
ATOM 2767 N N . ILE A 1 344 ? 20.562 -17.75 -12.188 1 91.19 344 ILE A N 1
ATOM 2768 C CA . ILE A 1 344 ? 20.969 -19.125 -12.414 1 91.19 344 ILE A CA 1
ATOM 2769 C C . ILE A 1 344 ? 19.75 -19.984 -12.734 1 91.19 344 ILE A C 1
ATOM 2771 O O . ILE A 1 344 ? 19.766 -20.766 -13.688 1 91.19 344 ILE A O 1
ATOM 2775 N N . SER A 1 345 ? 18.75 -19.734 -11.992 1 91.75 345 SER A N 1
ATOM 2776 C CA . SER A 1 345 ? 17.531 -20.516 -12.172 1 91.75 345 SER A CA 1
ATOM 2777 C C . SER A 1 345 ? 16.875 -20.219 -13.516 1 91.75 345 SER A C 1
ATOM 2779 O O . SER A 1 345 ? 16.234 -21.094 -14.109 1 91.75 345 SER A O 1
ATOM 2781 N N . ALA A 1 346 ? 17.062 -19.016 -13.93 1 90.12 346 ALA A N 1
ATOM 2782 C CA . ALA A 1 346 ? 16.438 -18.594 -15.188 1 90.12 346 ALA A CA 1
ATOM 2783 C C . ALA A 1 346 ? 17.188 -19.188 -16.391 1 90.12 346 ALA A C 1
ATOM 2785 O O . ALA A 1 346 ? 16.625 -19.281 -17.484 1 90.12 346 ALA A O 1
ATOM 2786 N N . SER A 1 347 ? 18.5 -19.531 -16.156 1 79.31 347 SER A N 1
ATOM 2787 C CA . SER A 1 347 ? 19.297 -20.109 -17.234 1 79.31 347 SER A CA 1
ATOM 2788 C C . SER A 1 347 ? 18.781 -21.484 -17.625 1 79.31 347 SER A C 1
ATOM 2790 O O . SER A 1 347 ? 18.672 -22.375 -16.781 1 79.31 347 SER A O 1
ATOM 2792 N N . LEU A 1 348 ? 18.562 -21.891 -19.016 1 57.91 348 LEU A N 1
ATOM 2793 C CA . LEU A 1 348 ? 18.109 -23.141 -19.625 1 57.91 348 LEU A CA 1
ATOM 2794 C C . LEU A 1 348 ? 16.797 -23.609 -18.984 1 57.91 348 LEU A C 1
ATOM 2796 O O . LEU A 1 348 ? 16.609 -24.812 -18.781 1 57.91 348 LEU A O 1
ATOM 2800 N N . GLY A 1 349 ? 15.938 -23.172 -17.906 1 56.44 349 GLY A N 1
ATOM 2801 C CA . GLY A 1 349 ? 14.586 -23.438 -17.438 1 56.44 349 GLY A CA 1
ATOM 2802 C C . GLY A 1 349 ? 14.031 -22.312 -16.578 1 56.44 349 GLY A C 1
ATOM 2803 O O . GLY A 1 349 ? 13.305 -22.562 -15.617 1 56.44 349 GLY A O 1
ATOM 2804 N N . GLY A 1 350 ? 14.453 -20.969 -17.141 1 56.41 350 GLY A N 1
ATOM 2805 C CA . GLY A 1 350 ? 13.438 -19.938 -17.297 1 56.41 350 GLY A CA 1
ATOM 2806 C C . GLY A 1 350 ? 13.258 -19.5 -18.734 1 56.41 350 GLY A C 1
ATOM 2807 O O . GLY A 1 350 ? 12.797 -18.375 -18.984 1 56.41 350 GLY A O 1
ATOM 2808 N N . PHE A 1 351 ? 13.625 -20.078 -19.938 1 53.28 351 PHE A N 1
ATOM 2809 C CA . PHE A 1 351 ? 13.883 -19.828 -21.344 1 53.28 351 PHE A CA 1
ATOM 2810 C C . PHE A 1 351 ? 12.586 -19.484 -22.078 1 53.28 351 PHE A C 1
ATOM 2812 O O . PHE A 1 351 ? 11.625 -20.266 -22.047 1 53.28 351 PHE A O 1
ATOM 2819 N N . ARG A 1 352 ? 11.906 -18.172 -22.031 1 51.41 352 ARG A N 1
ATOM 2820 C CA . ARG A 1 352 ? 11.164 -17.859 -23.25 1 51.41 352 ARG A CA 1
ATOM 2821 C C . ARG A 1 352 ? 12.055 -17.188 -24.281 1 51.41 352 ARG A C 1
ATOM 2823 O O . ARG A 1 352 ? 13.094 -16.625 -23.938 1 51.41 352 ARG A O 1
ATOM 2830 N N . GLY A 1 353 ? 11.672 -17.047 -25.547 1 48.5 353 GLY A N 1
ATOM 2831 C CA . GLY A 1 353 ? 12.172 -16.422 -26.781 1 48.5 353 GLY A CA 1
ATOM 2832 C C . GLY A 1 353 ? 13.484 -15.688 -26.578 1 48.5 353 GLY A C 1
ATOM 2833 O O . GLY A 1 353 ? 13.883 -15.406 -25.453 1 48.5 353 GLY A O 1
ATOM 2834 N N . ALA A 1 354 ? 14.367 -16 -27.484 1 43.69 354 ALA A N 1
ATOM 2835 C CA . ALA A 1 354 ? 15.633 -15.273 -27.578 1 43.69 354 ALA A CA 1
ATOM 2836 C C . ALA A 1 354 ? 15.516 -13.883 -26.969 1 43.69 354 ALA A C 1
ATOM 2838 O O . ALA A 1 354 ? 14.523 -13.18 -27.188 1 43.69 354 ALA A O 1
ATOM 2839 N N . PRO A 1 355 ? 15.977 -13.672 -25.812 1 43.81 355 PRO A N 1
ATOM 2840 C CA . PRO A 1 355 ? 16 -12.258 -25.453 1 43.81 355 PRO A CA 1
ATOM 2841 C C . PRO A 1 355 ? 16.172 -11.336 -26.656 1 43.81 355 PRO A C 1
ATOM 2843 O O . PRO A 1 355 ? 16.812 -11.711 -27.641 1 43.81 355 PRO A O 1
ATOM 2846 N N . LEU A 1 356 ? 15.203 -10.477 -26.906 1 36.62 356 LEU A N 1
ATOM 2847 C CA . LEU A 1 356 ? 15.383 -9.523 -28 1 36.62 356 LEU A CA 1
ATOM 2848 C C . LEU A 1 356 ? 16.734 -8.812 -27.891 1 36.62 356 LEU A C 1
ATOM 2850 O O . LEU A 1 356 ? 17 -8.172 -26.875 1 36.62 356 LEU A O 1
ATOM 2854 N N . ASN A 1 357 ? 17.75 -9.453 -28.016 1 33.56 357 ASN A N 1
ATOM 2855 C CA . ASN A 1 357 ? 18.953 -8.664 -28.266 1 33.56 357 ASN A CA 1
ATOM 2856 C C . ASN A 1 357 ? 18.656 -7.469 -29.172 1 33.56 357 ASN A C 1
ATOM 2858 O O . ASN A 1 357 ? 18.422 -7.637 -30.359 1 33.56 357 ASN A O 1
ATOM 2862 N N . LEU A 1 358 ? 17.625 -6.477 -28.891 1 28.38 358 LEU A N 1
ATOM 2863 C CA . LEU A 1 358 ? 17.812 -5.312 -29.734 1 28.38 358 LEU A CA 1
ATOM 2864 C C . LEU A 1 358 ? 19.172 -4.676 -29.5 1 28.38 358 LEU A C 1
ATOM 2866 O O . LEU A 1 358 ? 19.672 -4.668 -28.375 1 28.38 358 LEU A O 1
ATOM 2870 N N . MET B 1 1 ? 26.922 19.578 36.406 1 45.16 1 MET B N 1
ATOM 2871 C CA . MET B 1 1 ? 27.062 18.469 35.438 1 45.16 1 MET B CA 1
ATOM 2872 C C . MET B 1 1 ? 28.219 18.703 34.5 1 45.16 1 MET B C 1
ATOM 2874 O O . MET B 1 1 ? 28.453 19.844 34.062 1 45.16 1 MET B O 1
ATOM 2878 N N . LYS B 1 2 ? 29.172 18.094 34.438 1 53.56 2 LYS B N 1
ATOM 2879 C CA . LYS B 1 2 ? 30.297 18.203 33.531 1 53.56 2 LYS B CA 1
ATOM 2880 C C . LYS B 1 2 ? 29.844 18.484 32.125 1 53.56 2 LYS B C 1
ATOM 2882 O O . LYS B 1 2 ? 28.984 17.766 31.578 1 53.56 2 LYS B O 1
ATOM 2887 N N . ASP B 1 3 ? 30.031 19.656 31.406 1 65.62 3 ASP B N 1
ATOM 2888 C CA . ASP B 1 3 ? 29.406 20.344 30.281 1 65.62 3 ASP B CA 1
ATOM 2889 C C . ASP B 1 3 ? 29.641 19.594 28.969 1 65.62 3 ASP B C 1
ATOM 2891 O O . ASP B 1 3 ? 28.75 19.531 28.125 1 65.62 3 ASP B O 1
ATOM 2895 N N . CYS B 1 4 ? 30.812 19 28.844 1 73.31 4 CYS B N 1
ATOM 2896 C CA . CYS B 1 4 ? 31.172 18.359 27.578 1 73.31 4 CYS B CA 1
ATOM 2897 C C . CYS B 1 4 ? 31.453 16.875 27.781 1 73.31 4 CYS B C 1
ATOM 2899 O O . CYS B 1 4 ? 32.062 16.484 28.781 1 73.31 4 CYS B O 1
ATOM 2901 N N . TYR B 1 5 ? 30.75 15.961 27.156 1 78.25 5 TYR B N 1
ATOM 2902 C CA . TYR B 1 5 ? 30.938 14.516 27.188 1 78.25 5 TYR B CA 1
ATOM 2903 C C . TYR B 1 5 ? 31.234 13.969 25.797 1 78.25 5 TYR B C 1
ATOM 2905 O O . TYR B 1 5 ? 30.781 14.539 24.797 1 78.25 5 TYR B O 1
ATOM 2913 N N . VAL B 1 6 ? 32.188 12.969 25.781 1 80.31 6 VAL B N 1
ATOM 2914 C CA . VAL B 1 6 ? 32.469 12.305 24.516 1 80.31 6 VAL B CA 1
ATOM 2915 C C . VAL B 1 6 ? 31.625 11.039 24.391 1 80.31 6 VAL B C 1
ATOM 2917 O O . VAL B 1 6 ? 31.656 10.18 25.266 1 80.31 6 VAL B O 1
ATOM 2920 N N . SER B 1 7 ? 30.875 10.984 23.312 1 79.38 7 SER B N 1
ATOM 2921 C CA . SER B 1 7 ? 30.031 9.812 23.078 1 79.38 7 SER B CA 1
ATOM 2922 C C . SER B 1 7 ? 30.875 8.594 22.703 1 79.38 7 SER B C 1
ATOM 2924 O O . SER B 1 7 ? 31.688 8.664 21.766 1 79.38 7 SER B O 1
ATOM 2926 N N . LYS B 1 8 ? 30.609 7.547 23.406 1 77 8 LYS B N 1
ATOM 2927 C CA . LYS B 1 8 ? 31.344 6.309 23.125 1 77 8 LYS B CA 1
ATOM 2928 C C . LYS B 1 8 ? 30.906 5.691 21.812 1 77 8 LYS B C 1
ATOM 2930 O O . LYS B 1 8 ? 31.688 5.023 21.141 1 77 8 LYS B O 1
ATOM 2935 N N . LYS B 1 9 ? 29.703 6.043 21.453 1 77.88 9 LYS B N 1
ATOM 2936 C CA . LYS B 1 9 ? 29.141 5.398 20.266 1 77.88 9 LYS B CA 1
ATOM 2937 C C . LYS B 1 9 ? 29.719 5.996 18.984 1 77.88 9 LYS B C 1
ATOM 2939 O O . LYS B 1 9 ? 30.047 5.27 18.047 1 77.88 9 LYS B O 1
ATOM 2944 N N . LEU B 1 10 ? 29.859 7.309 18.953 1 83.06 10 LEU B N 1
ATOM 2945 C CA . LEU B 1 10 ? 30.266 7.965 17.703 1 83.06 10 LEU B CA 1
ATOM 2946 C C . LEU B 1 10 ? 31.578 8.719 17.891 1 83.06 10 LEU B C 1
ATOM 2948 O O . LEU B 1 10 ? 32.156 9.227 16.922 1 83.06 10 LEU B O 1
ATOM 2952 N N . ASN B 1 11 ? 32.062 8.781 19.047 1 81.5 11 ASN B N 1
ATOM 2953 C CA . ASN B 1 11 ? 33.312 9.445 19.375 1 81.5 11 ASN B CA 1
ATOM 2954 C C . ASN B 1 11 ? 33.281 10.938 19.047 1 81.5 11 ASN B C 1
ATOM 2956 O O . ASN B 1 11 ? 34.156 11.453 18.375 1 81.5 11 ASN B O 1
ATOM 2960 N N . ILE B 1 12 ? 32.094 11.555 19.375 1 83.62 12 ILE B N 1
ATOM 2961 C CA . ILE B 1 12 ? 31.922 12.992 19.156 1 83.62 12 ILE B CA 1
ATOM 2962 C C . ILE B 1 12 ? 31.656 13.68 20.5 1 83.62 12 ILE B C 1
ATOM 2964 O O . ILE B 1 12 ? 31.062 13.094 21.406 1 83.62 12 ILE B O 1
ATOM 2968 N N . LYS B 1 13 ? 32.125 14.883 20.594 1 81.75 13 LYS B N 1
ATOM 2969 C CA . LYS B 1 13 ? 31.906 15.672 21.812 1 81.75 13 LYS B CA 1
ATOM 2970 C C . LYS B 1 13 ? 30.516 16.281 21.828 1 81.75 13 LYS B C 1
ATOM 2972 O O . LYS B 1 13 ? 30.078 16.859 20.828 1 81.75 13 LYS B O 1
ATOM 2977 N N . ILE B 1 14 ? 29.781 15.984 22.875 1 80.31 14 ILE B N 1
ATOM 2978 C CA . ILE B 1 14 ? 28.453 16.578 23.047 1 80.31 14 ILE B CA 1
ATOM 2979 C C . ILE B 1 14 ? 28.375 17.312 24.375 1 80.31 14 ILE B C 1
ATOM 2981 O O . ILE B 1 14 ? 29.25 17.156 25.234 1 80.31 14 ILE B O 1
ATOM 2985 N N . ARG B 1 15 ? 27.438 18.312 24.406 1 78.5 15 ARG B N 1
ATOM 2986 C CA . ARG B 1 15 ? 27.234 19.094 25.641 1 78.5 15 ARG B CA 1
ATOM 2987 C C . ARG B 1 15 ? 25.828 18.875 26.188 1 78.5 15 ARG B C 1
ATOM 2989 O O . ARG B 1 15 ? 24.875 18.797 25.438 1 78.5 15 ARG B O 1
ATOM 2996 N N . ARG B 1 16 ? 25.812 18.672 27.547 1 78.31 16 ARG B N 1
ATOM 2997 C CA . ARG B 1 16 ? 24.531 18.609 28.234 1 78.31 16 ARG B CA 1
ATOM 2998 C C . ARG B 1 16 ? 24.297 19.859 29.062 1 78.31 16 ARG B C 1
ATOM 3000 O O . ARG B 1 16 ? 25.188 20.312 29.797 1 78.31 16 ARG B O 1
ATOM 3007 N N . ILE B 1 17 ? 23.156 20.469 28.734 1 74.75 17 ILE B N 1
ATOM 3008 C CA . ILE B 1 17 ? 22.859 21.688 29.469 1 74.75 17 ILE B CA 1
ATOM 3009 C C . ILE B 1 17 ? 21.516 21.531 30.188 1 74.75 17 ILE B C 1
ATOM 3011 O O . ILE B 1 17 ? 20.688 20.703 29.797 1 74.75 17 ILE B O 1
ATOM 3015 N N . GLN B 1 18 ? 21.438 22.125 31.328 1 75.19 18 GLN B N 1
ATOM 3016 C CA . GLN B 1 18 ? 20.172 22.141 32.062 1 75.19 18 GLN B CA 1
ATOM 3017 C C . GLN B 1 18 ? 19.531 23.516 32.031 1 75.19 18 GLN B C 1
ATOM 3019 O O . GLN B 1 18 ? 20.172 24.516 32.344 1 75.19 18 GLN B O 1
ATOM 3024 N N . ILE B 1 19 ? 18.469 23.578 31.438 1 69.38 19 ILE B N 1
ATOM 3025 C CA . ILE B 1 19 ? 17.703 24.812 31.406 1 69.38 19 ILE B CA 1
ATOM 3026 C C . ILE B 1 19 ? 16.391 24.625 32.156 1 69.38 19 ILE B C 1
ATOM 3028 O O . ILE B 1 19 ? 15.555 23.812 31.781 1 69.38 19 ILE B O 1
ATOM 3032 N N . ALA B 1 20 ? 16.172 25.438 33.188 1 74.38 20 ALA B N 1
ATOM 3033 C CA . ALA B 1 20 ? 14.93 25.422 33.938 1 74.38 20 ALA B CA 1
ATOM 3034 C C . ALA B 1 20 ? 14.609 24 34.438 1 74.38 20 ALA B C 1
ATOM 3036 O O . ALA B 1 20 ? 13.469 23.547 34.312 1 74.38 20 ALA B O 1
ATOM 3037 N N . GLY B 1 21 ? 15.594 23.203 34.812 1 66.81 21 GLY B N 1
ATOM 3038 C CA . GLY B 1 21 ? 15.383 21.891 35.406 1 66.81 21 GLY B CA 1
ATOM 3039 C C . GLY B 1 21 ? 15.289 20.781 34.375 1 66.81 21 GLY B C 1
ATOM 3040 O O . GLY B 1 21 ? 15.078 19.625 34.719 1 66.81 21 GLY B O 1
ATOM 3041 N N . ARG B 1 22 ? 15.344 21.203 33.188 1 71.31 22 ARG B N 1
ATOM 3042 C CA . ARG B 1 22 ? 15.297 20.203 32.125 1 71.31 22 ARG B CA 1
ATOM 3043 C C . ARG B 1 22 ? 16.656 20.047 31.453 1 71.31 22 ARG B C 1
ATOM 3045 O O . ARG B 1 22 ? 17.375 21.047 31.25 1 71.31 22 ARG B O 1
ATOM 3052 N N . SER B 1 23 ? 16.969 18.766 31.203 1 71.75 23 SER B N 1
ATOM 3053 C CA . SER B 1 23 ? 18.266 18.469 30.594 1 71.75 23 SER B CA 1
ATOM 3054 C C . SER B 1 23 ? 18.156 18.422 29.078 1 71.75 23 SER B C 1
ATOM 3056 O O . SER B 1 23 ? 17.25 17.812 28.531 1 71.75 23 SER B O 1
ATOM 3058 N N . TYR B 1 24 ? 19.016 19.219 28.391 1 72.88 24 TYR B N 1
ATOM 3059 C CA . TYR B 1 24 ? 19.109 19.234 26.938 1 72.88 24 TYR B CA 1
ATOM 3060 C C . TYR B 1 24 ? 20.484 18.75 26.469 1 72.88 24 TYR B C 1
ATOM 3062 O O . TYR B 1 24 ? 21.484 18.969 27.141 1 72.88 24 TYR B O 1
ATOM 3070 N N . THR B 1 25 ? 20.391 18 25.406 1 74.38 25 THR B N 1
ATOM 3071 C CA . THR B 1 25 ? 21.625 17.609 24.766 1 74.38 25 THR B CA 1
ATOM 3072 C C . THR B 1 25 ? 21.891 18.469 23.531 1 74.38 25 THR B C 1
ATOM 3074 O O . THR B 1 25 ? 21.047 18.594 22.656 1 74.38 25 THR B O 1
ATOM 3077 N N . VAL B 1 26 ? 23.062 19.172 23.547 1 77.94 26 VAL B N 1
ATOM 3078 C CA . VAL B 1 26 ? 23.484 19.938 22.391 1 77.94 26 VAL B CA 1
ATOM 3079 C C . VAL B 1 26 ? 24.422 19.094 21.516 1 77.94 26 VAL B C 1
ATOM 3081 O O . VAL B 1 26 ? 25.469 18.656 21.969 1 77.94 26 VAL B O 1
ATOM 3084 N N . ARG B 1 27 ? 23.922 18.797 20.391 1 79.56 27 ARG B N 1
ATOM 3085 C CA . ARG B 1 27 ? 24.703 18 19.453 1 79.56 27 ARG B CA 1
ATOM 3086 C C . ARG B 1 27 ? 24.703 18.625 18.078 1 79.56 27 ARG B C 1
ATOM 3088 O O . ARG B 1 27 ? 23.812 19.406 17.734 1 79.56 27 ARG B O 1
ATOM 3095 N N . PRO B 1 28 ? 25.75 18.297 17.344 1 83.25 28 PRO B N 1
ATOM 3096 C CA . PRO B 1 28 ? 25.734 18.781 15.953 1 83.25 28 PRO B CA 1
ATOM 3097 C C . PRO B 1 28 ? 24.562 18.188 15.148 1 83.25 28 PRO B C 1
ATOM 3099 O O . PRO B 1 28 ? 24.109 17.094 15.438 1 83.25 28 PRO B O 1
ATOM 3102 N N . SER B 1 29 ? 24.141 18.875 14.148 1 83.69 29 SER B N 1
ATOM 3103 C CA . SER B 1 29 ? 22.984 18.469 13.344 1 83.69 29 SER B CA 1
ATOM 3104 C C . SER B 1 29 ? 23.312 17.25 12.492 1 83.69 29 SER B C 1
ATOM 3106 O O . SER B 1 29 ? 22.406 16.578 12 1 83.69 29 SER B O 1
ATOM 3108 N N . PHE B 1 30 ? 24.594 16.969 12.359 1 88.31 30 PHE B N 1
ATOM 3109 C CA . PHE B 1 30 ? 24.984 15.82 11.547 1 88.31 30 PHE B CA 1
ATOM 3110 C C . PHE B 1 30 ? 25 14.547 12.375 1 88.31 30 PHE B C 1
ATOM 3112 O O . PHE B 1 30 ? 25.438 13.5 11.906 1 88.31 30 PHE B O 1
ATOM 3119 N N . VAL B 1 31 ? 24.484 14.719 13.625 1 85.88 31 VAL B N 1
ATOM 3120 C CA . VAL B 1 31 ? 24.391 13.562 14.508 1 85.88 31 VAL B CA 1
ATOM 3121 C C . VAL B 1 31 ? 22.922 13.328 14.898 1 85.88 31 VAL B C 1
ATOM 3123 O O . VAL B 1 31 ? 22.219 14.266 15.297 1 85.88 31 VAL B O 1
ATOM 3126 N N . MET B 1 32 ? 22.531 12.07 14.812 1 87.5 32 MET B N 1
ATOM 3127 C CA . MET B 1 32 ? 21.172 11.695 15.195 1 87.5 32 MET B CA 1
ATOM 3128 C C . MET B 1 32 ? 20.984 11.797 16.703 1 87.5 32 MET B C 1
ATOM 3130 O O . MET B 1 32 ? 21.969 11.742 17.469 1 87.5 32 MET B O 1
ATOM 3134 N N . PRO B 1 33 ? 19.719 11.906 17.078 1 80.38 33 PRO B N 1
ATOM 3135 C CA . PRO B 1 33 ? 19.469 11.898 18.516 1 80.38 33 PRO B CA 1
ATOM 3136 C C . PRO B 1 33 ? 20.031 10.656 19.203 1 80.38 33 PRO B C 1
ATOM 3138 O O . PRO B 1 33 ? 20.062 9.578 18.609 1 80.38 33 PRO B O 1
ATOM 3141 N N . TYR B 1 34 ? 20.531 10.828 20.375 1 79.12 34 TYR B N 1
ATOM 3142 C CA . TYR B 1 34 ? 21.078 9.773 21.203 1 79.12 34 TYR B CA 1
ATOM 3143 C C . TYR B 1 34 ? 22.344 9.195 20.594 1 79.12 34 TYR B C 1
ATOM 3145 O O . TYR B 1 34 ? 22.719 8.047 20.875 1 79.12 34 TYR B O 1
ATOM 3153 N N . MET B 1 35 ? 22.828 9.898 19.719 1 81.06 35 MET B N 1
ATOM 3154 C CA . MET B 1 35 ? 24.109 9.555 19.094 1 81.06 35 MET B CA 1
ATOM 3155 C C . MET B 1 35 ? 24.016 8.195 18.406 1 81.06 35 MET B C 1
ATOM 3157 O O . MET B 1 35 ? 24.953 7.395 18.484 1 81.06 35 MET B O 1
ATOM 3161 N N . THR B 1 36 ? 22.906 8.008 17.812 1 84.88 36 THR B N 1
ATOM 3162 C CA . THR B 1 36 ? 22.656 6.691 17.25 1 84.88 36 THR B CA 1
ATOM 3163 C C . THR B 1 36 ? 23.375 6.531 15.914 1 84.88 36 THR B C 1
ATOM 3165 O O . THR B 1 36 ? 23.688 5.41 15.5 1 84.88 36 THR B O 1
ATOM 3168 N N . ALA B 1 37 ? 23.578 7.656 15.211 1 91.44 37 ALA B N 1
ATOM 3169 C CA . ALA B 1 37 ? 24.203 7.602 13.891 1 91.44 37 ALA B CA 1
ATOM 3170 C C . ALA B 1 37 ? 24.5 9 13.359 1 91.44 37 ALA B C 1
ATOM 3172 O O . ALA B 1 37 ? 24.062 10 13.945 1 91.44 37 ALA B O 1
ATOM 3173 N N . PHE B 1 38 ? 25.375 8.992 12.438 1 92.56 38 PHE B N 1
ATOM 3174 C CA . PHE B 1 38 ? 25.5 10.219 11.664 1 92.56 38 PHE B CA 1
ATOM 3175 C C . PHE B 1 38 ? 24.359 10.359 10.672 1 92.56 38 PHE B C 1
ATOM 3177 O O . PHE B 1 38 ? 23.875 9.367 10.125 1 92.56 38 PHE B O 1
ATOM 3184 N N . THR B 1 39 ? 23.922 11.555 10.406 1 93.62 39 THR B N 1
ATOM 3185 C CA . THR B 1 39 ? 22.781 11.812 9.531 1 93.62 39 THR B CA 1
ATOM 3186 C C . THR B 1 39 ? 23.078 11.328 8.109 1 93.62 39 THR B C 1
ATOM 3188 O O . THR B 1 39 ? 22.188 10.82 7.426 1 93.62 39 THR B O 1
ATOM 3191 N N . ASP B 1 40 ? 24.281 11.383 7.684 1 92.31 40 ASP B N 1
ATOM 3192 C CA . ASP B 1 40 ? 24.656 10.961 6.34 1 92.31 40 ASP B CA 1
ATOM 3193 C C . ASP B 1 40 ? 24.5 9.445 6.18 1 92.31 40 ASP B C 1
ATOM 3195 O O . ASP B 1 40 ? 24.172 8.961 5.094 1 92.31 40 ASP B O 1
ATOM 3199 N N . ASP B 1 41 ? 24.688 8.797 7.316 1 91.75 41 ASP B N 1
ATOM 3200 C CA . ASP B 1 41 ? 24.594 7.34 7.289 1 91.75 41 ASP B CA 1
ATOM 3201 C C . ASP B 1 41 ? 23.125 6.895 7.359 1 91.75 41 ASP B C 1
ATOM 3203 O O . ASP B 1 41 ? 22.781 5.824 6.859 1 91.75 41 ASP B O 1
ATOM 3207 N N . ALA B 1 42 ? 22.344 7.738 7.93 1 95.88 42 ALA B N 1
ATOM 3208 C CA . ALA B 1 42 ? 20.984 7.312 8.234 1 95.88 42 ALA B CA 1
ATOM 3209 C C . ALA B 1 42 ? 20 7.84 7.195 1 95.88 42 ALA B C 1
ATOM 3211 O O . ALA B 1 42 ? 18.891 7.32 7.059 1 95.88 42 ALA B O 1
ATOM 3212 N N . GLU B 1 43 ? 20.375 8.852 6.445 1 96.81 43 GLU B N 1
ATOM 3213 C CA . GLU B 1 43 ? 19.422 9.586 5.617 1 96.81 43 GLU B CA 1
ATOM 3214 C C . GLU B 1 43 ? 18.797 8.68 4.555 1 96.81 43 GLU B C 1
ATOM 3216 O O . GLU B 1 43 ? 17.594 8.734 4.312 1 96.81 43 GLU B O 1
ATOM 3221 N N . LYS B 1 44 ? 19.609 7.824 3.949 1 96.31 44 LYS B N 1
ATOM 3222 C CA . LYS B 1 44 ? 19.094 6.953 2.895 1 96.31 44 LYS B CA 1
ATOM 3223 C C . LYS B 1 44 ? 18.172 5.883 3.465 1 96.31 44 LYS B C 1
ATOM 3225 O O . LYS B 1 44 ? 17.141 5.555 2.859 1 96.31 44 LYS B O 1
ATOM 3230 N N . ALA B 1 45 ? 18.531 5.387 4.602 1 96.62 45 ALA B N 1
ATOM 3231 C CA . ALA B 1 45 ? 17.719 4.371 5.258 1 96.62 45 ALA B CA 1
ATOM 3232 C C . ALA B 1 45 ? 16.359 4.938 5.668 1 96.62 45 ALA B C 1
ATOM 3234 O O . ALA B 1 45 ? 15.32 4.336 5.391 1 96.62 45 ALA B O 1
ATOM 3235 N N . LEU B 1 46 ? 16.344 6.086 6.203 1 96.94 46 LEU B N 1
ATOM 3236 C CA . LEU B 1 46 ? 15.094 6.691 6.684 1 96.94 46 LEU B CA 1
ATOM 3237 C C . LEU B 1 46 ? 14.258 7.199 5.516 1 96.94 46 LEU B C 1
ATOM 3239 O O . LEU B 1 46 ? 13.031 7.27 5.613 1 96.94 46 LEU B O 1
ATOM 3243 N N . PHE B 1 47 ? 14.977 7.559 4.434 1 97.31 47 PHE B N 1
ATOM 3244 C CA . PHE B 1 47 ? 14.266 7.906 3.207 1 97.31 47 PHE B CA 1
ATOM 3245 C C . PHE B 1 47 ? 13.367 6.766 2.762 1 97.31 47 PHE B C 1
ATOM 3247 O O . PHE B 1 47 ? 12.242 7 2.299 1 97.31 47 PHE B O 1
ATOM 3254 N N . LEU B 1 48 ? 13.75 5.535 2.99 1 96.38 48 LEU B N 1
ATOM 3255 C CA . LEU B 1 48 ? 12.992 4.355 2.578 1 96.38 48 LEU B CA 1
ATOM 3256 C C . LEU B 1 48 ? 11.742 4.188 3.432 1 96.38 48 LEU B C 1
ATOM 3258 O O . LEU B 1 48 ? 10.773 3.557 3.002 1 96.38 48 LEU B O 1
ATOM 3262 N N . SER B 1 49 ? 11.766 4.758 4.578 1 93 49 SER B N 1
ATOM 3263 C CA . SER B 1 49 ? 10.594 4.691 5.445 1 93 49 SER B CA 1
ATOM 3264 C C . SER B 1 49 ? 9.422 5.449 4.84 1 93 49 SER B C 1
ATOM 3266 O O . SER B 1 49 ? 8.258 5.145 5.133 1 93 49 SER B O 1
ATOM 3268 N N . LYS B 1 50 ? 9.727 6.363 3.998 1 92.44 50 LYS B N 1
ATOM 3269 C CA . LYS B 1 50 ? 8.703 7.121 3.279 1 92.44 50 LYS B CA 1
ATOM 3270 C C . LYS B 1 50 ? 7.836 6.203 2.426 1 92.44 50 LYS B C 1
ATOM 3272 O O . LYS B 1 50 ? 6.66 6.488 2.197 1 92.44 50 LYS B O 1
ATOM 3277 N N . PHE B 1 51 ? 8.414 5.125 2.088 1 92.31 51 PHE B N 1
ATOM 3278 C CA . PHE B 1 51 ? 7.723 4.184 1.214 1 92.31 51 PHE B CA 1
ATOM 3279 C C . PHE B 1 51 ? 7.328 2.924 1.977 1 92.31 51 PHE B C 1
ATOM 3281 O O . PHE B 1 51 ? 6.984 1.907 1.371 1 92.31 51 PHE B O 1
ATOM 3288 N N . ASP B 1 52 ? 7.508 2.916 3.201 1 91.81 52 ASP B N 1
ATOM 3289 C CA . ASP B 1 52 ? 7.043 1.883 4.121 1 91.81 52 ASP B CA 1
ATOM 3290 C C . ASP B 1 52 ? 7.836 0.59 3.939 1 91.81 52 ASP B C 1
ATOM 3292 O O . ASP B 1 52 ? 7.273 -0.505 4.027 1 91.81 52 ASP B O 1
ATOM 3296 N N . VAL B 1 53 ? 9.062 0.731 3.516 1 94.25 53 VAL B N 1
ATOM 3297 C CA . VAL B 1 53 ? 9.93 -0.438 3.578 1 94.25 53 VAL B CA 1
ATOM 3298 C C . VAL B 1 53 ? 10.062 -0.91 5.023 1 94.25 53 VAL B C 1
ATOM 3300 O O . VAL B 1 53 ? 10.367 -0.116 5.918 1 94.25 53 VAL B O 1
ATOM 3303 N N . PRO B 1 54 ? 9.789 -2.174 5.242 1 93.19 54 PRO B N 1
ATOM 3304 C CA . PRO B 1 54 ? 9.867 -2.639 6.629 1 93.19 54 PRO B CA 1
ATOM 3305 C C . PRO B 1 54 ? 11.266 -2.523 7.219 1 93.19 54 PRO B C 1
ATOM 3307 O O . PRO B 1 54 ? 12.258 -2.6 6.484 1 93.19 54 PRO B O 1
ATOM 3310 N N . ALA B 1 55 ? 11.297 -2.438 8.562 1 94.38 55 ALA B N 1
ATOM 3311 C CA . ALA B 1 55 ? 12.562 -2.219 9.266 1 94.38 55 ALA B CA 1
ATOM 3312 C C . ALA B 1 55 ? 13.555 -3.336 8.969 1 94.38 55 ALA B C 1
ATOM 3314 O O . ALA B 1 55 ? 14.758 -3.09 8.844 1 94.38 55 ALA B O 1
ATOM 3315 N N . TRP B 1 56 ? 13.055 -4.535 8.836 1 95.19 56 TRP B N 1
ATOM 3316 C CA . TRP B 1 56 ? 13.961 -5.641 8.539 1 95.19 56 TRP B CA 1
ATOM 3317 C C . TRP B 1 56 ? 14.539 -5.504 7.133 1 95.19 56 TRP B C 1
ATOM 3319 O O . TRP B 1 56 ? 15.68 -5.902 6.883 1 95.19 56 TRP B O 1
ATOM 3329 N N . GLY B 1 57 ? 13.734 -4.984 6.195 1 95.81 57 GLY B N 1
ATOM 3330 C CA . GLY B 1 57 ? 14.227 -4.723 4.852 1 95.81 57 GLY B CA 1
ATOM 3331 C C . GLY B 1 57 ? 15.305 -3.662 4.805 1 95.81 57 GLY B C 1
ATOM 3332 O O . GLY B 1 57 ? 16.297 -3.805 4.082 1 95.81 57 GLY B O 1
ATOM 3333 N N . ILE B 1 58 ? 15.086 -2.625 5.59 1 96.94 58 ILE B N 1
ATOM 3334 C CA . ILE B 1 58 ? 16.094 -1.568 5.691 1 96.94 58 ILE B CA 1
ATOM 3335 C C . ILE B 1 58 ? 17.375 -2.133 6.289 1 96.94 58 ILE B C 1
ATOM 3337 O O . ILE B 1 58 ? 18.469 -1.84 5.805 1 96.94 58 ILE B O 1
ATOM 3341 N N . ALA B 1 59 ? 17.25 -2.963 7.25 1 96.5 59 ALA B N 1
ATOM 3342 C CA . ALA B 1 59 ? 18.406 -3.574 7.91 1 96.5 59 ALA B CA 1
ATOM 3343 C C . ALA B 1 59 ? 19.188 -4.449 6.945 1 96.5 59 ALA B C 1
ATOM 3345 O O . ALA B 1 59 ? 20.422 -4.52 7.02 1 96.5 59 ALA B O 1
ATOM 3346 N N . ARG B 1 60 ? 18.547 -5.055 6.09 1 94.81 60 ARG B N 1
ATOM 3347 C CA . ARG B 1 60 ? 19.203 -5.914 5.109 1 94.81 60 ARG B CA 1
ATOM 3348 C C . ARG B 1 60 ? 20.109 -5.098 4.191 1 94.81 60 ARG B C 1
ATOM 3350 O O . ARG B 1 60 ? 21.172 -5.57 3.779 1 94.81 60 ARG B O 1
ATOM 3357 N N . ILE B 1 61 ? 19.719 -3.92 3.924 1 95.5 61 ILE B N 1
ATOM 3358 C CA . ILE B 1 61 ? 20.438 -3.092 2.963 1 95.5 61 ILE B CA 1
ATOM 3359 C C . ILE B 1 61 ? 21.531 -2.314 3.674 1 95.5 61 ILE B C 1
ATOM 3361 O O . ILE B 1 61 ? 22.656 -2.223 3.174 1 95.5 61 ILE B O 1
ATOM 3365 N N . PHE B 1 62 ? 21.25 -1.781 4.859 1 96 62 PHE B N 1
ATOM 3366 C CA . PHE B 1 62 ? 22.141 -0.802 5.465 1 96 62 PHE B CA 1
ATOM 3367 C C . PHE B 1 62 ? 22.812 -1.376 6.707 1 96 62 PHE B C 1
ATOM 3369 O O . PHE B 1 62 ? 23.641 -0.712 7.336 1 96 62 PHE B O 1
ATOM 3376 N N . GLY B 1 63 ? 22.469 -2.533 7.055 1 94.81 63 GLY B N 1
ATOM 3377 C CA . GLY B 1 63 ? 23.031 -3.148 8.242 1 94.81 63 GLY B CA 1
ATOM 3378 C C . GLY B 1 63 ? 22.234 -2.873 9.5 1 94.81 63 GLY B C 1
ATOM 3379 O O . GLY B 1 63 ? 21.094 -2.426 9.43 1 94.81 63 GLY B O 1
ATOM 3380 N N . LYS B 1 64 ? 22.766 -3.299 10.664 1 94.38 64 LYS B N 1
ATOM 3381 C CA . LYS B 1 64 ? 22.062 -3.221 11.938 1 94.38 64 LYS B CA 1
ATOM 3382 C C . LYS B 1 64 ? 20.844 -4.129 11.945 1 94.38 64 LYS B C 1
ATOM 3384 O O . LYS B 1 64 ? 20.828 -5.164 11.281 1 94.38 64 LYS B O 1
ATOM 3389 N N . ASN B 1 65 ? 19.906 -3.797 12.883 1 94.12 65 ASN B N 1
ATOM 3390 C CA . ASN B 1 65 ? 18.75 -4.68 12.977 1 94.12 65 ASN B CA 1
ATOM 3391 C C . ASN B 1 65 ? 17.453 -3.898 12.859 1 94.12 65 ASN B C 1
ATOM 3393 O O . ASN B 1 65 ? 17.453 -2.67 12.781 1 94.12 65 ASN B O 1
ATOM 3397 N N . GLY B 1 66 ? 16.391 -4.625 12.719 1 93.31 66 GLY B N 1
ATOM 3398 C CA . GLY B 1 66 ? 15.07 -4.043 12.523 1 93.31 66 GLY B CA 1
ATOM 3399 C C . GLY B 1 66 ? 14.695 -3.029 13.594 1 93.31 66 GLY B C 1
ATOM 3400 O O . GLY B 1 66 ? 14.391 -1.875 13.281 1 93.31 66 GLY B O 1
ATOM 3401 N N . PRO B 1 67 ? 14.797 -3.4 14.773 1 92.94 67 PRO B N 1
ATOM 3402 C CA . PRO B 1 67 ? 14.438 -2.484 15.859 1 92.94 67 PRO B CA 1
ATOM 3403 C C . PRO B 1 67 ? 15.258 -1.195 15.836 1 92.94 67 PRO B C 1
ATOM 3405 O O . PRO B 1 67 ? 14.742 -0.126 16.172 1 92.94 67 PRO B O 1
ATOM 3408 N N . TYR B 1 68 ? 16.516 -1.28 15.453 1 94.44 68 TYR B N 1
ATOM 3409 C CA . TYR B 1 68 ? 17.391 -0.108 15.352 1 94.44 68 TYR B CA 1
ATOM 3410 C C . TYR B 1 68 ? 16.781 0.932 14.414 1 94.44 68 TYR B C 1
ATOM 3412 O O . TYR B 1 68 ? 16.625 2.096 14.789 1 94.44 68 TYR B O 1
ATOM 3420 N N . TRP B 1 69 ? 16.391 0.504 13.273 1 95.19 69 TRP B N 1
ATOM 3421 C CA . TRP B 1 69 ? 15.867 1.413 12.258 1 95.19 69 TRP B CA 1
ATOM 3422 C C . TRP B 1 69 ? 14.453 1.863 12.609 1 95.19 69 TRP B C 1
ATOM 3424 O O . TRP B 1 69 ? 14.086 3.016 12.375 1 95.19 69 TRP B O 1
ATOM 3434 N N . TYR B 1 70 ? 13.672 0.982 13.188 1 92.81 70 TYR B N 1
ATOM 3435 C CA . TYR B 1 70 ? 12.328 1.321 13.625 1 92.81 70 TYR B CA 1
ATOM 3436 C C . TYR B 1 70 ? 12.352 2.443 14.656 1 92.81 70 TYR B C 1
ATOM 3438 O O . TYR B 1 70 ? 11.594 3.41 14.547 1 92.81 70 TYR B O 1
ATOM 3446 N N . ARG B 1 71 ? 13.227 2.301 15.57 1 92.12 71 ARG B N 1
ATOM 3447 C CA . ARG B 1 71 ? 13.336 3.287 16.641 1 92.12 71 ARG B CA 1
ATOM 3448 C C . ARG B 1 71 ? 13.812 4.633 16.094 1 92.12 71 ARG B C 1
ATOM 3450 O O . ARG B 1 71 ? 13.352 5.684 16.547 1 92.12 71 ARG B O 1
ATOM 3457 N N . MET B 1 72 ? 14.68 4.551 15.219 1 93.62 72 MET B N 1
ATOM 3458 C CA . MET B 1 72 ? 15.219 5.789 14.656 1 93.62 72 MET B CA 1
ATOM 3459 C C . MET B 1 72 ? 14.125 6.59 13.953 1 93.62 72 MET B C 1
ATOM 3461 O O . MET B 1 72 ? 14.031 7.805 14.141 1 93.62 72 MET B O 1
ATOM 3465 N N . ALA B 1 73 ? 13.32 5.895 13.18 1 93.56 73 ALA B N 1
ATOM 3466 C CA . ALA B 1 73 ? 12.242 6.562 12.469 1 93.56 73 ALA B CA 1
ATOM 3467 C C . ALA B 1 73 ? 11.156 7.043 13.43 1 93.56 73 ALA B C 1
ATOM 3469 O O . ALA B 1 73 ? 10.688 8.18 13.336 1 93.56 73 ALA B O 1
ATOM 3470 N N . SER B 1 74 ? 10.812 6.203 14.359 1 91.5 74 SER B N 1
ATOM 3471 C CA . SER B 1 74 ? 9.742 6.516 15.297 1 91.5 74 SER B CA 1
ATOM 3472 C C . SER B 1 74 ? 10.141 7.648 16.234 1 91.5 74 SER B C 1
ATOM 3474 O O . SER B 1 74 ? 9.297 8.445 16.656 1 91.5 74 SER B O 1
ATOM 3476 N N . ASN B 1 75 ? 11.375 7.746 16.547 1 90.25 75 ASN B N 1
ATOM 3477 C CA . ASN B 1 75 ? 11.844 8.758 17.484 1 90.25 75 ASN B CA 1
ATOM 3478 C C . ASN B 1 75 ? 11.719 10.164 16.891 1 90.25 75 ASN B C 1
ATOM 3480 O O . ASN B 1 75 ? 11.688 11.148 17.625 1 90.25 75 ASN B O 1
ATOM 3484 N N . LEU B 1 76 ? 11.656 10.234 15.617 1 92.69 76 LEU B N 1
ATOM 3485 C CA . LEU B 1 76 ? 11.438 11.531 15.008 1 92.69 76 LEU B CA 1
ATOM 3486 C C . LEU B 1 76 ? 10.078 12.102 15.414 1 92.69 76 LEU B C 1
ATOM 3488 O O . LEU B 1 76 ? 9.883 13.32 15.391 1 92.69 76 LEU B O 1
ATOM 3492 N N . GLY B 1 77 ? 9.195 11.195 15.781 1 93.19 77 GLY B N 1
ATOM 3493 C CA . GLY B 1 77 ? 7.84 11.586 16.141 1 93.19 77 GLY B CA 1
ATOM 3494 C C . GLY B 1 77 ? 7.766 12.352 17.453 1 93.19 77 GLY B C 1
ATOM 3495 O O . GLY B 1 77 ? 6.719 12.898 17.797 1 93.19 77 GLY B O 1
ATOM 3496 N N . ARG B 1 78 ? 8.875 12.461 18.109 1 90.12 78 ARG B N 1
ATOM 3497 C CA . ARG B 1 78 ? 8.922 13.195 19.375 1 90.12 78 ARG B CA 1
ATOM 3498 C C . ARG B 1 78 ? 9.016 14.703 19.125 1 90.12 78 ARG B C 1
ATOM 3500 O O . ARG B 1 78 ? 8.727 15.508 20 1 90.12 78 ARG B O 1
ATOM 3507 N N . PHE B 1 79 ? 9.445 15.078 17.938 1 91.38 79 PHE B N 1
ATOM 3508 C CA . PHE B 1 79 ? 9.586 16.484 17.594 1 91.38 79 PHE B CA 1
ATOM 3509 C C . PHE B 1 79 ? 8.219 17.109 17.328 1 91.38 79 PHE B C 1
ATOM 3511 O O . PHE B 1 79 ? 7.289 16.422 16.906 1 91.38 79 PHE B O 1
ATOM 3518 N N . SER B 1 80 ? 8.125 18.422 17.578 1 93.88 80 SER B N 1
ATOM 3519 C CA . SER B 1 80 ? 6.934 19.172 17.203 1 93.88 80 SER B CA 1
ATOM 3520 C C . SER B 1 80 ? 6.727 19.141 15.688 1 93.88 80 SER B C 1
ATOM 3522 O O . SER B 1 80 ? 7.641 19.469 14.922 1 93.88 80 SER B O 1
ATOM 3524 N N . LEU B 1 81 ? 5.551 18.75 15.297 1 95.81 81 LEU B N 1
ATOM 3525 C CA . LEU B 1 81 ? 5.262 18.719 13.867 1 95.81 81 LEU B CA 1
ATOM 3526 C C . LEU B 1 81 ? 5.234 20.125 13.289 1 95.81 81 LEU B C 1
ATOM 3528 O O . LEU B 1 81 ? 5.848 20.391 12.25 1 95.81 81 LEU B O 1
ATOM 3532 N N . VAL B 1 82 ? 4.566 21.016 13.984 1 96.56 82 VAL B N 1
ATOM 3533 C CA . VAL B 1 82 ? 4.43 22.391 13.508 1 96.56 82 VAL B CA 1
ATOM 3534 C C . VAL B 1 82 ? 5.77 23.109 13.625 1 96.56 82 VAL B C 1
ATOM 3536 O O . VAL B 1 82 ? 6.277 23.656 12.641 1 96.56 82 VAL B O 1
ATOM 3539 N N . GLY B 1 83 ? 6.371 23.016 14.773 1 94 83 GLY B N 1
ATOM 3540 C CA . GLY B 1 83 ? 7.605 23.734 15.039 1 94 83 GLY B CA 1
ATOM 3541 C C . GLY B 1 83 ? 8.758 23.297 14.156 1 94 83 GLY B C 1
ATOM 3542 O O . GLY B 1 83 ? 9.625 24.094 13.805 1 94 83 GLY B O 1
ATOM 3543 N N . THR B 1 84 ? 8.766 22.031 13.828 1 95 84 THR B N 1
ATOM 3544 C CA . THR B 1 84 ? 9.82 21.5 12.969 1 95 84 THR B CA 1
ATOM 3545 C C . THR B 1 84 ? 9.57 21.859 11.508 1 95 84 THR B C 1
ATOM 3547 O O . THR B 1 84 ? 10.516 22.156 10.766 1 95 84 THR B O 1
ATOM 3550 N N . THR B 1 85 ? 8.32 21.922 11.102 1 96.81 85 THR B N 1
ATOM 3551 C CA . THR B 1 85 ? 7.965 22.078 9.703 1 96.81 85 THR B CA 1
ATOM 3552 C C . THR B 1 85 ? 7.91 23.562 9.32 1 96.81 85 THR B C 1
ATOM 3554 O O . THR B 1 85 ? 8.391 23.953 8.258 1 96.81 85 THR B O 1
ATOM 3557 N N . VAL B 1 86 ? 7.344 24.391 10.203 1 95.69 86 VAL B N 1
ATOM 3558 C CA . VAL B 1 86 ? 7.184 25.812 9.945 1 95.69 86 VAL B CA 1
ATOM 3559 C C . VAL B 1 86 ? 8.297 26.594 10.641 1 95.69 86 VAL B C 1
ATOM 3561 O O . VAL B 1 86 ? 8.328 26.672 11.875 1 95.69 86 VAL B O 1
ATOM 3564 N N . ARG B 1 87 ? 9.078 27.281 9.875 1 91.38 87 ARG B N 1
ATOM 3565 C CA . ARG B 1 87 ? 10.266 27.906 10.469 1 91.38 87 ARG B CA 1
ATOM 3566 C C . ARG B 1 87 ? 10.047 29.406 10.672 1 91.38 87 ARG B C 1
ATOM 3568 O O . ARG B 1 87 ? 10.75 30.031 11.469 1 91.38 87 ARG B O 1
ATOM 3575 N N . ASP B 1 88 ? 9.148 29.906 9.945 1 90.62 88 ASP B N 1
ATOM 3576 C CA . ASP B 1 88 ? 8.727 31.297 10.102 1 90.62 88 ASP B CA 1
ATOM 3577 C C . ASP B 1 88 ? 7.281 31.391 10.586 1 90.62 88 ASP B C 1
ATOM 3579 O O . ASP B 1 88 ? 6.355 31.016 9.867 1 90.62 88 ASP B O 1
ATOM 3583 N N . PRO B 1 89 ? 7.125 31.938 11.758 1 91.62 89 PRO B N 1
ATOM 3584 C CA . PRO B 1 89 ? 5.77 32 12.305 1 91.62 89 PRO B CA 1
ATOM 3585 C C . PRO B 1 89 ? 4.793 32.719 11.352 1 91.62 89 PRO B C 1
ATOM 3587 O O . PRO B 1 89 ? 3.602 32.406 11.352 1 91.62 89 PRO B O 1
ATOM 3590 N N . LYS B 1 90 ? 5.266 33.562 10.555 1 93.56 90 LYS B N 1
ATOM 3591 C CA . LYS B 1 90 ? 4.414 34.312 9.617 1 93.56 90 LYS B CA 1
ATOM 3592 C C . LYS B 1 90 ? 3.9 33.375 8.516 1 93.56 90 LYS B C 1
ATOM 3594 O O . LYS B 1 90 ? 2.947 33.719 7.809 1 93.56 90 LYS B O 1
ATOM 3599 N N . LYS B 1 91 ? 4.5 32.25 8.461 1 95.25 91 LYS B N 1
ATOM 3600 C CA . LYS B 1 91 ? 4.133 31.328 7.387 1 95.25 91 LYS B CA 1
ATOM 3601 C C . LYS B 1 91 ? 3.17 30.25 7.887 1 95.25 91 LYS B C 1
ATOM 3603 O O . LYS B 1 91 ? 2.846 29.312 7.156 1 95.25 91 LYS B O 1
ATOM 3608 N N . LEU B 1 92 ? 2.77 30.375 9.117 1 96.75 92 LEU B N 1
ATOM 3609 C CA . LEU B 1 92 ? 1.689 29.516 9.578 1 96.75 92 LEU B CA 1
ATOM 3610 C C . LEU B 1 92 ? 0.464 29.656 8.68 1 96.75 92 LEU B C 1
ATOM 3612 O O . LEU B 1 92 ? 0.053 30.766 8.352 1 96.75 92 LEU B O 1
ATOM 3616 N N . PRO B 1 93 ? -0.081 28.578 8.266 1 97.19 93 PRO B N 1
ATOM 3617 C CA . PRO B 1 93 ? -1.162 28.672 7.285 1 97.19 93 PRO B CA 1
ATOM 3618 C C . PRO B 1 93 ? -2.426 29.312 7.848 1 97.19 93 PRO B C 1
ATOM 3620 O O . PRO B 1 93 ? -2.836 29 8.969 1 97.19 93 PRO B O 1
ATOM 3623 N N . LEU B 1 94 ? -3.021 30.156 7.043 1 97.19 94 LEU B N 1
ATOM 3624 C CA . LEU B 1 94 ? -4.285 30.797 7.398 1 97.19 94 LEU B CA 1
ATOM 3625 C C . LEU B 1 94 ? -5.465 29.891 7.09 1 97.19 94 LEU B C 1
ATOM 3627 O O . LEU B 1 94 ? -6.527 30.016 7.699 1 97.19 94 LEU B O 1
ATOM 3631 N N . HIS B 1 95 ? -5.234 29.094 6.109 1 97.94 95 HIS B N 1
ATOM 3632 C CA . HIS B 1 95 ? -6.262 28.156 5.668 1 97.94 95 HIS B CA 1
ATOM 3633 C C . HIS B 1 95 ? -5.785 26.719 5.809 1 97.94 95 HIS B C 1
ATOM 3635 O O . HIS B 1 95 ? -4.816 26.312 5.16 1 97.94 95 HIS B O 1
ATOM 3641 N N . ILE B 1 96 ? -6.488 25.938 6.656 1 98.25 96 ILE B N 1
ATOM 3642 C CA . ILE B 1 96 ? -6.074 24.578 6.93 1 98.25 96 ILE B CA 1
ATOM 3643 C C . ILE B 1 96 ? -7.199 23.609 6.562 1 98.25 96 ILE B C 1
ATOM 364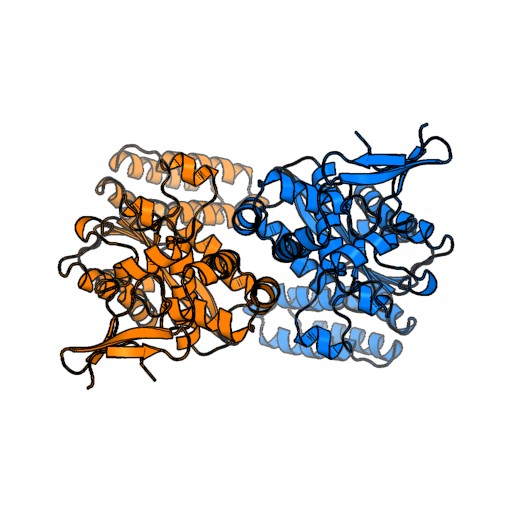5 O O . ILE B 1 96 ? -8.297 24.031 6.188 1 98.25 96 ILE B O 1
ATOM 3649 N N . ALA B 1 97 ? -6.859 22.375 6.473 1 98.12 97 ALA B N 1
ATOM 3650 C CA . ALA B 1 97 ? -7.816 21.281 6.285 1 98.12 97 ALA B CA 1
ATOM 3651 C C . ALA B 1 97 ? -7.609 20.188 7.32 1 98.12 97 ALA B C 1
ATOM 3653 O O . ALA B 1 97 ? -6.492 19.984 7.809 1 98.12 97 ALA B O 1
ATOM 3654 N N . ALA B 1 98 ? -8.68 19.562 7.691 1 97.81 98 ALA B N 1
ATOM 3655 C CA . ALA B 1 98 ? -8.594 18.516 8.711 1 97.81 98 ALA B CA 1
ATOM 3656 C C . ALA B 1 98 ? -9.508 17.344 8.375 1 97.81 98 ALA B C 1
ATOM 3658 O O . ALA B 1 98 ? -10.531 17.516 7.715 1 97.81 98 ALA B O 1
ATOM 3659 N N . ASP B 1 99 ? -9.086 16.25 8.727 1 96.69 99 ASP B N 1
ATOM 3660 C CA . ASP B 1 99 ? -9.828 15 8.539 1 96.69 99 ASP B CA 1
ATOM 3661 C C . ASP B 1 99 ? -9.32 13.914 9.477 1 96.69 99 ASP B C 1
ATOM 3663 O O . ASP B 1 99 ? -8.281 14.078 10.125 1 96.69 99 ASP B O 1
ATOM 3667 N N . GLU B 1 100 ? -10.141 12.953 9.688 1 96.12 100 GLU B N 1
ATOM 3668 C CA . GLU B 1 100 ? -9.773 11.844 10.562 1 96.12 100 GLU B CA 1
ATOM 3669 C C . GLU B 1 100 ? -9.609 10.547 9.773 1 96.12 100 GLU B C 1
ATOM 3671 O O . GLU B 1 100 ? -10.492 10.164 9 1 96.12 100 GLU B O 1
ATOM 3676 N N . LYS B 1 101 ? -8.508 9.906 9.977 1 95.06 101 LYS B N 1
ATOM 3677 C CA . LYS B 1 101 ? -8.297 8.602 9.352 1 95.06 101 LYS B CA 1
ATOM 3678 C C . LYS B 1 101 ? -8.695 7.473 10.297 1 95.06 101 LYS B C 1
ATOM 3680 O O . LYS B 1 101 ? -8.266 7.445 11.453 1 95.06 101 LYS B O 1
ATOM 3685 N N . HIS B 1 102 ? -9.477 6.59 9.773 1 92.88 102 HIS B N 1
ATOM 3686 C CA . HIS B 1 102 ? -9.82 5.383 10.508 1 92.88 102 HIS B CA 1
ATOM 3687 C C . HIS B 1 102 ? -8.68 4.379 10.5 1 92.88 102 HIS B C 1
ATOM 3689 O O . HIS B 1 102 ? -8.117 4.086 9.445 1 92.88 102 HIS B O 1
ATOM 3695 N N . THR B 1 103 ? -8.359 3.92 11.602 1 94.31 103 THR B N 1
ATOM 3696 C CA . THR B 1 103 ? -7.316 2.91 11.703 1 94.31 103 THR B CA 1
ATOM 3697 C C . THR B 1 103 ? -7.535 2.021 12.922 1 94.31 103 THR B C 1
ATOM 3699 O O . THR B 1 103 ? -8.648 1.934 13.438 1 94.31 103 THR B O 1
ATOM 3702 N N . LYS B 1 104 ? -6.539 1.164 13.211 1 93.06 104 LYS B N 1
ATOM 3703 C CA . LYS B 1 104 ? -6.672 0.242 14.336 1 93.06 104 LYS B CA 1
ATOM 3704 C C . LYS B 1 104 ? -5.359 0.116 15.102 1 93.06 104 LYS B C 1
ATOM 3706 O O . LYS B 1 104 ? -4.281 0.176 14.508 1 93.06 104 LYS B O 1
ATOM 3711 N N . ILE B 1 105 ? -5.523 0.005 16.359 1 91.5 105 ILE B N 1
ATOM 3712 C CA . ILE B 1 105 ? -4.43 -0.37 17.234 1 91.5 105 ILE B CA 1
ATOM 3713 C C . ILE B 1 105 ? -4.719 -1.729 17.875 1 91.5 105 ILE B C 1
ATOM 3715 O O . ILE B 1 105 ? -5.691 -1.878 18.609 1 91.5 105 ILE B O 1
ATOM 3719 N N . ARG B 1 106 ? -3.943 -2.682 17.625 1 89.25 106 ARG B N 1
ATOM 3720 C CA . ARG B 1 106 ? -4.137 -4.039 18.125 1 89.25 106 ARG B CA 1
ATOM 3721 C C . ARG B 1 106 ? -5.551 -4.535 17.828 1 89.25 106 ARG B C 1
ATOM 3723 O O . ARG B 1 106 ? -6.219 -5.078 18.703 1 89.25 106 ARG B O 1
ATOM 3730 N N . GLY B 1 107 ? -6.008 -4.102 16.703 1 86.25 107 GLY B N 1
ATOM 3731 C CA . GLY B 1 107 ? -7.309 -4.582 16.25 1 86.25 107 GLY B CA 1
ATOM 3732 C C . GLY B 1 107 ? -8.453 -3.678 16.672 1 86.25 107 GLY B C 1
ATOM 3733 O O . GLY B 1 107 ? -9.57 -3.803 16.172 1 86.25 107 GLY B O 1
ATOM 3734 N N . GLU B 1 108 ? -8.188 -2.836 17.562 1 90.75 108 GLU B N 1
ATOM 3735 C CA . GLU B 1 108 ? -9.234 -1.929 18.031 1 90.75 108 GLU B CA 1
ATOM 3736 C C . GLU B 1 108 ? -9.281 -0.657 17.188 1 90.75 108 GLU B C 1
ATOM 3738 O O . GLU B 1 108 ? -8.242 -0.052 16.906 1 90.75 108 GLU B O 1
ATOM 3743 N N . LYS B 1 109 ? -10.453 -0.277 16.984 1 92.88 109 LYS B N 1
ATOM 3744 C CA . LYS B 1 109 ? -10.664 0.881 16.125 1 92.88 109 LYS B CA 1
ATOM 3745 C C . LYS B 1 109 ? -10.203 2.166 16.797 1 92.88 109 LYS B C 1
ATOM 3747 O O . LYS B 1 109 ? -10.422 2.354 18 1 92.88 109 LYS B O 1
ATOM 3752 N N . CYS B 1 110 ? -9.547 3.012 16.078 1 95.69 110 CYS B N 1
ATOM 3753 C CA . CYS B 1 110 ? -9.141 4.344 16.516 1 95.69 110 CYS B CA 1
ATOM 3754 C C . CYS B 1 110 ? -9.039 5.297 15.328 1 95.69 110 CYS B C 1
ATOM 3756 O O . CYS B 1 110 ? -9.383 4.938 14.203 1 95.69 110 CYS B O 1
ATOM 3758 N N . TYR B 1 111 ? -8.711 6.57 15.641 1 96.25 111 TYR B N 1
ATOM 3759 C CA . TYR B 1 111 ? -8.711 7.598 14.602 1 96.25 111 TYR B CA 1
ATOM 3760 C C . TYR B 1 111 ? -7.441 8.438 14.672 1 96.25 111 TYR B C 1
ATOM 3762 O O . TYR B 1 111 ? -6.879 8.633 15.75 1 96.25 111 TYR B O 1
ATOM 3770 N N . ILE B 1 112 ? -7.004 8.82 13.508 1 97.62 112 ILE B N 1
ATOM 3771 C CA . ILE B 1 112 ? -5.883 9.75 13.445 1 97.62 112 ILE B CA 1
ATOM 3772 C C . ILE B 1 112 ? -6.375 11.117 12.977 1 97.62 112 ILE B C 1
ATOM 3774 O O . ILE B 1 112 ? -6.367 11.414 11.773 1 97.62 112 ILE B O 1
ATOM 3778 N N . PRO B 1 113 ? -6.773 11.977 13.953 1 97.69 113 PRO B N 1
ATOM 3779 C CA . PRO B 1 113 ? -7.023 13.367 13.547 1 97.69 113 PRO B CA 1
ATOM 3780 C C . PRO B 1 113 ? -5.809 14.023 12.898 1 97.69 113 PRO B C 1
ATOM 3782 O O . PRO B 1 113 ? -4.719 14.016 13.477 1 97.69 113 PRO B O 1
ATOM 3785 N N . THR B 1 114 ? -6 14.516 11.711 1 98.19 114 THR B N 1
ATOM 3786 C CA . THR B 1 114 ? -4.902 15.047 10.914 1 98.19 114 THR B CA 1
ATOM 3787 C C . THR B 1 114 ? -5.223 16.469 10.438 1 98.19 114 THR B C 1
ATOM 3789 O O . THR B 1 114 ? -6.348 16.75 10.016 1 98.19 114 THR B O 1
ATOM 3792 N N . THR B 1 115 ? -4.316 17.328 10.602 1 98.5 115 THR B N 1
ATOM 3793 C CA . THR B 1 115 ? -4.418 18.703 10.109 1 98.5 115 THR B CA 1
ATOM 3794 C C . THR B 1 115 ? -3.32 18.984 9.086 1 98.5 115 THR B C 1
ATOM 3796 O O . THR B 1 115 ? -2.158 18.641 9.305 1 98.5 115 THR B O 1
ATOM 3799 N N . VAL B 1 116 ? -3.727 19.594 8 1 98.44 116 VAL B N 1
ATOM 3800 C CA . VAL B 1 116 ? -2.752 19.891 6.957 1 98.44 116 VAL B CA 1
ATOM 3801 C C . VAL B 1 116 ? -2.854 21.359 6.559 1 98.44 116 VAL B C 1
ATOM 3803 O O . VAL B 1 116 ? -3.883 22 6.785 1 98.44 116 VAL B O 1
ATOM 3806 N N . GLY B 1 117 ? -1.807 21.906 6.039 1 97.56 117 GLY B N 1
ATOM 3807 C CA . GLY B 1 117 ? -1.709 23.266 5.527 1 97.56 117 GLY B CA 1
ATOM 3808 C C . GLY B 1 117 ? -0.497 23.484 4.641 1 97.56 117 GLY B C 1
ATOM 3809 O O . GLY B 1 117 ? 0.579 22.938 4.906 1 97.56 117 GLY B O 1
ATOM 3810 N N . CYS B 1 118 ? -0.749 24.156 3.592 1 95.69 118 CYS B N 1
ATOM 3811 C CA . CYS B 1 118 ? 0.326 24.516 2.676 1 95.69 118 CYS B CA 1
ATOM 3812 C C . CYS B 1 118 ? 1.088 23.281 2.209 1 95.69 118 CYS B C 1
ATOM 3814 O O . CYS B 1 118 ? 2.318 23.297 2.146 1 95.69 118 CYS B O 1
ATOM 3816 N N . GLY B 1 119 ? 0.403 22.219 2.057 1 95.31 119 GLY B N 1
ATOM 3817 C CA . GLY B 1 119 ? 0.98 21.016 1.481 1 95.31 119 GLY B CA 1
ATOM 3818 C C . GLY B 1 119 ? 1.723 20.156 2.496 1 95.31 119 GLY B C 1
ATOM 3819 O O . GLY B 1 119 ? 2.371 19.172 2.135 1 95.31 119 GLY B O 1
ATOM 3820 N N . CYS B 1 120 ? 1.658 20.5 3.766 1 98.12 120 CYS B N 1
ATOM 3821 C CA . CYS B 1 120 ? 2.377 19.797 4.812 1 98.12 120 CYS B CA 1
ATOM 3822 C C . CYS B 1 120 ? 1.41 19.203 5.828 1 98.12 120 CYS B C 1
ATOM 3824 O O . CYS B 1 120 ? 0.313 19.719 6.027 1 98.12 120 CYS B O 1
ATOM 3826 N N . ILE B 1 121 ? 1.842 18.172 6.402 1 98.38 121 ILE B N 1
ATOM 3827 C CA . ILE B 1 121 ? 1.132 17.641 7.562 1 98.38 121 ILE B CA 1
ATOM 3828 C C . ILE B 1 121 ? 1.588 18.375 8.82 1 98.38 121 ILE B C 1
ATOM 3830 O O . ILE B 1 121 ? 2.76 18.312 9.203 1 98.38 121 ILE B O 1
ATOM 3834 N N . LEU B 1 122 ? 0.646 19 9.469 1 98.19 122 LEU B N 1
ATOM 3835 C CA . LEU B 1 122 ? 1.015 19.859 10.586 1 98.19 122 LEU B CA 1
ATOM 3836 C C . LEU B 1 122 ? 0.456 19.312 11.898 1 98.19 122 LEU B C 1
ATOM 3838 O O . LEU B 1 122 ? 0.868 19.734 12.977 1 98.19 122 LEU B O 1
ATOM 3842 N N . GLY B 1 123 ? -0.393 18.375 11.742 1 97.88 123 GLY B N 1
ATOM 3843 C CA . GLY B 1 123 ? -0.943 17.75 12.93 1 97.88 123 GLY B CA 1
ATOM 3844 C C . GLY B 1 123 ? -1.277 16.281 12.719 1 97.88 123 GLY B C 1
ATOM 3845 O O . GLY B 1 123 ? -1.793 15.898 11.664 1 97.88 123 GLY B O 1
ATOM 3846 N N . ALA B 1 124 ? -0.971 15.5 13.664 1 97.75 124 ALA B N 1
ATOM 3847 C CA . ALA B 1 124 ? -1.315 14.078 13.695 1 97.75 124 ALA B CA 1
ATOM 3848 C C . ALA B 1 124 ? -1.307 13.547 15.133 1 97.75 124 ALA B C 1
ATOM 3850 O O . ALA B 1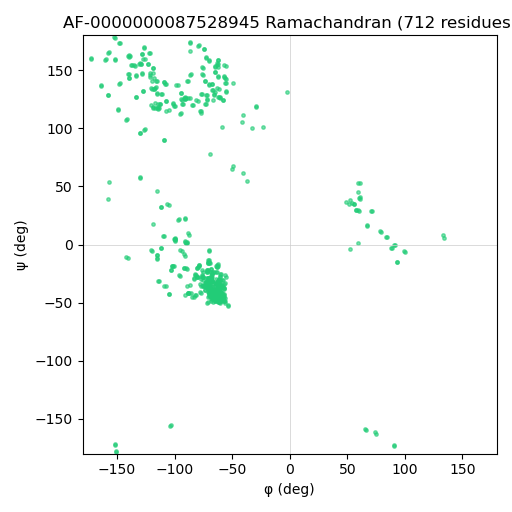 124 ? -0.362 13.789 15.883 1 97.75 124 ALA B O 1
ATOM 3851 N N . ALA B 1 125 ? -2.34 12.922 15.484 1 97.31 125 ALA B N 1
ATOM 3852 C CA . ALA B 1 125 ? -2.482 12.32 16.812 1 97.31 125 ALA B CA 1
ATOM 3853 C C . ALA B 1 125 ? -3.34 11.062 16.75 1 97.31 125 ALA B C 1
ATOM 3855 O O . ALA B 1 125 ? -3.818 10.68 15.68 1 97.31 125 ALA B O 1
ATOM 3856 N N . VAL B 1 126 ? -3.4 10.383 17.875 1 96.81 126 VAL B N 1
ATOM 3857 C CA . VAL B 1 126 ? -4.242 9.195 17.938 1 96.81 126 VAL B CA 1
ATOM 3858 C C . VAL B 1 126 ? -5.422 9.438 18.875 1 96.81 126 VAL B C 1
ATOM 3860 O O . VAL B 1 126 ? -5.23 9.812 20.031 1 96.81 126 VAL B O 1
ATOM 3863 N N . ALA B 1 127 ? -6.562 9.297 18.281 1 96.75 127 ALA B N 1
ATOM 3864 C CA . ALA B 1 127 ? -7.793 9.398 19.062 1 96.75 127 ALA B CA 1
ATOM 3865 C C . ALA B 1 127 ? -8.461 8.039 19.203 1 96.75 127 ALA B C 1
ATOM 3867 O O . ALA B 1 127 ? -8.578 7.281 18.234 1 96.75 127 ALA B O 1
ATOM 3868 N N . GLU B 1 128 ? -8.969 7.754 20.344 1 93.94 128 GLU B N 1
ATOM 3869 C CA . GLU B 1 128 ? -9.539 6.441 20.625 1 93.94 128 GLU B CA 1
ATOM 3870 C C . GLU B 1 128 ? -10.875 6.246 19.906 1 93.94 128 GLU B C 1
ATOM 3872 O O . GLU B 1 128 ? -11.25 5.117 19.594 1 93.94 128 GLU B O 1
ATOM 3877 N N . ASN B 1 129 ? -11.523 7.328 19.781 1 93.44 129 ASN B N 1
ATOM 3878 C CA . ASN B 1 129 ? -12.812 7.281 19.094 1 93.44 129 ASN B CA 1
ATOM 3879 C C . ASN B 1 129 ? -13.125 8.602 18.406 1 93.44 129 ASN B C 1
ATOM 3881 O O . ASN B 1 129 ? -12.312 9.531 18.422 1 93.44 129 ASN B O 1
ATOM 3885 N N . ALA B 1 130 ? -14.25 8.609 17.828 1 92 130 ALA B N 1
ATOM 3886 C CA . ALA B 1 130 ? -14.648 9.789 17.062 1 92 130 ALA B CA 1
ATOM 3887 C C . ALA B 1 130 ? -15.523 10.719 17.891 1 92 130 ALA B C 1
ATOM 3889 O O . ALA B 1 130 ? -16.328 11.484 17.344 1 92 130 ALA B O 1
ATOM 3890 N N . GLY B 1 131 ? -15.406 10.578 19.156 1 94.44 131 GLY B N 1
ATOM 3891 C CA . GLY B 1 131 ? -16.203 11.422 20.031 1 94.44 131 GLY B CA 1
ATOM 3892 C C . GLY B 1 131 ? -15.633 12.812 20.203 1 94.44 131 GLY B C 1
ATOM 3893 O O . GLY B 1 131 ? -14.5 13.086 19.781 1 94.44 131 GLY B O 1
ATOM 3894 N N . ASN B 1 132 ? -16.391 13.695 20.828 1 95.88 132 ASN B N 1
ATOM 3895 C CA . ASN B 1 132 ? -16.047 15.109 20.984 1 95.88 132 ASN B CA 1
ATOM 3896 C C . ASN B 1 132 ? -14.758 15.281 21.781 1 95.88 132 ASN B C 1
ATOM 3898 O O . ASN B 1 132 ? -13.852 16 21.359 1 95.88 132 ASN B O 1
ATOM 3902 N N . ILE B 1 133 ? -14.672 14.57 22.828 1 96.69 133 ILE B N 1
ATOM 3903 C CA . ILE B 1 133 ? -13.531 14.758 23.734 1 96.69 133 ILE B CA 1
ATOM 3904 C C . ILE B 1 133 ? -12.266 14.227 23.062 1 96.69 133 ILE B C 1
ATOM 3906 O O . ILE B 1 133 ? -11.219 14.875 23.109 1 96.69 133 ILE B O 1
ATOM 3910 N N . ALA B 1 134 ? -12.359 13.078 22.484 1 96.62 134 ALA B N 1
ATOM 3911 C CA . ALA B 1 134 ? -11.195 12.445 21.875 1 96.62 134 ALA B CA 1
ATOM 3912 C C . ALA B 1 134 ? -10.672 13.281 20.703 1 96.62 134 ALA B C 1
ATOM 3914 O O . ALA B 1 134 ? -9.461 13.492 20.578 1 96.62 134 ALA B O 1
ATOM 3915 N N . LEU B 1 135 ? -11.547 13.781 19.922 1 97.25 135 LEU B N 1
ATOM 3916 C CA . LEU B 1 135 ? -11.125 14.57 18.766 1 97.25 135 LEU B CA 1
ATOM 3917 C C . LEU B 1 135 ? -10.609 15.938 19.188 1 97.25 135 LEU B C 1
ATOM 3919 O O . LEU B 1 135 ? -9.68 16.469 18.594 1 97.25 135 LEU B O 1
ATOM 3923 N N . LEU B 1 136 ? -11.234 16.484 20.219 1 98 136 LEU B N 1
ATOM 3924 C CA . LEU B 1 136 ? -10.727 17.734 20.766 1 98 136 LEU B CA 1
ATOM 3925 C C . LEU B 1 136 ? -9.281 17.578 21.234 1 98 136 LEU B C 1
ATOM 3927 O O . LEU B 1 136 ? -8.43 18.406 20.906 1 98 136 LEU B O 1
ATOM 3931 N N . ARG B 1 137 ? -9.055 16.469 21.922 1 97.25 137 ARG B N 1
ATOM 3932 C CA . ARG B 1 137 ? -7.699 16.203 22.391 1 97.25 137 ARG B CA 1
ATOM 3933 C C . ARG B 1 137 ? -6.742 15.977 21.234 1 97.25 137 ARG B C 1
ATOM 3935 O O . ARG B 1 137 ? -5.598 16.438 21.25 1 97.25 137 ARG B O 1
ATOM 3942 N N . GLY B 1 138 ? -7.215 15.305 20.25 1 97.5 138 GLY B N 1
ATOM 3943 C CA . GLY B 1 138 ? -6.391 15.016 19.094 1 97.5 138 GLY B CA 1
ATOM 3944 C C . GLY B 1 138 ? -5.992 16.25 18.312 1 97.5 138 GLY B C 1
ATOM 3945 O O . GLY B 1 138 ? -4.82 16.438 17.969 1 97.5 138 GLY B O 1
ATOM 3946 N N . TYR B 1 139 ? -6.914 17.156 18.062 1 98.12 139 TYR B N 1
ATOM 3947 C CA . TYR B 1 139 ? -6.648 18.375 17.281 1 98.12 139 TYR B CA 1
ATOM 3948 C C . TYR B 1 139 ? -5.934 19.422 18.125 1 98.12 139 TYR B C 1
ATOM 3950 O O . TYR B 1 139 ? -5.301 20.328 17.594 1 98.12 139 TYR B O 1
ATOM 3958 N N . ASP B 1 140 ? -6.004 19.25 19.422 1 98.06 140 ASP B N 1
ATOM 3959 C CA . ASP B 1 140 ? -5.359 20.188 20.328 1 98.06 140 ASP B CA 1
ATOM 3960 C C . ASP B 1 140 ? -3.838 20.109 20.219 1 98.06 140 ASP B C 1
ATOM 3962 O O . ASP B 1 140 ? -3.133 21.062 20.547 1 98.06 140 ASP B O 1
ATOM 3966 N N . VAL B 1 141 ? -3.396 18.984 19.812 1 95.62 141 VAL B N 1
ATOM 3967 C CA . VAL B 1 141 ? -1.958 18.828 19.625 1 95.62 141 VAL B CA 1
ATOM 3968 C C . VAL B 1 141 ? -1.454 19.828 18.594 1 95.62 141 VAL B C 1
ATOM 3970 O O . VAL B 1 141 ? -0.445 20.5 18.812 1 95.62 141 VAL B O 1
ATOM 3973 N N . PHE B 1 142 ? -2.148 19.953 17.531 1 97.5 142 PHE B N 1
ATOM 3974 C CA . PHE B 1 142 ? -1.805 20.922 16.5 1 97.5 142 PHE B CA 1
ATOM 3975 C C . PHE B 1 142 ? -1.847 22.344 17.047 1 97.5 142 PHE B C 1
ATOM 3977 O O . PHE B 1 142 ? -0.913 23.109 16.859 1 97.5 142 PHE B O 1
ATOM 3984 N N . ARG B 1 143 ? -2.928 22.625 17.703 1 97.69 143 ARG B N 1
ATOM 3985 C CA . ARG B 1 143 ? -3.09 23.969 18.25 1 97.69 143 ARG B CA 1
ATOM 3986 C C . ARG B 1 143 ? -1.941 24.328 19.188 1 97.69 143 ARG B C 1
ATOM 3988 O O . ARG B 1 143 ? -1.346 25.391 19.062 1 97.69 143 ARG B O 1
ATOM 3995 N N . ARG B 1 144 ? -1.616 23.453 20.094 1 95.38 144 ARG B N 1
ATOM 3996 C CA . ARG B 1 144 ? -0.566 23.734 21.078 1 95.38 144 ARG B CA 1
ATOM 3997 C C . ARG B 1 144 ? 0.772 23.969 20.391 1 95.38 144 ARG B C 1
ATOM 3999 O O . ARG B 1 144 ? 1.492 24.906 20.734 1 95.38 144 ARG B O 1
ATOM 4006 N N . GLU B 1 145 ? 1.053 23.188 19.406 1 95.06 145 GLU B N 1
ATOM 4007 C CA . GLU B 1 145 ? 2.326 23.344 18.703 1 95.06 145 GLU B CA 1
ATOM 4008 C C . GLU B 1 145 ? 2.348 24.609 17.875 1 95.06 145 GLU B C 1
ATOM 4010 O O . GLU B 1 145 ? 3.387 25.266 17.75 1 95.06 145 GLU B O 1
ATOM 4015 N N . ALA B 1 146 ? 1.207 24.953 17.312 1 95.75 146 ALA B N 1
ATOM 4016 C CA . ALA B 1 146 ? 1.119 26.203 16.562 1 95.75 146 ALA B CA 1
ATOM 4017 C C . ALA B 1 146 ? 1.299 27.422 17.469 1 95.75 146 ALA B C 1
ATOM 4019 O O . ALA B 1 146 ? 2.008 28.359 17.125 1 95.75 146 ALA B O 1
ATOM 4020 N N . LEU B 1 147 ? 0.734 27.375 18.641 1 94.44 147 LEU B N 1
ATOM 4021 C CA . LEU B 1 147 ? 0.805 28.484 19.594 1 94.44 147 LEU B CA 1
ATOM 4022 C C . LEU B 1 147 ? 2.209 28.609 20.172 1 94.44 147 LEU B C 1
ATOM 4024 O O . LEU B 1 147 ? 2.625 29.703 20.547 1 94.44 147 LEU B O 1
ATOM 4028 N N . ASP B 1 148 ? 2.902 27.484 20.234 1 90.62 148 ASP B N 1
ATOM 4029 C CA . ASP B 1 148 ? 4.297 27.547 20.672 1 90.62 148 ASP B CA 1
ATOM 4030 C C . ASP B 1 148 ? 5.137 28.391 19.719 1 90.62 148 ASP B C 1
ATOM 4032 O O . ASP B 1 148 ? 6.09 29.047 20.141 1 90.62 148 ASP B O 1
ATOM 4036 N N . LEU B 1 149 ? 4.75 28.359 18.516 1 90.12 149 LEU B N 1
ATOM 4037 C CA . LEU B 1 149 ? 5.473 29.125 17.5 1 90.12 149 LEU B CA 1
ATOM 4038 C C . LEU B 1 149 ? 5.008 30.578 17.484 1 90.12 149 LEU B C 1
ATOM 4040 O O . LEU B 1 149 ? 5.828 31.5 17.391 1 90.12 149 LEU B O 1
ATOM 4044 N N . ASP B 1 150 ? 3.734 30.703 17.531 1 93.44 150 ASP B N 1
ATOM 4045 C CA . ASP B 1 150 ? 3.111 32.031 17.562 1 93.44 150 ASP B CA 1
ATOM 4046 C C . ASP B 1 150 ? 1.891 32.031 18.484 1 93.44 150 ASP B C 1
ATOM 4048 O O . ASP B 1 150 ? 0.814 31.578 18.094 1 93.44 150 ASP B O 1
ATOM 4052 N N . PRO B 1 151 ? 2.002 32.625 19.609 1 93.75 151 PRO B N 1
ATOM 4053 C CA . PRO B 1 151 ? 0.914 32.625 20.594 1 93.75 151 PRO B CA 1
ATOM 4054 C C . PRO B 1 151 ? -0.353 33.312 20.078 1 93.75 151 PRO B C 1
ATOM 4056 O O . PRO B 1 151 ? -1.44 33.094 20.625 1 93.75 151 PRO B O 1
ATOM 4059 N N . SER B 1 152 ? -0.235 34.062 19.047 1 94.69 152 SER B N 1
ATOM 4060 C CA . SER B 1 152 ? -1.387 34.812 18.531 1 94.69 152 SER B CA 1
ATOM 4061 C C . SER B 1 152 ? -1.999 34.094 17.328 1 94.69 152 SER B C 1
ATOM 4063 O O . SER B 1 152 ? -2.936 34.625 16.703 1 94.69 152 SER B O 1
ATOM 4065 N N . TYR B 1 153 ? -1.492 32.969 17.062 1 96.12 153 TYR B N 1
ATOM 4066 C CA . TYR B 1 153 ? -1.928 32.281 15.852 1 96.12 153 TYR B CA 1
ATOM 4067 C C . TYR B 1 153 ? -3.389 31.844 15.969 1 96.12 153 TYR B C 1
ATOM 4069 O O . TYR B 1 153 ? -3.807 31.297 16.984 1 96.12 153 TYR B O 1
ATOM 4077 N N . SER B 1 154 ? -4.148 32.125 14.93 1 97.19 154 SER B N 1
ATOM 4078 C CA . SER B 1 154 ? -5.504 31.641 14.703 1 97.19 154 SER B CA 1
ATOM 4079 C C . SER B 1 154 ? -5.797 31.5 13.211 1 97.19 154 SER B C 1
ATOM 4081 O O . SER B 1 154 ? -5.77 32.5 12.469 1 97.19 154 SER B O 1
ATOM 4083 N N . PRO B 1 155 ? -6.02 30.281 12.797 1 97.88 155 PRO B N 1
ATOM 4084 C CA . PRO B 1 155 ? -6.359 30.156 11.383 1 97.88 155 PRO B CA 1
ATOM 4085 C C . PRO B 1 155 ? -7.684 30.828 11.031 1 97.88 155 PRO B C 1
ATOM 4087 O O . PRO B 1 155 ? -8.57 30.938 11.883 1 97.88 155 PRO B O 1
ATOM 4090 N N . GLU B 1 156 ? -7.789 31.234 9.781 1 97.62 156 GLU B N 1
ATOM 4091 C CA . GLU B 1 156 ? -9.008 31.891 9.32 1 97.62 156 GLU B CA 1
ATOM 4092 C C . GLU B 1 156 ? -10.078 30.875 8.953 1 97.62 156 GLU B C 1
ATOM 4094 O O . GLU B 1 156 ? -11.258 31.062 9.266 1 97.62 156 GLU B O 1
ATOM 4099 N N . THR B 1 157 ? -9.609 29.844 8.25 1 98.06 157 THR B N 1
ATOM 4100 C CA . THR B 1 157 ? -10.594 28.859 7.824 1 98.06 157 THR B CA 1
ATOM 4101 C C . THR B 1 157 ? -10.055 27.438 8.023 1 98.06 157 THR B C 1
ATOM 4103 O O . THR B 1 157 ? -8.844 27.234 8.094 1 98.06 157 THR B O 1
ATOM 4106 N N . VAL B 1 158 ? -10.984 26.484 8.188 1 98.12 158 VAL B N 1
ATOM 4107 C CA . VAL B 1 158 ? -10.672 25.062 8.164 1 98.12 158 VAL B CA 1
ATOM 4108 C C . VAL B 1 158 ? -11.68 24.312 7.293 1 98.12 158 VAL B C 1
ATOM 4110 O O . VAL B 1 158 ? -12.883 24.562 7.387 1 98.12 158 VAL B O 1
ATOM 4113 N N . ASN B 1 159 ? -11.141 23.578 6.371 1 97.81 159 ASN B N 1
ATOM 4114 C CA . ASN B 1 159 ? -11.992 22.719 5.551 1 97.81 159 ASN B CA 1
ATOM 4115 C C . ASN B 1 159 ? -12.133 21.328 6.152 1 97.81 159 ASN B C 1
ATOM 4117 O O . ASN B 1 159 ? -11.133 20.688 6.469 1 97.81 159 ASN B O 1
ATOM 4121 N N . ILE B 1 160 ? -13.367 20.844 6.355 1 95.94 160 ILE B N 1
ATOM 4122 C CA . ILE B 1 160 ? -13.594 19.547 6.969 1 95.94 160 ILE B CA 1
ATOM 4123 C C . ILE B 1 160 ? -14.734 18.828 6.246 1 95.94 160 ILE B C 1
ATOM 4125 O O . ILE B 1 160 ? -15.461 19.438 5.461 1 95.94 160 ILE B O 1
ATOM 4129 N N . ASP B 1 161 ? -14.922 17.469 6.387 1 88 161 ASP B N 1
ATOM 4130 C CA . ASP B 1 161 ? -15.984 16.688 5.77 1 88 161 ASP B CA 1
ATOM 4131 C C . ASP B 1 161 ? -17.312 16.906 6.477 1 88 161 ASP B C 1
ATOM 4133 O O . ASP B 1 161 ? -18.375 16.688 5.895 1 88 161 ASP B O 1
ATOM 4137 N N . GLY B 1 162 ? -17.391 17.188 7.789 1 75.56 162 GLY B N 1
ATOM 4138 C CA . GLY B 1 162 ? -18.672 17.578 8.352 1 75.56 162 GLY B CA 1
ATOM 4139 C C . GLY B 1 162 ? -19 16.859 9.641 1 75.56 162 GLY B C 1
ATOM 4140 O O . GLY B 1 162 ? -20.156 16.891 10.102 1 75.56 162 GLY B O 1
ATOM 4141 N N . TRP B 1 163 ? -18.141 16.141 10.117 1 86.62 163 TRP B N 1
ATOM 4142 C CA . TRP B 1 163 ? -18.438 15.508 11.398 1 86.62 163 TRP B CA 1
ATOM 4143 C C . TRP B 1 163 ? -18.672 16.547 12.484 1 86.62 163 TRP B C 1
ATOM 4145 O O . TRP B 1 163 ? -17.891 17.484 12.641 1 86.62 163 TRP B O 1
ATOM 4155 N N . ALA B 1 164 ? -19.719 16.312 13.211 1 91.94 164 ALA B N 1
ATOM 4156 C CA . ALA B 1 164 ? -20.078 17.25 14.266 1 91.94 164 ALA B CA 1
ATOM 4157 C C . ALA B 1 164 ? -18.969 17.359 15.305 1 91.94 164 ALA B C 1
ATOM 4159 O O . ALA B 1 164 ? -18.656 18.469 15.766 1 91.94 164 ALA B O 1
ATOM 4160 N N . ALA B 1 165 ? -18.391 16.234 15.625 1 96.06 165 ALA B N 1
ATOM 4161 C CA . ALA B 1 165 ? -17.359 16.234 16.641 1 96.06 165 ALA B CA 1
ATOM 4162 C C . ALA B 1 165 ? -16.141 17.031 16.188 1 96.06 165 ALA B C 1
ATOM 4164 O O . ALA B 1 165 ? -15.516 17.734 17 1 96.06 165 ALA B O 1
ATOM 4165 N N . THR B 1 166 ? -15.828 16.984 14.938 1 96.44 166 THR B N 1
ATOM 4166 C CA . THR B 1 166 ? -14.703 17.734 14.398 1 96.44 166 THR B CA 1
ATOM 4167 C C . THR B 1 166 ? -15.008 19.234 14.391 1 96.44 166 THR B C 1
ATOM 4169 O O . THR B 1 166 ? -14.156 20.047 14.758 1 96.44 166 THR B O 1
ATOM 4172 N N . ARG B 1 167 ? -16.188 19.562 14.039 1 95.19 167 ARG B N 1
ATOM 4173 C CA . ARG B 1 167 ? -16.625 20.969 14.055 1 95.19 167 ARG B CA 1
ATOM 4174 C C . ARG B 1 167 ? -16.531 21.547 15.461 1 95.19 167 ARG B C 1
ATOM 4176 O O . ARG B 1 167 ? -16.016 22.656 15.641 1 95.19 167 ARG B O 1
ATOM 4183 N N . ASN B 1 168 ? -17.031 20.797 16.312 1 96.81 168 ASN B N 1
ATOM 4184 C CA . ASN B 1 168 ? -17.016 21.25 17.703 1 96.81 168 ASN B CA 1
ATOM 4185 C C . ASN B 1 168 ? -15.586 21.422 18.219 1 96.81 168 ASN B C 1
ATOM 4187 O O . ASN B 1 168 ? -15.297 22.391 18.922 1 96.81 168 ASN B O 1
ATOM 4191 N N . ALA B 1 169 ? -14.758 20.516 17.875 1 97.75 169 ALA B N 1
ATOM 4192 C CA . ALA B 1 169 ? -13.367 20.578 18.297 1 97.75 169 ALA B CA 1
ATOM 4193 C C . ALA B 1 169 ? -12.703 21.859 17.797 1 97.75 169 ALA B C 1
ATOM 4195 O O . ALA B 1 169 ? -12.086 22.594 18.578 1 97.75 169 ALA B O 1
ATOM 4196 N N . PHE B 1 170 ? -12.922 22.219 16.594 1 97.75 170 PHE B N 1
ATOM 4197 C CA . PHE B 1 170 ? -12.242 23.375 16 1 97.75 170 PHE B CA 1
ATOM 4198 C C . PHE B 1 170 ? -12.836 24.672 16.516 1 97.75 170 PHE B C 1
ATOM 4200 O O . PHE B 1 170 ? -12.109 25.641 16.75 1 97.75 170 PHE B O 1
ATOM 4207 N N . ARG B 1 171 ? -14.102 24.719 16.766 1 96.5 171 ARG B N 1
ATOM 4208 C CA . ARG B 1 171 ? -14.727 25.906 17.328 1 96.5 171 ARG B CA 1
ATOM 4209 C C . ARG B 1 171 ? -14.211 26.188 18.734 1 96.5 171 ARG B C 1
ATOM 4211 O O . ARG B 1 171 ? -14.055 27.344 19.125 1 96.5 171 ARG B O 1
ATOM 4218 N N . HIS B 1 172 ? -14.055 25.109 19.375 1 97.62 172 HIS B N 1
ATOM 4219 C CA . HIS B 1 172 ? -13.539 25.25 20.734 1 97.62 172 HIS B CA 1
ATOM 4220 C C . HIS B 1 172 ? -12.078 25.688 20.734 1 97.62 172 HIS B C 1
ATOM 4222 O O . HIS B 1 172 ? -11.688 26.547 21.531 1 97.62 172 HIS B O 1
ATOM 4228 N N . LEU B 1 173 ? -11.297 25.125 19.922 1 97.94 173 LEU B N 1
ATOM 4229 C CA . LEU B 1 173 ? -9.859 25.359 19.891 1 97.94 173 LEU B CA 1
ATOM 4230 C C . LEU B 1 173 ? -9.547 26.734 19.297 1 97.94 173 LEU B C 1
ATOM 4232 O O . LEU B 1 173 ? -8.625 27.422 19.75 1 97.94 173 LEU B O 1
ATOM 4236 N N . PHE B 1 174 ? -10.328 27.047 18.266 1 97.81 174 PHE B N 1
ATOM 4237 C CA . PHE B 1 174 ? -10.195 28.328 17.578 1 97.81 174 PHE B CA 1
ATOM 4238 C C . PHE B 1 174 ? -11.555 29 17.438 1 97.81 174 PHE B C 1
ATOM 4240 O O . PHE B 1 174 ? -12.219 28.875 16.422 1 97.81 174 PHE B O 1
ATOM 4247 N N . PRO B 1 175 ? -11.891 29.859 18.297 1 96.31 175 PRO B N 1
ATOM 4248 C CA . PRO B 1 175 ? -13.25 30.406 18.359 1 96.31 175 PRO B CA 1
ATOM 4249 C C . PRO B 1 175 ? -13.586 31.281 17.156 1 96.31 175 PRO B C 1
ATOM 4251 O O . PRO B 1 175 ? -14.766 31.438 16.812 1 96.31 175 PRO B O 1
ATOM 4254 N N . THR B 1 176 ? -12.648 31.828 16.5 1 95.56 176 THR B N 1
ATOM 4255 C CA . THR B 1 176 ? -12.914 32.75 15.406 1 95.56 176 THR B CA 1
ATOM 4256 C C . THR B 1 176 ? -12.781 32.062 14.055 1 95.56 176 THR B C 1
ATOM 4258 O O . THR B 1 176 ? -12.922 32.688 13 1 95.56 176 THR B O 1
ATOM 4261 N N . ILE B 1 177 ? -12.547 30.781 14.078 1 96.94 177 ILE B N 1
ATOM 4262 C CA . ILE B 1 177 ? -12.266 30.062 12.836 1 96.94 177 ILE B CA 1
ATOM 4263 C C . ILE B 1 177 ? -13.555 29.906 12.031 1 96.94 177 ILE B C 1
ATOM 4265 O O . ILE B 1 177 ? -14.633 29.703 12.594 1 96.94 177 ILE B O 1
ATOM 4269 N N . CYS B 1 178 ? -13.461 30.047 10.727 1 97.06 178 CYS B N 1
ATOM 4270 C CA . CYS B 1 178 ? -14.57 29.781 9.82 1 97.06 178 CYS B CA 1
ATOM 4271 C C . CYS B 1 178 ? -14.508 28.344 9.305 1 97.06 178 CYS B C 1
ATOM 4273 O O . CYS B 1 178 ? -13.539 27.953 8.656 1 97.06 178 CYS B O 1
ATOM 4275 N N . ILE B 1 179 ? -15.516 27.625 9.562 1 96.5 179 ILE B N 1
ATOM 4276 C CA . ILE B 1 179 ? -15.562 26.219 9.141 1 96.5 179 ILE B CA 1
ATOM 4277 C C . ILE B 1 179 ? -16.203 26.125 7.758 1 96.5 179 ILE B C 1
ATOM 4279 O O . ILE B 1 179 ? -17.297 26.625 7.535 1 96.5 179 ILE B O 1
ATOM 4283 N N . LEU B 1 180 ? -15.484 25.516 6.891 1 96.5 180 LEU B N 1
ATOM 4284 C CA . LEU B 1 180 ? -15.945 25.297 5.527 1 96.5 180 LEU B CA 1
ATOM 4285 C C . LEU B 1 180 ? -16.109 23.797 5.25 1 96.5 180 LEU B C 1
ATOM 4287 O O . LEU B 1 180 ? -15.18 23.016 5.477 1 96.5 180 LEU B O 1
ATOM 4291 N N . CYS B 1 181 ? -17.219 23.438 4.746 1 95 181 CYS B N 1
ATOM 4292 C CA . CYS B 1 181 ? -17.453 22.047 4.414 1 95 181 CYS B CA 1
ATOM 4293 C C . CYS B 1 181 ? -16.938 21.719 3.021 1 95 181 CYS B C 1
ATOM 4295 O O . CYS B 1 181 ? -16.938 22.578 2.135 1 95 181 CYS B O 1
ATOM 4297 N N . CYS B 1 182 ? -16.484 20.516 2.902 1 95.31 182 CYS B N 1
ATOM 4298 C CA . CYS B 1 182 ? -15.914 20.078 1.633 1 95.31 182 CYS B CA 1
ATOM 4299 C C . CYS B 1 182 ? -17 19.859 0.591 1 95.31 182 CYS B C 1
ATOM 4301 O O . CYS B 1 182 ? -17.859 19 0.757 1 95.31 182 CYS B O 1
ATOM 4303 N N . PHE B 1 183 ? -16.922 20.562 -0.489 1 95.38 183 PHE B N 1
ATOM 4304 C CA . PHE B 1 183 ? -17.875 20.484 -1.589 1 95.38 183 PHE B CA 1
ATOM 4305 C C . PHE B 1 183 ? -17.766 19.141 -2.289 1 95.38 183 PHE B C 1
ATOM 4307 O O . PHE B 1 183 ? -18.766 18.594 -2.758 1 95.38 183 PHE B O 1
ATOM 4314 N N . LEU B 1 184 ? -16.609 18.594 -2.299 1 93.69 184 LEU B N 1
ATOM 4315 C CA . LEU B 1 184 ? -16.344 17.328 -2.986 1 93.69 184 LEU B CA 1
ATOM 4316 C C . LEU B 1 184 ? -17.188 16.203 -2.406 1 93.69 184 LEU B C 1
ATOM 4318 O O . LEU B 1 184 ? -17.594 15.289 -3.131 1 93.69 184 LEU B O 1
ATOM 4322 N N . HIS B 1 185 ? -17.5 16.266 -1.171 1 92.38 185 HIS B N 1
ATOM 4323 C CA . HIS B 1 185 ? -18.219 15.18 -0.507 1 92.38 185 HIS B CA 1
ATOM 4324 C C . HIS B 1 185 ? -19.672 15.133 -0.961 1 92.38 185 HIS B C 1
ATOM 4326 O O . HIS B 1 185 ? -20.328 14.086 -0.887 1 92.38 185 HIS B O 1
ATOM 4332 N N . ILE B 1 186 ? -20.156 16.219 -1.46 1 93.81 186 ILE B N 1
ATOM 4333 C CA . ILE B 1 186 ? -21.5 16.203 -2.057 1 93.81 186 ILE B CA 1
ATOM 4334 C C . ILE B 1 186 ? -21.484 15.375 -3.336 1 93.81 186 ILE B C 1
ATOM 4336 O O . ILE B 1 186 ? -22.344 14.523 -3.537 1 93.81 186 ILE B O 1
ATOM 4340 N N . TYR B 1 187 ? -20.516 15.641 -4.102 1 94.62 187 TYR B N 1
ATOM 4341 C CA . TYR B 1 187 ? -20.344 14.914 -5.352 1 94.62 187 TYR B CA 1
ATOM 4342 C C . TYR B 1 187 ? -20.156 13.422 -5.094 1 94.62 187 TYR B C 1
ATOM 4344 O O . TYR B 1 187 ? -20.781 12.586 -5.762 1 94.62 187 TYR B O 1
ATOM 4352 N N . ILE B 1 188 ? -19.312 13.109 -4.141 1 92.31 188 ILE B N 1
ATOM 4353 C CA . ILE B 1 188 ? -18.984 11.719 -3.846 1 92.31 188 ILE B CA 1
ATOM 4354 C C . ILE B 1 188 ? -20.25 10.984 -3.383 1 92.31 188 ILE B C 1
ATOM 4356 O O . ILE B 1 188 ? -20.5 9.852 -3.789 1 92.31 188 ILE B O 1
ATOM 4360 N N . LYS B 1 189 ? -21.031 11.594 -2.572 1 92.19 189 LYS B N 1
ATOM 4361 C CA . LYS B 1 189 ? -22.266 10.992 -2.086 1 92.19 189 LYS B CA 1
ATOM 4362 C C . LYS B 1 189 ? -23.234 10.703 -3.238 1 92.19 189 LYS B C 1
ATOM 4364 O O . LYS B 1 189 ? -23.859 9.641 -3.283 1 92.19 189 LYS B O 1
ATOM 4369 N N . MET B 1 190 ? -23.297 11.641 -4.121 1 94.19 190 MET B N 1
ATOM 4370 C CA . MET B 1 190 ? -24.125 11.453 -5.305 1 94.19 190 MET B CA 1
ATOM 4371 C C . MET B 1 190 ? -23.609 10.297 -6.152 1 94.19 190 MET B C 1
ATOM 4373 O O . MET B 1 190 ? -24.391 9.445 -6.59 1 94.19 190 MET B O 1
ATOM 4377 N N . ARG B 1 191 ? -22.344 10.242 -6.336 1 92.62 191 ARG B N 1
ATOM 4378 C CA . ARG B 1 191 ? -21.703 9.25 -7.188 1 92.62 191 ARG B CA 1
ATOM 4379 C C . ARG B 1 191 ? -21.891 7.84 -6.629 1 92.62 191 ARG B C 1
ATOM 4381 O O . ARG B 1 191 ? -22.297 6.93 -7.355 1 92.62 191 ARG B O 1
ATOM 4388 N N . ASP B 1 192 ? -21.688 7.645 -5.383 1 87.5 192 ASP B N 1
ATOM 4389 C CA . ASP B 1 192 ? -21.688 6.324 -4.754 1 87.5 192 ASP B CA 1
ATOM 4390 C C . ASP B 1 192 ? -23.094 5.727 -4.746 1 87.5 192 ASP B C 1
ATOM 4392 O O . ASP B 1 192 ? -23.25 4.512 -4.84 1 87.5 192 ASP B O 1
ATOM 4396 N N . GLY B 1 193 ? -24.016 6.562 -4.707 1 82.88 193 GLY B N 1
ATOM 4397 C CA . GLY B 1 193 ? -25.375 6.078 -4.633 1 82.88 193 GLY B CA 1
ATOM 4398 C C . GLY B 1 193 ? -26.016 5.891 -5.996 1 82.88 193 GLY B C 1
ATOM 4399 O O . GLY B 1 193 ? -27.078 5.277 -6.105 1 82.88 193 GLY B O 1
ATOM 4400 N N . SER B 1 194 ? -25.312 6.383 -7.023 1 83.5 194 SER B N 1
ATOM 4401 C CA . SER B 1 194 ? -26.125 6.465 -8.234 1 83.5 194 SER B CA 1
ATOM 4402 C C . SER B 1 194 ? -25.312 6.07 -9.469 1 83.5 194 SER B C 1
ATOM 4404 O O . SER B 1 194 ? -25.875 5.863 -10.547 1 83.5 194 SER B O 1
ATOM 4406 N N . LYS B 1 195 ? -24.047 5.949 -9.383 1 75.56 195 LYS B N 1
ATOM 4407 C CA . LYS B 1 195 ? -23.203 5.793 -10.562 1 75.56 195 LYS B CA 1
ATOM 4408 C C . LYS B 1 195 ? -23.594 4.543 -11.352 1 75.56 195 LYS B C 1
ATOM 4410 O O . LYS B 1 195 ? -23.609 4.562 -12.578 1 75.56 195 LYS B O 1
ATOM 4415 N N . LYS B 1 196 ? -23.953 3.521 -10.719 1 74 196 LYS B N 1
ATOM 4416 C CA . LYS B 1 196 ? -24.266 2.266 -11.391 1 74 196 LYS B CA 1
ATOM 4417 C C . LYS B 1 196 ? -25.734 2.205 -11.797 1 74 196 LYS B C 1
ATOM 4419 O O . LYS B 1 196 ? -26.047 1.908 -12.953 1 74 196 LYS B O 1
ATOM 4424 N N . LYS B 1 197 ? -26.641 2.621 -11.008 1 82.12 197 LYS B N 1
ATOM 4425 C CA . LYS B 1 197 ? -28.078 2.416 -11.18 1 82.12 197 LYS B CA 1
ATOM 4426 C C . LYS B 1 197 ? -28.703 3.541 -12.008 1 82.12 197 LYS B C 1
ATOM 4428 O O . LYS B 1 197 ? -29.625 3.309 -12.789 1 82.12 197 LYS B O 1
ATOM 4433 N N . HIS B 1 198 ? -28.188 4.789 -11.836 1 89.69 198 HIS B N 1
ATOM 4434 C CA . HIS B 1 198 ? -28.766 5.965 -12.469 1 89.69 198 HIS B CA 1
ATOM 4435 C C . HIS B 1 198 ? -27.719 6.789 -13.188 1 89.69 198 HIS B C 1
ATOM 4437 O O . HIS B 1 198 ? -27.609 8 -12.992 1 89.69 198 HIS B O 1
ATOM 4443 N N . ARG B 1 199 ? -27.031 6.285 -14.086 1 88.94 199 ARG B N 1
ATOM 4444 C CA . ARG B 1 199 ? -25.828 6.855 -14.664 1 88.94 199 ARG B CA 1
ATOM 4445 C C . ARG B 1 199 ? -26.125 8.164 -15.391 1 88.94 199 ARG B C 1
ATOM 4447 O O . ARG B 1 19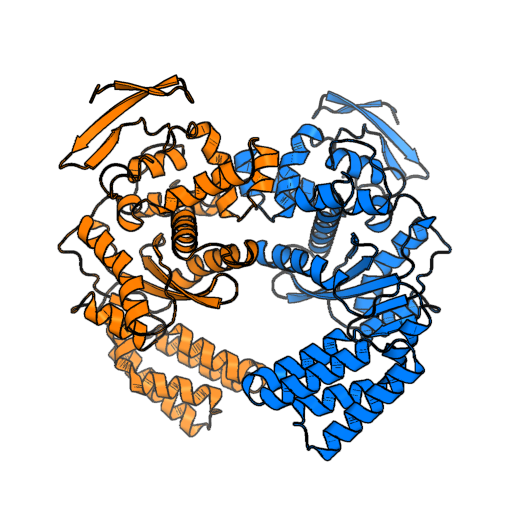9 ? -25.453 9.172 -15.164 1 88.94 199 ARG B O 1
ATOM 4454 N N . ASP B 1 200 ? -27.172 8.18 -16.188 1 89.69 200 ASP B N 1
ATOM 4455 C CA . ASP B 1 200 ? -27.453 9.352 -17 1 89.69 200 ASP B CA 1
ATOM 4456 C C . ASP B 1 200 ? -27.875 10.531 -16.141 1 89.69 200 ASP B C 1
ATOM 4458 O O . ASP B 1 200 ? -27.406 11.656 -16.328 1 89.69 200 ASP B O 1
ATOM 4462 N N . VAL B 1 201 ? -28.781 10.273 -15.266 1 92.56 201 VAL B N 1
ATOM 4463 C CA . VAL B 1 201 ? -29.25 11.328 -14.375 1 92.56 201 VAL B CA 1
ATOM 4464 C C . VAL B 1 201 ? -28.078 11.836 -13.516 1 92.56 201 VAL B C 1
ATOM 4466 O O . VAL B 1 201 ? -27.969 13.031 -13.258 1 92.56 201 VAL B O 1
ATOM 4469 N N . PHE B 1 202 ? -27.281 10.938 -13.102 1 94.62 202 PHE B N 1
ATOM 4470 C CA . PHE B 1 202 ? -26.109 11.289 -12.297 1 94.62 202 PHE B CA 1
ATOM 4471 C C . PHE B 1 202 ? -25.188 12.219 -13.055 1 94.62 202 PHE B C 1
ATOM 4473 O O . PHE B 1 202 ? -24.75 13.242 -12.523 1 94.62 202 PHE B O 1
ATOM 4480 N N . LEU B 1 203 ? -24.922 11.883 -14.273 1 93.94 203 LEU B N 1
ATOM 4481 C CA . LEU B 1 203 ? -24 12.695 -15.062 1 93.94 203 LEU B CA 1
ATOM 4482 C C . LEU B 1 203 ? -24.547 14.109 -15.258 1 93.94 203 LEU B C 1
ATOM 4484 O O . LEU B 1 203 ? -23.797 15.086 -15.188 1 93.94 203 LEU B O 1
ATOM 4488 N N . ARG B 1 204 ? -25.859 14.203 -15.461 1 93.25 204 ARG B N 1
ATOM 4489 C CA . ARG B 1 204 ? -26.5 15.508 -15.617 1 93.25 204 ARG B CA 1
ATOM 4490 C C . ARG B 1 204 ? -26.422 16.297 -14.32 1 93.25 204 ARG B C 1
ATOM 4492 O O . ARG B 1 204 ? -26.062 17.484 -14.328 1 93.25 204 ARG B O 1
ATOM 4499 N N . ALA B 1 205 ? -26.703 15.664 -13.258 1 95.5 205 ALA B N 1
ATOM 4500 C CA . ALA B 1 205 ? -26.688 16.312 -11.945 1 95.5 205 ALA B CA 1
ATOM 4501 C C . ALA B 1 205 ? -25.266 16.703 -11.555 1 95.5 205 ALA B C 1
ATOM 4503 O O . ALA B 1 205 ? -25.047 17.781 -10.992 1 95.5 205 ALA B O 1
ATOM 4504 N N . ALA B 1 206 ? -24.328 15.859 -11.836 1 96 206 ALA B N 1
ATOM 4505 C CA . ALA B 1 206 ? -22.922 16.109 -11.516 1 96 206 ALA B CA 1
ATOM 4506 C C . ALA B 1 206 ? -22.406 17.328 -12.266 1 96 206 ALA B C 1
ATOM 4508 O O . ALA B 1 206 ? -21.688 18.156 -11.688 1 96 206 ALA B O 1
ATOM 4509 N N . SER B 1 207 ? -22.719 17.375 -13.508 1 96.12 207 SER B N 1
ATOM 4510 C CA . SER B 1 207 ? -22.297 18.516 -14.32 1 96.12 207 SER B CA 1
ATOM 4511 C C . SER B 1 207 ? -22.859 19.828 -13.773 1 96.12 207 SER B C 1
ATOM 4513 O O . SER B 1 207 ? -22.156 20.828 -13.68 1 96.12 207 SER B O 1
ATOM 4515 N N . ALA B 1 208 ? -24.062 19.75 -13.453 1 96.56 208 ALA B N 1
ATOM 4516 C CA . ALA B 1 208 ? -24.719 20.938 -12.898 1 96.56 208 ALA B CA 1
ATOM 4517 C C . ALA B 1 208 ? -24.109 21.328 -11.562 1 96.56 208 ALA B C 1
ATOM 4519 O O . ALA B 1 208 ? -23.953 22.516 -11.258 1 96.56 208 ALA B O 1
ATOM 4520 N N . LEU B 1 209 ? -23.875 20.344 -10.773 1 97.12 209 LEU B N 1
ATOM 4521 C CA . LEU B 1 209 ? -23.25 20.578 -9.477 1 97.12 209 LEU B CA 1
ATOM 4522 C C . LEU B 1 209 ? -21.906 21.297 -9.641 1 97.12 209 LEU B C 1
ATOM 4524 O O . LEU B 1 209 ? -21.594 22.234 -8.914 1 97.12 209 LEU B O 1
ATOM 4528 N N . TRP B 1 210 ? -21.109 20.844 -10.555 1 96.25 210 TRP B N 1
ATOM 4529 C CA . TRP B 1 210 ? -19.797 21.453 -10.781 1 96.25 210 TRP B CA 1
ATOM 4530 C C . TRP B 1 210 ? -19.922 22.859 -11.359 1 96.25 210 TRP B C 1
ATOM 4532 O O . TRP B 1 210 ? -19.078 23.719 -11.109 1 96.25 210 TRP B O 1
ATOM 4542 N N . GLU B 1 211 ? -20.938 23.109 -12.039 1 96.38 211 GLU B N 1
ATOM 4543 C CA . GLU B 1 211 ? -21.219 24.469 -12.477 1 96.38 211 GLU B CA 1
ATOM 4544 C C . GLU B 1 211 ? -21.484 25.391 -11.281 1 96.38 211 GLU B C 1
ATOM 4546 O O . GLU B 1 211 ? -21.109 26.562 -11.305 1 96.38 211 GLU B O 1
ATOM 4551 N N . CYS B 1 212 ? -22.188 24.828 -10.336 1 97.12 212 CYS B N 1
ATOM 4552 C CA . CYS B 1 212 ? -22.375 25.578 -9.109 1 97.12 212 CYS B CA 1
ATOM 4553 C C . CYS B 1 212 ? -21.047 25.922 -8.453 1 97.12 212 CYS B C 1
ATOM 4555 O O . CYS B 1 212 ? -20.828 27.047 -8.023 1 97.12 212 CYS B O 1
ATOM 4557 N N . PHE B 1 213 ? -20.203 24.969 -8.406 1 96.12 213 PHE B N 1
ATOM 4558 C CA . PHE B 1 213 ? -18.906 25.109 -7.777 1 96.12 213 PHE B CA 1
ATOM 4559 C C . PHE B 1 213 ? -18.094 26.203 -8.453 1 96.12 213 PHE B C 1
ATOM 4561 O O . PHE B 1 213 ? -17.344 26.922 -7.793 1 96.12 213 PHE B O 1
ATOM 4568 N N . GLN B 1 214 ? -18.297 26.391 -9.727 1 95.56 214 GLN B N 1
ATOM 4569 C CA . GLN B 1 214 ? -17.5 27.328 -10.516 1 95.56 214 GLN B CA 1
ATOM 4570 C C . GLN B 1 214 ? -18.109 28.719 -10.508 1 95.56 214 GLN B C 1
ATOM 4572 O O . GLN B 1 214 ? -17.609 29.641 -11.164 1 95.56 214 GLN B O 1
ATOM 4577 N N . ALA B 1 215 ? -19.172 28.812 -9.805 1 96.19 215 ALA B N 1
ATOM 4578 C CA . ALA B 1 215 ? -19.812 30.141 -9.734 1 96.19 215 ALA B CA 1
ATOM 4579 C C . ALA B 1 215 ? -18.812 31.188 -9.25 1 96.19 215 ALA B C 1
ATOM 4581 O O . ALA B 1 215 ? -18.062 30.969 -8.297 1 96.19 215 ALA B O 1
ATOM 4582 N N . PRO B 1 216 ? -18.812 32.375 -9.828 1 94.56 216 PRO B N 1
ATOM 4583 C CA . PRO B 1 216 ? -17.812 33.375 -9.508 1 94.56 216 PRO B CA 1
ATOM 4584 C C . PRO B 1 216 ? -18.125 34.125 -8.219 1 94.56 216 PRO B C 1
ATOM 4586 O O . PRO B 1 216 ? -17.219 34.719 -7.602 1 94.56 216 PRO B O 1
ATOM 4589 N N . THR B 1 217 ? -19.438 34.219 -7.906 1 95.75 217 THR B N 1
ATOM 4590 C CA . THR B 1 217 ? -19.812 35 -6.723 1 95.75 217 THR B CA 1
ATOM 4591 C C . THR B 1 217 ? -20.656 34.156 -5.777 1 95.75 217 THR B C 1
ATOM 4593 O O . THR B 1 217 ? -21.234 33.156 -6.188 1 95.75 217 THR B O 1
ATOM 4596 N N . ARG B 1 218 ? -20.656 34.625 -4.547 1 95.94 218 ARG B N 1
ATOM 4597 C CA . ARG B 1 218 ? -21.453 33.969 -3.52 1 95.94 218 ARG B CA 1
ATOM 4598 C C . ARG B 1 218 ? -22.938 33.938 -3.908 1 95.94 218 ARG B C 1
ATOM 4600 O O . ARG B 1 218 ? -23.609 32.906 -3.74 1 95.94 218 ARG B O 1
ATOM 4607 N N . ARG B 1 219 ? -23.453 35.031 -4.371 1 95.75 219 ARG B N 1
ATOM 4608 C CA . ARG B 1 219 ? -24.844 35.156 -4.785 1 95.75 219 ARG B CA 1
ATOM 4609 C C . ARG B 1 219 ? -25.156 34.188 -5.926 1 95.75 219 ARG B C 1
ATOM 4611 O O . ARG B 1 219 ? -26.172 33.469 -5.898 1 95.75 219 ARG B O 1
ATOM 4618 N N . SER B 1 220 ? -24.281 34.188 -6.879 1 96.88 220 SER B N 1
ATOM 4619 C CA . SER B 1 220 ? -24.469 33.281 -8.016 1 96.88 220 SER B CA 1
ATOM 4620 C C . SER B 1 220 ? -24.438 31.812 -7.574 1 96.88 220 SER B C 1
ATOM 4622 O O . SER B 1 220 ? -25.219 31 -8.062 1 96.88 220 SER B O 1
ATOM 4624 N N . PHE B 1 221 ? -23.562 31.516 -6.699 1 97.56 221 PHE B N 1
ATOM 4625 C CA . PHE B 1 221 ? -23.453 30.156 -6.16 1 97.56 221 PHE B CA 1
ATOM 4626 C C . PHE B 1 221 ? -24.766 29.75 -5.496 1 97.56 221 PHE B C 1
ATOM 4628 O O . PHE B 1 221 ? -25.312 28.688 -5.809 1 97.56 221 PHE B O 1
ATOM 4635 N N . SER B 1 222 ? -25.297 30.562 -4.688 1 96.75 222 SER B N 1
ATOM 4636 C CA . SER B 1 222 ? -26.516 30.266 -3.951 1 96.75 222 SER B CA 1
ATOM 4637 C C . SER B 1 222 ? -27.703 30.094 -4.895 1 96.75 222 SER B C 1
ATOM 4639 O O . SER B 1 222 ? -28.547 29.219 -4.699 1 96.75 222 SER B O 1
ATOM 4641 N N . GLN B 1 223 ? -27.734 30.922 -5.883 1 96.75 223 GLN B N 1
ATOM 4642 C CA . GLN B 1 223 ? -28.812 30.859 -6.863 1 96.75 223 GLN B CA 1
ATOM 4643 C C . GLN B 1 223 ? -28.75 29.562 -7.66 1 96.75 223 GLN B C 1
ATOM 4645 O O . GLN B 1 223 ? -29.781 28.906 -7.859 1 96.75 223 GLN B O 1
ATOM 4650 N N . LYS B 1 224 ? -27.609 29.266 -8.062 1 97.44 224 LYS B N 1
ATOM 4651 C CA . LYS B 1 224 ? -27.438 28.062 -8.859 1 97.44 224 LYS B CA 1
ATOM 4652 C C . LYS B 1 224 ? -27.797 26.812 -8.047 1 97.44 224 LYS B C 1
ATOM 4654 O O . LYS B 1 224 ? -28.406 25.875 -8.562 1 97.44 224 LYS B O 1
ATOM 4659 N N . VAL B 1 225 ? -27.375 26.797 -6.809 1 97.75 225 VAL B N 1
ATOM 4660 C CA . VAL B 1 225 ? -27.672 25.656 -5.938 1 97.75 225 VAL B CA 1
ATOM 4661 C C . VAL B 1 225 ? -29.172 25.531 -5.746 1 97.75 225 VAL B C 1
ATOM 4663 O O . VAL B 1 225 ? -29.719 24.422 -5.816 1 97.75 225 VAL B O 1
ATOM 4666 N N . ARG B 1 226 ? -29.828 26.609 -5.539 1 96.69 226 ARG B N 1
ATOM 4667 C CA . ARG B 1 226 ? -31.266 26.609 -5.379 1 96.69 226 ARG B CA 1
ATOM 4668 C C . ARG B 1 226 ? -31.953 26.078 -6.637 1 96.69 226 ARG B C 1
ATOM 4670 O O . ARG B 1 226 ? -32.875 25.25 -6.551 1 96.69 226 ARG B O 1
ATOM 4677 N N . ARG B 1 227 ? -31.547 26.5 -7.75 1 96.75 227 ARG B N 1
ATOM 4678 C CA . ARG B 1 227 ? -32.125 26.062 -9.023 1 96.75 227 ARG B CA 1
ATOM 4679 C C . ARG B 1 227 ? -31.875 24.578 -9.258 1 96.75 227 ARG B C 1
ATOM 4681 O O . ARG B 1 227 ? -32.75 23.891 -9.805 1 96.75 227 ARG B O 1
ATOM 4688 N N . LEU B 1 228 ? -30.672 24.219 -8.898 1 97.31 228 LEU B N 1
ATOM 4689 C CA . LEU B 1 228 ? -30.359 22.797 -9.055 1 97.31 228 LEU B CA 1
ATOM 4690 C C . LEU B 1 228 ? -31.266 21.938 -8.195 1 97.31 228 LEU B C 1
ATOM 4692 O O . LEU B 1 228 ? -31.75 20.891 -8.648 1 97.31 228 LEU B O 1
ATOM 4696 N N . ALA B 1 229 ? -31.484 22.312 -6.977 1 97.12 229 ALA B N 1
ATOM 4697 C CA . ALA B 1 229 ? -32.375 21.578 -6.082 1 97.12 229 ALA B CA 1
ATOM 4698 C C . ALA B 1 229 ? -33.781 21.547 -6.629 1 97.12 229 ALA B C 1
ATOM 4700 O O . ALA B 1 229 ? -34.438 20.5 -6.594 1 97.12 229 ALA B O 1
ATOM 4701 N N . GLU B 1 230 ? -34.281 22.641 -7.172 1 96.62 230 GLU B N 1
ATOM 4702 C CA . GLU B 1 230 ? -35.625 22.75 -7.746 1 96.62 230 GLU B CA 1
ATOM 4703 C C . GLU B 1 230 ? -35.75 21.859 -8.984 1 96.62 230 GLU B C 1
ATOM 4705 O O . GLU B 1 230 ? -36.781 21.188 -9.156 1 96.62 230 GLU B O 1
ATOM 4710 N N . ALA B 1 231 ? -34.781 21.891 -9.758 1 95.44 231 ALA B N 1
ATOM 4711 C CA . ALA B 1 231 ? -34.781 21.062 -10.953 1 95.44 231 ALA B CA 1
ATOM 4712 C C . ALA B 1 231 ? -34.781 19.578 -10.594 1 95.44 231 ALA B C 1
ATOM 4714 O O . ALA B 1 231 ? -35.469 18.781 -11.25 1 95.44 231 ALA B O 1
ATOM 4715 N N . GLY B 1 232 ? -34 19.266 -9.578 1 95.19 232 GLY B N 1
ATOM 4716 C CA . GLY B 1 232 ? -34 17.875 -9.133 1 95.19 232 GLY B CA 1
ATOM 4717 C C . GLY B 1 232 ? -35.344 17.391 -8.648 1 95.19 232 GLY B C 1
ATOM 4718 O O . GLY B 1 232 ? -35.719 16.25 -8.906 1 95.19 232 GLY B O 1
ATOM 4719 N N . GLU B 1 233 ? -36 18.281 -7.969 1 94.81 233 GLU B N 1
ATOM 4720 C CA . GLU B 1 233 ? -37.344 17.953 -7.496 1 94.81 233 GLU B CA 1
ATOM 4721 C C . GLU B 1 233 ? -38.344 17.844 -8.656 1 94.81 233 GLU B C 1
ATOM 4723 O O . GLU B 1 233 ? -39.125 16.906 -8.719 1 94.81 233 GLU B O 1
ATOM 4728 N N . ARG B 1 234 ? -38.25 18.703 -9.578 1 94.38 234 ARG B N 1
ATOM 4729 C CA . ARG B 1 234 ? -39.125 18.734 -10.742 1 94.38 234 ARG B CA 1
ATOM 4730 C C . ARG B 1 234 ? -38.938 17.5 -11.609 1 94.38 234 ARG B C 1
ATOM 4732 O O . ARG B 1 234 ? -39.938 16.906 -12.062 1 94.38 234 ARG B O 1
ATOM 4739 N N . ASP B 1 235 ? -37.656 17.156 -11.75 1 93.69 235 ASP B N 1
ATOM 4740 C CA . ASP B 1 235 ? -37.344 16.062 -12.656 1 93.69 235 ASP B CA 1
ATOM 4741 C C . ASP B 1 235 ? -37.344 14.719 -11.922 1 93.69 235 ASP B C 1
ATOM 4743 O O . ASP B 1 235 ? -36.938 13.703 -12.484 1 93.69 235 ASP B O 1
ATOM 4747 N N . SER B 1 236 ? -37.625 14.742 -10.703 1 91.31 236 SER B N 1
ATOM 4748 C CA . SER B 1 236 ? -37.75 13.539 -9.883 1 91.31 236 SER B CA 1
ATOM 4749 C C . SER B 1 236 ? -36.438 12.773 -9.852 1 91.31 236 SER B C 1
ATOM 4751 O O . SER B 1 236 ? -36.406 11.57 -10.117 1 91.31 236 SER B O 1
ATOM 4753 N N . TYR B 1 237 ? -35.406 13.484 -9.508 1 93.44 237 TYR B N 1
ATOM 4754 C CA . TYR B 1 237 ? -34.125 12.812 -9.305 1 93.44 237 TYR B CA 1
ATOM 4755 C C . TYR B 1 237 ? -34.25 11.719 -8.25 1 93.44 237 TYR B C 1
ATOM 4757 O O . TYR B 1 237 ? -35.031 11.844 -7.309 1 93.44 237 TYR B O 1
ATOM 4765 N N . PRO B 1 238 ? -33.531 10.703 -8.484 1 94.44 238 PRO B N 1
ATOM 4766 C CA . PRO B 1 238 ? -33.5 9.695 -7.422 1 94.44 238 PRO B CA 1
ATOM 4767 C C . PRO B 1 238 ? -33.031 10.266 -6.082 1 94.44 238 PRO B C 1
ATOM 4769 O O . PRO B 1 238 ? -32.25 11.227 -6.055 1 94.44 238 PRO B O 1
ATOM 4772 N N . GLU B 1 239 ? -33.438 9.641 -5.027 1 92.94 239 GLU B N 1
ATOM 4773 C CA . GLU B 1 239 ? -33.156 10.117 -3.682 1 92.94 239 GLU B CA 1
ATOM 4774 C C . GLU B 1 239 ? -31.641 10.172 -3.441 1 92.94 239 GLU B C 1
ATOM 4776 O O . GLU B 1 239 ? -31.141 11.055 -2.73 1 92.94 239 GLU B O 1
ATOM 4781 N N . SER B 1 240 ? -30.938 9.266 -4.016 1 93.31 240 SER B N 1
ATOM 4782 C CA . SER B 1 240 ? -29.484 9.188 -3.852 1 93.31 240 SER B CA 1
ATOM 4783 C C . SER B 1 240 ? -28.797 10.43 -4.422 1 93.31 240 SER B C 1
ATOM 4785 O O . SER B 1 240 ? -27.672 10.75 -4.039 1 93.31 240 SER B O 1
ATOM 4787 N N . ILE B 1 241 ? -29.438 11.117 -5.238 1 95.06 241 ILE B N 1
ATOM 4788 C CA . ILE B 1 241 ? -28.891 12.312 -5.859 1 95.06 241 ILE B CA 1
ATOM 4789 C C . ILE B 1 241 ? -29.516 13.555 -5.215 1 95.06 241 ILE B C 1
ATOM 4791 O O . ILE B 1 241 ? -28.797 14.516 -4.898 1 95.06 241 ILE B O 1
ATOM 4795 N N . LEU B 1 242 ? -30.766 13.5 -4.996 1 95.5 242 LEU B N 1
ATOM 4796 C CA . LEU B 1 242 ? -31.516 14.664 -4.531 1 95.5 242 LEU B CA 1
ATOM 4797 C C . LEU B 1 242 ? -31.172 14.977 -3.078 1 95.5 242 LEU B C 1
ATOM 4799 O O . LEU B 1 242 ? -31.094 16.156 -2.697 1 95.5 242 LEU B O 1
ATOM 4803 N N . LYS B 1 243 ? -30.969 14.008 -2.273 1 95.56 243 LYS B N 1
ATOM 4804 C CA . LYS B 1 243 ? -30.719 14.211 -0.849 1 95.56 243 LYS B CA 1
ATOM 4805 C C . LYS B 1 243 ? -29.438 15.016 -0.626 1 95.56 243 LYS B C 1
ATOM 4807 O O . LYS B 1 243 ? -29.438 15.992 0.121 1 95.56 243 LYS B O 1
ATOM 4812 N N . PRO B 1 244 ? -28.359 14.609 -1.294 1 95.44 244 PRO B N 1
ATOM 4813 C CA . PRO B 1 244 ? -27.125 15.398 -1.13 1 95.44 244 PRO B CA 1
ATOM 4814 C C . PRO B 1 244 ? -27.297 16.844 -1.614 1 95.44 244 PRO B C 1
ATOM 4816 O O . PRO B 1 244 ? -26.75 17.766 -1.008 1 95.44 244 PRO B O 1
ATOM 4819 N N . ILE B 1 245 ? -28.031 17.047 -2.623 1 95.88 245 ILE B N 1
ATOM 4820 C CA . ILE B 1 245 ? -28.234 18.375 -3.178 1 95.88 245 ILE B CA 1
ATOM 4821 C C . ILE B 1 245 ? -29.062 19.219 -2.205 1 95.88 245 ILE B C 1
ATOM 4823 O O . ILE B 1 245 ? -28.75 20.391 -1.974 1 95.88 245 ILE B O 1
ATOM 4827 N N . LYS B 1 246 ? -30.031 18.641 -1.699 1 96.06 246 LYS B N 1
ATOM 4828 C CA . LYS B 1 246 ? -30.859 19.328 -0.728 1 96.06 246 LYS B CA 1
ATOM 4829 C C . LYS B 1 246 ? -30.078 19.672 0.53 1 96.06 246 LYS B C 1
ATOM 4831 O O . LYS B 1 246 ? -30.25 20.75 1.109 1 96.06 246 LYS B O 1
ATOM 4836 N N . LYS B 1 247 ? -29.281 18.766 0.949 1 93.44 247 LYS B N 1
ATOM 4837 C CA . LYS B 1 247 ? -28.422 19.031 2.104 1 93.44 247 LYS B CA 1
ATOM 4838 C C . LYS B 1 247 ? -27.5 20.219 1.842 1 93.44 247 LYS B C 1
ATOM 4840 O O . LYS B 1 247 ? -27.266 21.047 2.732 1 93.44 247 LYS B O 1
ATOM 4845 N N . LEU B 1 248 ? -26.969 20.25 0.642 1 95.38 248 LEU B N 1
ATOM 4846 C CA . LEU B 1 248 ? -26.141 21.375 0.232 1 95.38 248 LEU B CA 1
ATOM 4847 C C . LEU B 1 248 ? -26.906 22.688 0.32 1 95.38 248 LEU B C 1
ATOM 4849 O O . LEU B 1 248 ? -26.422 23.672 0.885 1 95.38 248 LEU B O 1
ATOM 4853 N N . LYS B 1 249 ? -28.047 22.656 -0.194 1 96.31 249 LYS B N 1
ATOM 4854 C CA . LYS B 1 249 ? -28.891 23.844 -0.172 1 96.31 249 LYS B CA 1
ATOM 4855 C C . LYS B 1 249 ? -29.203 24.266 1.26 1 96.31 249 LYS B C 1
ATOM 4857 O O . LYS B 1 249 ? -29.109 25.453 1.59 1 96.31 249 LYS B O 1
ATOM 4862 N N . ASN B 1 250 ? -29.531 23.297 2.09 1 94.75 250 ASN B N 1
ATOM 4863 C CA . ASN B 1 250 ? -29.922 23.578 3.467 1 94.75 250 ASN B CA 1
ATOM 4864 C C . ASN B 1 250 ? -28.75 24.094 4.285 1 94.75 250 ASN B C 1
ATOM 4866 O O . ASN B 1 250 ? -28.938 24.828 5.262 1 94.75 250 ASN B O 1
ATOM 4870 N N . ASN B 1 251 ? -27.562 23.688 3.914 1 92.56 251 ASN B N 1
ATOM 4871 C CA . ASN B 1 251 ? -26.359 24.109 4.621 1 92.56 251 ASN B CA 1
ATOM 4872 C C . ASN B 1 251 ? -25.484 25.031 3.762 1 92.56 251 ASN B C 1
ATOM 4874 O O . ASN B 1 251 ? -24.266 24.969 3.834 1 92.56 251 ASN B O 1
ATOM 4878 N N . ILE B 1 252 ? -26.094 25.766 2.969 1 94.88 252 ILE B N 1
ATOM 4879 C CA . ILE B 1 252 ? -25.422 26.547 1.934 1 94.88 252 ILE B CA 1
ATOM 4880 C C . ILE B 1 252 ? -24.406 27.484 2.572 1 94.88 252 ILE B C 1
ATOM 4882 O O . ILE B 1 252 ? -23.375 27.797 1.977 1 94.88 252 ILE B O 1
ATOM 4886 N N . SER B 1 253 ? -24.625 27.953 3.762 1 92.75 253 SER B N 1
ATOM 4887 C CA . SER B 1 253 ? -23.734 28.891 4.434 1 92.75 253 SER B CA 1
ATOM 4888 C C . SER B 1 253 ? -22.359 28.281 4.676 1 92.75 253 SER B C 1
ATOM 4890 O O . SER B 1 253 ? -21.328 28.969 4.578 1 92.75 253 SER B O 1
ATOM 4892 N N . GLU B 1 254 ? -22.312 27.031 4.93 1 92.12 254 GLU B N 1
ATOM 4893 C CA . GLU B 1 254 ? -21.062 26.312 5.211 1 92.12 254 GLU B CA 1
ATOM 4894 C C . GLU B 1 254 ? -20.219 26.188 3.957 1 92.12 254 GLU B C 1
ATOM 4896 O O . GLU B 1 254 ? -19.016 25.875 4.043 1 92.12 254 GLU B O 1
ATOM 4901 N N . TYR B 1 255 ? -20.828 26.438 2.877 1 95.38 255 TYR B N 1
ATOM 4902 C CA . TYR B 1 255 ? -20.109 26.328 1.607 1 95.38 255 TYR B CA 1
ATOM 4903 C C . TYR B 1 255 ? -19.859 27.703 1.002 1 95.38 255 TYR B C 1
ATOM 4905 O O . TYR B 1 255 ? -18.781 27.938 0.443 1 95.38 255 TYR B O 1
ATOM 4913 N N . SER B 1 256 ? -20.781 28.578 1.175 1 95.06 256 SER B N 1
ATOM 4914 C CA . SER B 1 256 ? -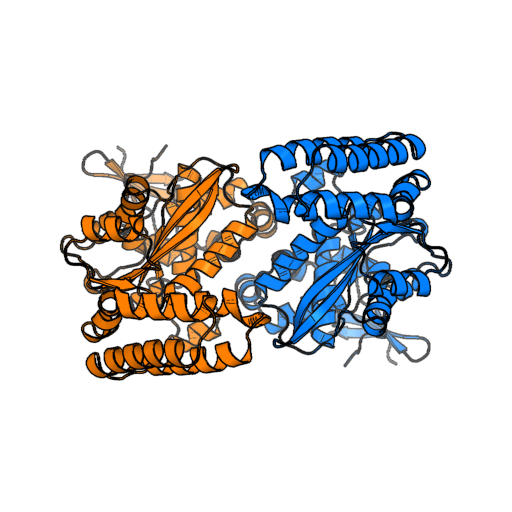20.719 29.875 0.505 1 95.06 256 SER B CA 1
ATOM 4915 C C . SER B 1 256 ? -19.766 30.828 1.219 1 95.06 256 SER B C 1
ATOM 4917 O O . SER B 1 256 ? -19.281 31.781 0.623 1 95.06 256 SER B O 1
ATOM 4919 N N . GLU B 1 257 ? -19.469 30.547 2.473 1 95.06 257 GLU B N 1
ATOM 4920 C CA . GLU B 1 257 ? -18.562 31.406 3.236 1 95.06 257 GLU B CA 1
ATOM 4921 C C . GLU B 1 257 ? -17.172 31.438 2.623 1 95.06 257 GLU B C 1
ATOM 4923 O O . GLU B 1 257 ? -16.375 32.344 2.91 1 95.06 257 GLU B O 1
ATOM 4928 N N . SER B 1 258 ? -16.875 30.484 1.815 1 95.31 258 SER B N 1
ATOM 4929 C CA . SER B 1 258 ? -15.57 30.406 1.172 1 95.31 258 SER B CA 1
ATOM 4930 C C . SER B 1 258 ? -15.312 31.625 0.299 1 95.31 258 SER B C 1
ATOM 4932 O O . SER B 1 258 ? -14.156 32.031 0.116 1 95.31 258 SER B O 1
ATOM 4934 N N . TYR B 1 259 ? -16.344 32.25 -0.222 1 95.75 259 TYR B N 1
ATOM 4935 C CA . TYR B 1 259 ? -16.203 33.375 -1.117 1 95.75 259 TYR B CA 1
ATOM 4936 C C . TYR B 1 259 ? -15.688 34.594 -0.367 1 95.75 259 TYR B C 1
ATOM 4938 O O . TYR B 1 259 ? -15.195 35.562 -0.98 1 95.75 259 TYR B O 1
ATOM 4946 N N . ASN B 1 260 ? -15.75 34.562 0.946 1 94.81 260 ASN B N 1
ATOM 4947 C CA . ASN B 1 260 ? -15.273 35.656 1.766 1 94.81 260 ASN B CA 1
ATOM 4948 C C . ASN B 1 260 ? -13.828 35.438 2.203 1 94.81 260 ASN B C 1
ATOM 4950 O O . ASN B 1 260 ? -13.242 36.312 2.855 1 94.81 260 ASN B O 1
ATOM 4954 N N . HIS B 1 261 ? -13.328 34.375 1.913 1 96 261 HIS B N 1
ATOM 4955 C CA . HIS B 1 261 ? -11.977 34.031 2.338 1 96 261 HIS B CA 1
ATOM 4956 C C . HIS B 1 261 ? -11.117 33.625 1.148 1 96 261 HIS B C 1
ATOM 4958 O O . HIS B 1 261 ? -11.094 32.438 0.764 1 96 261 HIS B O 1
ATOM 4964 N N . HIS B 1 262 ? -10.352 34.594 0.727 1 92.44 262 HIS B N 1
ATOM 4965 C CA . HIS B 1 262 ? -9.516 34.344 -0.443 1 92.44 262 HIS B CA 1
ATOM 4966 C C . HIS B 1 262 ? -8.453 33.281 -0.151 1 92.44 262 HIS B C 1
ATOM 4968 O O . HIS B 1 262 ? -7.781 33.344 0.882 1 92.44 262 HIS B O 1
ATOM 4974 N N . GLY B 1 263 ? -8.359 32.281 -1.025 1 92.25 263 GLY B N 1
ATOM 4975 C CA . GLY B 1 263 ? -7.312 31.281 -0.904 1 92.25 263 GLY B CA 1
ATOM 4976 C C . GLY B 1 263 ? -7.719 30.094 -0.058 1 92.25 263 GLY B C 1
ATOM 4977 O O . GLY B 1 263 ? -6.953 29.141 0.089 1 92.25 263 GLY B O 1
ATOM 4978 N N . CYS B 1 264 ? -8.945 30.078 0.473 1 95.56 264 CYS B N 1
ATOM 4979 C CA . CYS B 1 264 ? -9.398 29 1.334 1 95.56 264 CYS B CA 1
ATOM 4980 C C . CYS B 1 264 ? -9.648 27.734 0.528 1 95.56 264 CYS B C 1
ATOM 4982 O O . CYS B 1 264 ? -9.656 27.766 -0.704 1 95.56 264 CYS B O 1
ATOM 4984 N N . HIS B 1 265 ? -9.664 26.656 1.254 1 95.94 265 HIS B N 1
ATOM 4985 C CA . HIS B 1 265 ? -9.938 25.359 0.616 1 95.94 265 HIS B CA 1
ATOM 4986 C C . HIS B 1 265 ? -11.438 25.094 0.547 1 95.94 265 HIS B C 1
ATOM 4988 O O . HIS B 1 265 ? -12.109 25.047 1.577 1 95.94 265 HIS B O 1
ATOM 4994 N N . ARG B 1 266 ? -11.898 24.812 -0.621 1 95.12 266 ARG B N 1
ATOM 4995 C CA . ARG B 1 266 ? -13.312 24.516 -0.794 1 95.12 266 ARG B CA 1
ATOM 4996 C C . ARG B 1 266 ? -13.547 23.016 -0.94 1 95.12 266 ARG B C 1
ATOM 4998 O O . ARG B 1 266 ? -14.688 22.547 -0.851 1 95.12 266 ARG B O 1
ATOM 5005 N N . THR B 1 267 ? -12.43 22.375 -1.272 1 94.44 267 THR B N 1
ATOM 5006 C CA . THR B 1 267 ? -12.453 20.922 -1.368 1 94.44 267 THR B CA 1
ATOM 5007 C C . THR B 1 267 ? -11.328 20.297 -0.532 1 94.44 267 THR B C 1
ATOM 5009 O O . THR B 1 267 ? -10.422 21 -0.088 1 94.44 267 THR B O 1
ATOM 5012 N N . SER B 1 268 ? -11.453 19.047 -0.293 1 92.88 268 SER B N 1
ATOM 5013 C CA . SER B 1 268 ? -10.508 18.359 0.582 1 92.88 268 SER B CA 1
ATOM 5014 C C . SER B 1 268 ? -9.344 17.781 -0.209 1 92.88 268 SER B C 1
ATOM 5016 O O . SER B 1 268 ? -8.656 16.875 0.26 1 92.88 268 SER B O 1
ATOM 5018 N N . ASN B 1 269 ? -9.047 18.266 -1.35 1 89.75 269 ASN B N 1
ATOM 5019 C CA . ASN B 1 269 ? -8.031 17.688 -2.229 1 89.75 269 ASN B CA 1
ATOM 5020 C C . ASN B 1 269 ? -6.66 17.641 -1.553 1 89.75 269 ASN B C 1
ATOM 5022 O O . ASN B 1 269 ? -5.949 16.641 -1.641 1 89.75 269 ASN B O 1
ATOM 5026 N N . MET B 1 270 ? -6.301 18.688 -0.901 1 90.62 270 MET B N 1
ATOM 5027 C CA . MET B 1 270 ? -4.988 18.75 -0.262 1 90.62 270 MET B CA 1
ATOM 5028 C C . MET B 1 270 ? -4.852 17.672 0.799 1 90.62 270 MET B C 1
ATOM 5030 O O . MET B 1 270 ? -3.879 16.906 0.792 1 90.62 270 MET B O 1
ATOM 5034 N N . ILE B 1 271 ? -5.836 17.594 1.641 1 94.12 271 ILE B N 1
ATOM 5035 C CA . ILE B 1 271 ? -5.73 16.641 2.738 1 94.12 271 ILE B CA 1
ATOM 5036 C C . ILE B 1 271 ? -5.898 15.227 2.205 1 94.12 271 ILE B C 1
ATOM 5038 O O . ILE B 1 271 ? -5.27 14.289 2.705 1 94.12 271 ILE B O 1
ATOM 5042 N N . ASP B 1 272 ? -6.668 15.086 1.22 1 91.56 272 ASP B N 1
ATOM 5043 C CA . ASP B 1 272 ? -6.855 13.766 0.632 1 91.56 272 ASP B CA 1
ATOM 5044 C C . ASP B 1 272 ? -5.551 13.227 0.049 1 91.56 272 ASP B C 1
ATOM 5046 O O . ASP B 1 272 ? -5.223 12.055 0.215 1 91.56 272 ASP B O 1
ATOM 5050 N N . ARG B 1 273 ? -4.855 14.023 -0.599 1 90.69 273 ARG B N 1
ATOM 5051 C CA . ARG B 1 273 ? -3.578 13.641 -1.187 1 90.69 273 ARG B CA 1
ATOM 5052 C C . ARG B 1 273 ? -2.59 13.203 -0.109 1 90.69 273 ARG B C 1
ATOM 5054 O O . ARG B 1 273 ? -1.913 12.18 -0.255 1 90.69 273 ARG B O 1
ATOM 5061 N N . LEU B 1 274 ? -2.498 13.93 0.896 1 93.31 274 LEU B N 1
ATOM 5062 C CA . LEU B 1 274 ? -1.567 13.625 1.978 1 93.31 274 LEU B CA 1
ATOM 5063 C C . LEU B 1 274 ? -2.029 12.406 2.77 1 93.31 274 LEU B C 1
ATOM 5065 O O . LEU B 1 274 ? -1.218 11.555 3.133 1 93.31 274 LEU B O 1
ATOM 5069 N N . MET B 1 275 ? -3.283 12.297 2.857 1 93.88 275 MET B N 1
ATOM 5070 C CA . MET B 1 275 ? -3.828 11.18 3.621 1 93.88 275 MET B CA 1
ATOM 5071 C C . MET B 1 275 ? -3.738 9.883 2.828 1 93.88 275 MET B C 1
ATOM 5073 O O . MET B 1 275 ? -3.709 8.797 3.408 1 93.88 275 MET B O 1
ATOM 5077 N N . GLN B 1 276 ? -3.75 10.039 1.576 1 89.69 276 GLN B N 1
ATOM 5078 C CA . GLN B 1 276 ? -3.512 8.844 0.774 1 89.69 276 GLN B CA 1
ATOM 5079 C C . GLN B 1 276 ? -2.17 8.203 1.125 1 89.69 276 GLN B C 1
ATOM 5081 O O . GLN B 1 276 ? -2.059 6.98 1.191 1 89.69 276 GLN B O 1
ATOM 5086 N N . GLY B 1 277 ? -1.143 9.031 1.246 1 88.62 277 GLY B N 1
ATOM 5087 C CA . GLY B 1 277 ? 0.133 8.523 1.726 1 88.62 277 GLY B CA 1
ATOM 5088 C C . GLY B 1 277 ? 0.039 7.863 3.088 1 88.62 277 GLY B C 1
ATOM 5089 O O . GLY B 1 277 ? 0.647 6.816 3.318 1 88.62 277 GLY B O 1
ATOM 5090 N N . MET B 1 278 ? -0.763 8.438 3.854 1 93.12 278 MET B N 1
ATOM 5091 C CA . MET B 1 278 ? -0.971 7.883 5.188 1 93.12 278 MET B CA 1
ATOM 5092 C C . MET B 1 278 ? -1.674 6.531 5.113 1 93.12 278 MET B C 1
ATOM 5094 O O . MET B 1 278 ? -1.308 5.598 5.828 1 93.12 278 MET B O 1
ATOM 5098 N N . ASN B 1 279 ? -2.625 6.516 4.266 1 89.06 279 ASN B N 1
ATOM 5099 C CA . ASN B 1 279 ? -3.338 5.262 4.055 1 89.06 279 ASN B CA 1
ATOM 5100 C C . ASN B 1 279 ? -2.393 4.145 3.623 1 89.06 279 ASN B C 1
ATOM 5102 O O . ASN B 1 279 ? -2.475 3.025 4.129 1 89.06 279 ASN B O 1
ATOM 5106 N N . ARG B 1 280 ? -1.618 4.457 2.758 1 85.88 280 ARG B N 1
ATOM 5107 C CA . ARG B 1 280 ? -0.653 3.475 2.279 1 85.88 280 ARG B CA 1
ATOM 5108 C C . ARG B 1 280 ? 0.273 3.023 3.404 1 85.88 280 ARG B C 1
ATOM 5110 O O . ARG B 1 280 ? 0.56 1.833 3.541 1 85.88 280 ARG B O 1
ATOM 5117 N N . HIS B 1 281 ? 0.717 3.984 4.152 1 90.69 281 HIS B N 1
ATOM 5118 C CA . HIS B 1 281 ? 1.588 3.699 5.285 1 90.69 281 HIS B CA 1
ATOM 5119 C C . HIS B 1 281 ? 0.917 2.744 6.27 1 90.69 281 HIS B C 1
ATOM 5121 O O . HIS B 1 281 ? 1.509 1.737 6.664 1 90.69 281 HIS B O 1
ATOM 5127 N N . LEU B 1 282 ? -0.281 3.037 6.586 1 89.94 282 LEU B N 1
ATOM 5128 C CA . LEU B 1 282 ? -1.015 2.24 7.562 1 89.94 282 LEU B CA 1
ATOM 5129 C C . LEU B 1 282 ? -1.32 0.851 7.016 1 89.94 282 LEU B C 1
ATOM 5131 O O . LEU B 1 282 ? -1.202 -0.144 7.734 1 89.94 282 LEU B O 1
ATOM 5135 N N . TYR B 1 283 ? -1.628 0.832 5.773 1 84.19 283 TYR B N 1
ATOM 5136 C CA . TYR B 1 283 ? -1.924 -0.445 5.133 1 84.19 283 TYR B CA 1
ATOM 5137 C C . TYR B 1 283 ? -0.684 -1.33 5.082 1 84.19 283 TYR B C 1
ATOM 5139 O O . TYR B 1 283 ? -0.74 -2.508 5.441 1 84.19 283 TYR B O 1
ATOM 5147 N N . ASN B 1 284 ? 0.354 -0.74 4.699 1 81.44 284 ASN B N 1
ATOM 5148 C CA . ASN B 1 284 ? 1.588 -1.491 4.492 1 81.44 284 ASN B CA 1
ATOM 5149 C C . ASN B 1 284 ? 2.172 -1.98 5.816 1 81.44 284 ASN B C 1
ATOM 5151 O O . ASN B 1 284 ? 2.824 -3.025 5.863 1 81.44 284 ASN B O 1
ATOM 5155 N N . THR B 1 285 ? 1.974 -1.276 6.812 1 82.06 285 THR B N 1
ATOM 5156 C CA . THR B 1 285 ? 2.525 -1.647 8.109 1 82.06 285 THR B CA 1
ATOM 5157 C C . THR B 1 285 ? 1.534 -2.504 8.898 1 82.06 285 THR B C 1
ATOM 5159 O O . THR B 1 285 ? 1.8 -2.879 10.039 1 82.06 285 THR B O 1
ATOM 5162 N N . ARG B 1 286 ? 0.375 -2.807 8.266 1 76.94 286 ARG B N 1
ATOM 5163 C CA . ARG B 1 286 ? -0.671 -3.615 8.883 1 76.94 286 ARG B CA 1
ATOM 5164 C C . ARG B 1 286 ? -1.174 -2.969 10.172 1 76.94 286 ARG B C 1
ATOM 5166 O O . ARG B 1 286 ? -1.393 -3.654 11.172 1 76.94 286 ARG B O 1
ATOM 5173 N N . TYR B 1 287 ? -1.072 -1.636 10.133 1 86.69 287 TYR B N 1
ATOM 5174 C CA . TYR B 1 287 ? -1.612 -0.8 11.203 1 86.69 287 TYR B CA 1
ATOM 5175 C C . TYR B 1 287 ? -0.739 -0.874 12.445 1 86.69 287 TYR B C 1
ATOM 5177 O O . TYR B 1 287 ? 0.47 -1.098 12.352 1 86.69 287 TYR B O 1
ATOM 5185 N N . PHE B 1 288 ? -1.305 -0.482 13.602 1 88.69 288 PHE B N 1
ATOM 5186 C CA . PHE B 1 288 ? -0.459 -0.312 14.781 1 88.69 288 PHE B CA 1
ATOM 5187 C C . PHE B 1 288 ? -0.537 -1.535 15.688 1 88.69 288 PHE B C 1
ATOM 5189 O O . PHE B 1 288 ? -1.619 -2.082 15.906 1 88.69 288 PHE B O 1
ATOM 5196 N N . HIS B 1 289 ? 0.639 -1.928 16.172 1 86.88 289 HIS B N 1
ATOM 5197 C CA . HIS B 1 289 ? 0.698 -3.137 16.984 1 86.88 289 HIS B CA 1
ATOM 5198 C C . HIS B 1 289 ? 1.121 -2.818 18.422 1 86.88 289 HIS B C 1
ATOM 5200 O O . HIS B 1 289 ? 1.078 -3.689 19.281 1 86.88 289 HIS B O 1
ATOM 5206 N N . GLY B 1 290 ? 1.54 -1.606 18.672 1 87.56 290 GLY B N 1
ATOM 5207 C CA . GLY B 1 290 ? 2.027 -1.241 20 1 87.56 290 GLY B CA 1
ATOM 5208 C C . GLY B 1 290 ? 1.026 -0.431 20.797 1 87.56 290 GLY B C 1
ATOM 5209 O O . GLY B 1 290 ? -0.183 -0.649 20.703 1 87.56 290 GLY B O 1
ATOM 5210 N N . SER B 1 291 ? 1.566 0.286 21.688 1 91.31 291 SER B N 1
ATOM 5211 C CA . SER B 1 291 ? 0.742 1.158 22.516 1 91.31 291 SER B CA 1
ATOM 5212 C C . SER B 1 291 ? 0.284 2.389 21.734 1 91.31 291 SER B C 1
ATOM 5214 O O . SER B 1 291 ? 0.751 2.637 20.625 1 91.31 291 SER B O 1
ATOM 5216 N N . ARG B 1 292 ? -0.646 3.088 22.344 1 92.88 292 ARG B N 1
ATOM 5217 C CA . ARG B 1 292 ? -1.125 4.332 21.75 1 92.88 292 ARG B CA 1
ATOM 5218 C C . ARG B 1 292 ? 0.008 5.344 21.609 1 92.88 292 ARG B C 1
ATOM 5220 O O . ARG B 1 292 ? 0.091 6.051 20.609 1 92.88 292 ARG B O 1
ATOM 5227 N N . GLU B 1 293 ? 0.806 5.387 22.578 1 91.06 293 GLU B N 1
ATOM 5228 C CA . GLU B 1 293 ? 1.935 6.312 22.547 1 91.06 293 GLU B CA 1
ATOM 5229 C C . GLU B 1 293 ? 2.891 5.988 21.406 1 91.06 293 GLU B C 1
ATOM 5231 O O . GLU B 1 293 ? 3.363 6.891 20.703 1 91.06 293 GLU B O 1
ATOM 5236 N N . THR B 1 294 ? 3.08 4.734 21.297 1 92.56 294 THR B N 1
ATOM 5237 C CA . THR B 1 294 ? 3.971 4.305 20.219 1 92.56 294 THR B CA 1
ATOM 5238 C C . THR B 1 294 ? 3.34 4.562 18.859 1 92.56 294 THR B C 1
ATOM 5240 O O . THR B 1 294 ? 4.031 4.938 17.906 1 92.56 294 THR B O 1
ATOM 5243 N N . ALA B 1 295 ? 2.033 4.348 18.781 1 95 295 ALA B N 1
ATOM 5244 C CA . ALA B 1 295 ? 1.307 4.613 17.547 1 95 295 ALA B CA 1
ATOM 5245 C C . ALA B 1 295 ? 1.399 6.086 17.156 1 95 295 ALA B C 1
ATOM 5247 O O . ALA B 1 295 ? 1.62 6.422 15.992 1 95 295 ALA B O 1
ATOM 5248 N N . GLU B 1 296 ? 1.272 6.875 18.141 1 95.5 296 GLU B N 1
ATOM 5249 C CA . GLU B 1 296 ? 1.339 8.312 17.906 1 95.5 296 GLU B CA 1
ATOM 5250 C C . GLU B 1 296 ? 2.738 8.734 17.453 1 95.5 296 GLU B C 1
ATOM 5252 O O . GLU B 1 296 ? 2.889 9.531 16.531 1 95.5 296 GLU B O 1
ATOM 5257 N N . ARG B 1 297 ? 3.742 8.211 18.078 1 94 297 ARG B N 1
ATOM 5258 C CA . ARG B 1 297 ? 5.117 8.5 17.688 1 94 297 ARG B CA 1
ATOM 5259 C C . ARG B 1 297 ? 5.383 8.055 16.25 1 94 297 ARG B C 1
ATOM 5261 O O . ARG B 1 297 ? 6.059 8.75 15.5 1 94 297 ARG B O 1
ATOM 5268 N N . ASN B 1 298 ? 4.855 6.977 15.984 1 94.44 298 ASN B N 1
ATOM 5269 C CA . ASN B 1 298 ? 5.062 6.41 14.648 1 94.44 298 ASN B CA 1
ATOM 5270 C C . ASN B 1 298 ? 4.434 7.281 13.57 1 94.44 298 ASN B C 1
ATOM 5272 O O . ASN B 1 298 ? 5.078 7.602 12.57 1 94.44 298 ASN B O 1
ATOM 5276 N N . ILE B 1 299 ? 3.186 7.664 13.781 1 96.69 299 ILE B N 1
ATOM 5277 C CA . ILE B 1 299 ? 2.484 8.414 12.75 1 96.69 299 ILE B CA 1
ATOM 5278 C C . ILE B 1 299 ? 3.086 9.812 12.625 1 96.69 299 ILE B C 1
ATOM 5280 O O . ILE B 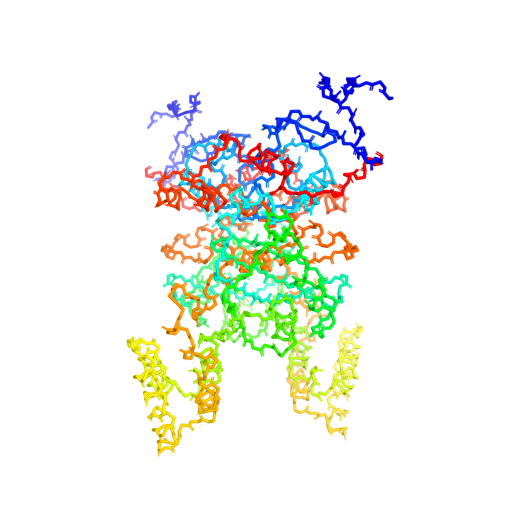1 299 ? 3.158 10.375 11.531 1 96.69 299 ILE B O 1
ATOM 5284 N N . ARG B 1 300 ? 3.504 10.359 13.711 1 96.5 300 ARG B N 1
ATOM 5285 C CA . ARG B 1 300 ? 4.133 11.68 13.68 1 96.5 300 ARG B CA 1
ATOM 5286 C C . ARG B 1 300 ? 5.508 11.609 13.016 1 96.5 300 ARG B C 1
ATOM 5288 O O . ARG B 1 300 ? 5.887 12.523 12.273 1 96.5 300 ARG B O 1
ATOM 5295 N N . GLY B 1 301 ? 6.254 10.539 13.367 1 95.69 301 GLY B N 1
ATOM 5296 C CA . GLY B 1 301 ? 7.512 10.32 12.68 1 95.69 301 GLY B CA 1
ATOM 5297 C C . GLY B 1 301 ? 7.355 10.195 11.172 1 95.69 301 GLY B C 1
ATOM 5298 O O . GLY B 1 301 ? 8.117 10.805 10.414 1 95.69 301 GLY B O 1
ATOM 5299 N N . TRP B 1 302 ? 6.344 9.469 10.789 1 96.56 302 TRP B N 1
ATOM 5300 C CA . TRP B 1 302 ? 6.039 9.328 9.367 1 96.56 302 TRP B CA 1
ATOM 5301 C C . TRP B 1 302 ? 5.707 10.672 8.742 1 96.56 302 TRP B C 1
ATOM 5303 O O . TRP B 1 302 ? 6.152 10.977 7.633 1 96.56 302 TRP B O 1
ATOM 5313 N N . ALA B 1 303 ? 4.922 11.445 9.414 1 98 303 ALA B N 1
ATOM 5314 C CA . ALA B 1 303 ? 4.52 12.758 8.914 1 98 303 ALA B CA 1
ATOM 5315 C C . ALA B 1 303 ? 5.734 13.648 8.688 1 98 303 ALA B C 1
ATOM 5317 O O . ALA B 1 303 ? 5.824 14.344 7.672 1 98 303 ALA B O 1
ATOM 5318 N N . LEU B 1 304 ? 6.645 13.602 9.617 1 97.25 304 LEU B N 1
ATOM 5319 C CA . LEU B 1 304 ? 7.84 14.43 9.484 1 97.25 304 LEU B CA 1
ATOM 5320 C C . LEU B 1 304 ? 8.695 13.961 8.312 1 97.25 304 LEU B C 1
ATOM 5322 O O . LEU B 1 304 ? 9.25 14.781 7.578 1 97.25 304 LEU B O 1
ATOM 5326 N N . ILE B 1 305 ? 8.812 12.734 8.195 1 97.62 305 ILE B N 1
ATOM 5327 C CA . ILE B 1 305 ? 9.555 12.203 7.055 1 97.62 305 ILE B CA 1
ATOM 5328 C C . ILE B 1 305 ? 8.891 12.641 5.754 1 97.62 305 ILE B C 1
ATOM 5330 O O . ILE B 1 305 ? 9.57 13.07 4.816 1 97.62 305 ILE B O 1
ATOM 5334 N N . LYS B 1 306 ? 7.617 12.586 5.699 1 97.19 306 LYS B N 1
ATOM 5335 C CA . LYS B 1 306 ? 6.875 13.008 4.516 1 97.19 306 LYS B CA 1
ATOM 5336 C C . LYS B 1 306 ? 7.094 14.492 4.223 1 97.19 306 LYS B C 1
ATOM 5338 O O . LYS B 1 306 ? 7.195 14.891 3.062 1 97.19 306 LYS B O 1
ATOM 5343 N N . ASN B 1 307 ? 7.164 15.281 5.234 1 97.94 307 ASN B N 1
ATOM 5344 C CA . ASN B 1 307 ? 7.34 16.719 5.082 1 97.94 307 ASN B CA 1
ATOM 5345 C C . ASN B 1 307 ? 8.742 17.078 4.598 1 97.94 307 ASN B C 1
ATOM 5347 O O . ASN B 1 307 ? 8.938 18.078 3.908 1 97.94 307 ASN B O 1
ATOM 5351 N N . PHE B 1 308 ? 9.727 16.203 4.965 1 97.81 308 PHE B N 1
ATOM 5352 C CA . PHE B 1 308 ? 11.102 16.672 4.789 1 97.81 308 PHE B CA 1
ATOM 5353 C C . PHE B 1 308 ? 11.82 15.852 3.727 1 97.81 308 PHE B C 1
ATOM 5355 O O . PHE B 1 308 ? 12.781 16.328 3.113 1 97.81 308 PHE B O 1
ATOM 5362 N N . ALA B 1 309 ? 11.484 14.602 3.578 1 97.38 309 ALA B N 1
ATOM 5363 C CA . ALA B 1 309 ? 12.164 13.781 2.584 1 97.38 309 ALA B CA 1
ATOM 5364 C C . ALA B 1 309 ? 11.875 14.281 1.17 1 97.38 309 ALA B C 1
ATOM 5366 O O . ALA B 1 309 ? 10.789 14.789 0.892 1 97.38 309 ALA B O 1
ATOM 5367 N N . PRO B 1 310 ? 12.836 14.102 0.334 1 96.56 310 PRO B N 1
ATOM 5368 C CA . PRO B 1 310 ? 12.711 14.648 -1.019 1 96.56 310 PRO B CA 1
ATOM 5369 C C . PRO B 1 310 ? 11.539 14.039 -1.789 1 96.56 310 PRO B C 1
ATOM 5371 O O . PRO B 1 310 ? 11.266 12.844 -1.661 1 96.56 310 PRO B O 1
ATOM 5374 N N . GLN B 1 311 ? 10.93 14.875 -2.582 1 95.38 311 GLN B N 1
ATOM 5375 C CA . GLN B 1 311 ? 9.883 14.445 -3.504 1 95.38 311 GLN B CA 1
ATOM 5376 C C . GLN B 1 311 ? 10.469 13.969 -4.828 1 95.38 311 GLN B C 1
ATOM 5378 O O . GLN B 1 311 ? 11.688 14.023 -5.023 1 95.38 311 GLN B O 1
ATOM 5383 N N . ASN B 1 312 ? 9.648 13.445 -5.695 1 93.19 312 ASN B N 1
ATOM 5384 C CA . ASN B 1 312 ? 10.148 12.961 -6.977 1 93.19 312 ASN B CA 1
ATOM 5385 C C . ASN B 1 312 ? 10.766 14.086 -7.801 1 93.19 312 ASN B C 1
ATOM 5387 O O . ASN B 1 312 ? 10.43 15.258 -7.617 1 93.19 312 ASN B O 1
ATOM 5391 N N . PRO B 1 313 ? 11.586 13.742 -8.719 1 92.38 313 PRO B N 1
ATOM 5392 C CA . PRO B 1 313 ? 12.336 14.75 -9.477 1 92.38 313 PRO B CA 1
ATOM 5393 C C . PRO B 1 313 ? 11.43 15.711 -10.234 1 92.38 313 PRO B C 1
ATOM 5395 O O . PRO B 1 313 ? 11.742 16.906 -10.352 1 92.38 313 PRO B O 1
ATOM 5398 N N . ALA B 1 314 ? 10.383 15.25 -10.734 1 92.12 314 ALA B N 1
ATOM 5399 C CA . ALA B 1 314 ? 9.461 16.109 -11.469 1 92.12 314 ALA B CA 1
ATOM 5400 C C . ALA B 1 314 ? 8.875 17.188 -10.555 1 92.12 314 ALA B C 1
ATOM 5402 O O . ALA B 1 314 ? 8.773 18.359 -10.953 1 92.12 314 ALA B O 1
ATOM 5403 N N . ALA B 1 315 ? 8.477 16.812 -9.375 1 91.69 315 ALA B N 1
ATOM 5404 C CA . ALA B 1 315 ? 7.945 17.766 -8.406 1 91.69 315 ALA B CA 1
ATOM 5405 C C . ALA B 1 315 ? 9.016 18.766 -7.984 1 91.69 315 ALA B C 1
ATOM 5407 O O . ALA B 1 315 ? 8.742 19.953 -7.836 1 91.69 315 ALA B O 1
ATOM 5408 N N . VAL B 1 316 ? 10.211 18.297 -7.836 1 94.06 316 VAL B N 1
ATOM 5409 C CA . VAL B 1 316 ? 11.32 19.156 -7.418 1 94.06 316 VAL B CA 1
ATOM 5410 C C . VAL B 1 316 ? 11.586 20.203 -8.484 1 94.06 316 VAL B C 1
ATOM 5412 O O . VAL B 1 316 ? 11.789 21.375 -8.164 1 94.06 316 VAL B O 1
ATOM 5415 N N . LYS B 1 317 ? 11.547 19.75 -9.68 1 93.75 317 LYS B N 1
ATOM 5416 C CA . LYS B 1 317 ? 11.742 20.688 -10.781 1 93.75 317 LYS B CA 1
ATOM 5417 C C . LYS B 1 317 ? 10.633 21.734 -10.82 1 93.75 317 LYS B C 1
ATOM 5419 O O . LYS B 1 317 ? 10.898 22.922 -11.031 1 93.75 317 LYS B O 1
ATOM 5424 N N . LYS B 1 318 ? 9.461 21.297 -10.609 1 93.62 318 LYS B N 1
ATOM 5425 C CA . LYS B 1 318 ? 8.305 22.188 -10.625 1 93.62 318 LYS B CA 1
ATOM 5426 C C . LYS B 1 318 ? 8.406 23.25 -9.531 1 93.62 318 LYS B C 1
ATOM 5428 O O . LYS B 1 318 ? 7.883 24.359 -9.672 1 93.62 318 LYS B O 1
ATOM 5433 N N . HIS B 1 319 ? 9.039 22.922 -8.453 1 94.75 319 HIS B N 1
ATOM 5434 C CA . HIS B 1 319 ? 9.141 23.828 -7.324 1 94.75 319 HIS B CA 1
ATOM 5435 C C . HIS B 1 319 ? 10.531 24.438 -7.23 1 94.75 319 HIS B C 1
ATOM 5437 O O . HIS B 1 319 ? 11.078 24.594 -6.133 1 94.75 319 HIS B O 1
ATOM 5443 N N . ALA B 1 320 ? 11.133 24.656 -8.352 1 93.56 320 ALA B N 1
ATOM 5444 C CA . ALA B 1 320 ? 12.359 25.422 -8.5 1 93.56 320 ALA B CA 1
ATOM 5445 C C . ALA B 1 320 ? 13.5 24.797 -7.691 1 93.56 320 ALA B C 1
ATOM 5447 O O . ALA B 1 320 ? 14.281 25.516 -7.07 1 93.56 320 ALA B O 1
ATOM 5448 N N . GLY B 1 321 ? 13.469 23.531 -7.5 1 93.06 321 GLY B N 1
ATOM 5449 C CA . GLY B 1 321 ? 14.602 22.844 -6.891 1 93.06 321 GLY B CA 1
ATOM 5450 C C . GLY B 1 321 ? 14.398 22.562 -5.414 1 93.06 321 GLY B C 1
ATOM 5451 O O . GLY B 1 321 ? 15.211 21.875 -4.793 1 93.06 321 GLY B O 1
ATOM 5452 N N . LEU B 1 322 ? 13.336 23.062 -4.855 1 95.38 322 LEU B N 1
ATOM 5453 C CA . LEU B 1 322 ? 13.016 22.734 -3.471 1 95.38 322 LEU B CA 1
ATOM 5454 C C . LEU B 1 322 ? 12.539 21.297 -3.357 1 95.38 322 LEU B C 1
ATOM 5456 O O . LEU B 1 322 ? 11.531 20.922 -3.967 1 95.38 322 LEU B O 1
ATOM 5460 N N . GLN B 1 323 ? 13.156 20.531 -2.541 1 95.62 323 GLN B N 1
ATOM 5461 C CA . GLN B 1 323 ? 13.086 19.078 -2.643 1 95.62 323 GLN B CA 1
ATOM 5462 C C . GLN B 1 323 ? 11.914 18.531 -1.842 1 95.62 323 GLN B C 1
ATOM 5464 O O . GLN B 1 323 ? 11.492 17.391 -2.053 1 95.62 323 GLN B O 1
ATOM 5469 N N . SER B 1 324 ? 11.398 19.281 -0.866 1 97.25 324 SER B N 1
ATOM 5470 C CA . SER B 1 324 ? 10.391 18.75 0.041 1 97.25 324 SER B CA 1
ATOM 5471 C C . SER B 1 324 ? 9.305 19.781 0.336 1 97.25 324 SER B C 1
ATOM 5473 O O . SER B 1 324 ? 9.5 20.969 0.113 1 97.25 324 SER B O 1
ATOM 5475 N N . PRO B 1 325 ? 8.125 19.344 0.838 1 97 325 PRO B N 1
ATOM 5476 C CA . PRO B 1 325 ? 7.07 20.281 1.213 1 97 325 PRO B CA 1
ATOM 5477 C C . PRO B 1 325 ? 7.531 21.312 2.242 1 97 325 PRO B C 1
ATOM 5479 O O . PRO B 1 325 ? 7.156 22.484 2.158 1 97 325 PRO B O 1
ATOM 5482 N N . ALA B 1 326 ? 8.359 20.859 3.184 1 97.06 326 ALA B N 1
ATOM 5483 C CA . ALA B 1 326 ? 8.867 21.797 4.191 1 97.06 326 ALA B CA 1
ATOM 5484 C C . ALA B 1 326 ? 9.742 22.875 3.557 1 97.06 326 ALA B C 1
ATOM 5486 O O . ALA B 1 326 ? 9.648 24.047 3.922 1 97.06 326 ALA B O 1
ATOM 5487 N N . GLU B 1 327 ? 10.555 22.453 2.617 1 96.94 327 GLU B N 1
ATOM 5488 C CA . GLU B 1 327 ? 11.375 23.422 1.903 1 96.94 327 GLU B CA 1
ATOM 5489 C C . GLU B 1 327 ? 10.508 24.391 1.102 1 96.94 327 GLU B C 1
ATOM 5491 O O . GLU B 1 327 ? 10.789 25.594 1.053 1 96.94 327 GLU B O 1
ATOM 5496 N N . GLN B 1 328 ? 9.523 23.891 0.521 1 96.75 328 GLN B N 1
ATOM 5497 C CA . GLN B 1 328 ? 8.625 24.703 -0.294 1 96.75 328 GLN B CA 1
ATOM 5498 C C . GLN B 1 328 ? 7.863 25.703 0.563 1 96.75 328 GLN B C 1
ATOM 5500 O O . GLN B 1 328 ? 7.711 26.875 0.176 1 96.75 328 GLN B O 1
ATOM 5505 N N . LEU B 1 329 ? 7.418 25.266 1.675 1 96.62 329 LEU B N 1
ATOM 5506 C CA . LEU B 1 329 ? 6.684 26.125 2.6 1 96.62 329 LEU B CA 1
ATOM 5507 C C . LEU B 1 329 ? 7.562 27.266 3.109 1 96.62 329 LEU B C 1
ATOM 5509 O O . LEU B 1 329 ? 7.133 28.422 3.15 1 96.62 329 LEU B O 1
ATOM 5513 N N . ASN B 1 330 ? 8.781 26.938 3.404 1 95.44 330 ASN B N 1
ATOM 5514 C CA . ASN B 1 330 ? 9.664 27.906 4.039 1 95.44 330 ASN B CA 1
ATOM 5515 C C . ASN B 1 330 ? 10.469 28.703 3.004 1 95.44 330 ASN B C 1
ATOM 5517 O O . ASN B 1 330 ? 11.008 29.766 3.311 1 95.44 330 ASN B O 1
ATOM 5521 N N . GLY B 1 331 ? 10.609 28.203 1.802 1 94.19 331 GLY B N 1
ATOM 5522 C CA . GLY B 1 331 ? 11.336 28.859 0.726 1 94.19 331 GLY B CA 1
ATOM 5523 C C . GLY B 1 331 ? 12.844 28.703 0.845 1 94.19 331 GLY B C 1
ATOM 5524 O O . GLY B 1 331 ? 13.594 29.453 0.214 1 94.19 331 GLY B O 1
ATOM 5525 N N . LYS B 1 332 ? 13.273 27.812 1.766 1 91.88 332 LYS B N 1
ATOM 5526 C CA . LYS B 1 332 ? 14.711 27.641 1.967 1 91.88 332 LYS B CA 1
ATOM 5527 C C . LYS B 1 332 ? 15.023 26.266 2.574 1 91.88 332 LYS B C 1
ATOM 5529 O O . LYS B 1 332 ? 14.109 25.562 3.006 1 91.88 332 LYS B O 1
ATOM 5534 N N . ARG B 1 333 ? 16.297 25.906 2.51 1 91.88 333 ARG B N 1
ATOM 5535 C CA . ARG B 1 333 ? 16.828 24.734 3.209 1 91.88 333 ARG B CA 1
ATOM 5536 C C . ARG B 1 333 ? 18.141 25.078 3.9 1 91.88 333 ARG B C 1
ATOM 5538 O O . ARG B 1 333 ? 18.875 25.953 3.459 1 91.88 333 ARG B O 1
ATOM 5545 N N . TYR B 1 334 ? 18.422 24.359 4.902 1 91 334 TYR B N 1
ATOM 5546 C CA . TYR B 1 334 ? 19.641 24.625 5.672 1 91 334 TYR B CA 1
ATOM 5547 C C . TYR B 1 334 ? 20.781 23.734 5.211 1 91 334 TYR B C 1
ATOM 5549 O O . TYR B 1 334 ? 21.953 24.062 5.406 1 91 334 TYR B O 1
ATOM 5557 N N . HIS B 1 335 ? 20.422 22.609 4.684 1 93.06 335 HIS B N 1
ATOM 5558 C CA . HIS B 1 335 ? 21.422 21.625 4.285 1 93.06 335 HIS B CA 1
ATOM 5559 C C . HIS B 1 335 ? 20.906 20.766 3.133 1 93.06 335 HIS B C 1
ATOM 5561 O O . HIS B 1 335 ? 19.688 20.609 2.953 1 93.06 335 HIS B O 1
ATOM 5567 N N . ASP B 1 336 ? 21.828 20.156 2.438 1 91.31 336 ASP B N 1
ATOM 5568 C CA . ASP B 1 336 ? 21.453 19.297 1.315 1 91.31 336 ASP B CA 1
ATOM 5569 C C . ASP B 1 336 ? 20.922 17.953 1.804 1 91.31 336 ASP B C 1
ATOM 5571 O O . ASP B 1 336 ? 20.062 17.344 1.163 1 91.31 336 ASP B O 1
ATOM 5575 N N . CYS B 1 337 ? 21.406 17.531 2.941 1 95.25 337 CYS B N 1
ATOM 5576 C CA . CYS B 1 337 ? 20.891 16.328 3.578 1 95.25 337 CYS B CA 1
ATOM 5577 C C . CYS B 1 337 ? 19.547 16.609 4.262 1 95.25 337 CYS B C 1
ATOM 5579 O O . CYS B 1 337 ? 19.484 17.359 5.242 1 95.25 337 CYS B O 1
ATOM 5581 N N . TRP B 1 338 ? 18.531 15.945 3.721 1 96.81 338 TRP B N 1
ATOM 5582 C CA . TRP B 1 338 ? 17.188 16.266 4.195 1 96.81 338 TRP B CA 1
ATOM 5583 C C . TRP B 1 338 ? 17.047 15.945 5.68 1 96.81 338 TRP B C 1
ATOM 5585 O O . TRP B 1 338 ? 16.281 16.609 6.395 1 96.81 338 TRP B O 1
ATOM 5595 N N . LEU B 1 339 ? 17.734 14.898 6.117 1 96.56 339 LEU B N 1
ATOM 5596 C CA . LEU B 1 339 ? 17.656 14.508 7.52 1 96.56 339 LEU B CA 1
ATOM 5597 C C . LEU B 1 339 ? 18.344 15.531 8.406 1 96.56 339 LEU B C 1
ATOM 5599 O O . LEU B 1 339 ? 17.859 15.836 9.5 1 96.56 339 LEU B O 1
ATOM 5603 N N . GLN B 1 340 ? 19.469 16.031 7.922 1 94.38 340 GLN B N 1
ATOM 5604 C CA . GLN B 1 340 ? 20.109 17.109 8.648 1 94.38 340 GLN B CA 1
ATOM 5605 C C . GLN B 1 340 ? 19.234 18.359 8.695 1 94.38 340 GLN B C 1
ATOM 5607 O O . GLN B 1 340 ? 19.172 19.047 9.727 1 94.38 340 GLN B O 1
ATOM 5612 N N . ASN B 1 341 ? 18.609 18.609 7.594 1 94.5 341 ASN B N 1
ATOM 5613 C CA . ASN B 1 341 ? 17.672 19.734 7.547 1 94.5 341 ASN B CA 1
ATOM 5614 C C . ASN B 1 341 ? 16.547 19.578 8.57 1 94.5 341 ASN B C 1
ATOM 5616 O O . ASN B 1 341 ? 16.156 20.531 9.234 1 94.5 341 ASN B O 1
ATOM 5620 N N . LEU B 1 342 ? 16.016 18.391 8.68 1 95.81 342 LEU B N 1
ATOM 5621 C CA . LEU B 1 342 ? 14.969 18.094 9.656 1 95.81 342 LEU B CA 1
ATOM 5622 C C . LEU B 1 342 ? 15.477 18.312 11.078 1 95.81 342 LEU B C 1
ATOM 5624 O O . LEU B 1 342 ? 14.797 18.938 11.891 1 95.81 342 LEU B O 1
ATOM 5628 N N . LEU B 1 343 ? 16.688 17.875 11.359 1 92.25 343 LEU B N 1
ATOM 5629 C CA . LEU B 1 343 ? 17.219 17.969 12.711 1 92.25 343 LEU B CA 1
ATOM 5630 C C . LEU B 1 343 ? 17.516 19.406 13.078 1 92.25 343 LEU B C 1
ATOM 5632 O O . LEU B 1 343 ? 17.312 19.828 14.219 1 92.25 343 LEU B O 1
ATOM 5636 N N . ILE B 1 344 ? 17.984 20.172 12.078 1 91.31 344 ILE B N 1
ATOM 5637 C CA . ILE B 1 344 ? 18.219 21.594 12.305 1 91.31 344 ILE B CA 1
ATOM 5638 C C . ILE B 1 344 ? 16.906 22.297 12.609 1 91.31 344 ILE B C 1
ATOM 5640 O O . ILE B 1 344 ? 16.812 23.078 13.555 1 91.31 344 ILE B O 1
ATOM 5644 N N . SER B 1 345 ? 15.945 21.922 11.836 1 91.75 345 SER B N 1
ATOM 5645 C CA . SER B 1 345 ? 14.633 22.547 11.992 1 91.75 345 SER B CA 1
ATOM 5646 C C . SER B 1 345 ? 14 22.172 13.32 1 91.75 345 SER B C 1
ATOM 5648 O O . SER B 1 345 ? 13.25 22.953 13.906 1 91.75 345 SER B O 1
ATOM 5650 N N . ALA B 1 346 ? 14.312 21 13.766 1 90.25 346 ALA B N 1
ATOM 5651 C CA . ALA B 1 346 ? 13.727 20.516 15.008 1 90.25 346 ALA B CA 1
ATOM 5652 C C . ALA B 1 346 ? 14.375 21.172 16.219 1 90.25 346 ALA B C 1
ATOM 5654 O O . ALA B 1 346 ? 13.805 21.188 17.312 1 90.25 346 ALA B O 1
ATOM 5655 N N . SER B 1 347 ? 15.625 21.703 16.031 1 79.44 347 SER B N 1
ATOM 5656 C CA . SER B 1 347 ? 16.328 22.359 17.125 1 79.44 347 SER B CA 1
ATOM 5657 C C . SER B 1 347 ? 15.625 23.641 17.547 1 79.44 347 SER B C 1
ATOM 5659 O O . SER B 1 347 ? 15.445 24.547 16.719 1 79.44 347 SER B O 1
ATOM 5661 N N . LEU B 1 348 ? 15.156 23.953 18.953 1 57.84 348 LEU B N 1
ATOM 5662 C CA . LEU B 1 348 ? 14.57 25.141 19.578 1 57.84 348 LEU B CA 1
ATOM 5663 C C . LEU B 1 348 ? 13.273 25.531 18.891 1 57.84 348 LEU B C 1
ATOM 5665 O O . LEU B 1 348 ? 13 26.719 18.703 1 57.84 348 LEU B O 1
ATOM 5669 N N . GLY B 1 349 ? 12.383 25.234 17.922 1 55.38 349 GLY B N 1
ATOM 5670 C CA . GLY B 1 349 ? 11 25.344 17.484 1 55.38 349 GLY B CA 1
ATOM 5671 C C . GLY B 1 349 ? 10.602 24.281 16.484 1 55.38 349 GLY B C 1
ATOM 5672 O O . GLY B 1 349 ? 9.844 24.547 15.547 1 55.38 349 GLY B O 1
ATOM 5673 N N . GLY B 1 350 ? 10.805 23.234 16.828 1 52.84 350 GLY B N 1
ATOM 5674 C CA . GLY B 1 350 ? 10.008 22.047 17.047 1 52.84 350 GLY B CA 1
ATOM 5675 C C . GLY B 1 350 ? 9.969 21.609 18.5 1 52.84 350 GLY B C 1
ATOM 5676 O O . GLY B 1 350 ? 9.828 20.422 18.797 1 52.84 350 GLY B O 1
ATOM 5677 N N . PHE B 1 351 ? 9.742 22.516 19.609 1 49.19 351 PHE B N 1
ATOM 5678 C CA . PHE B 1 351 ? 10.086 22.594 21.031 1 49.19 351 PHE B CA 1
ATOM 5679 C C . PHE B 1 351 ? 9.203 21.672 21.859 1 49.19 351 PHE B C 1
ATOM 5681 O O . PHE B 1 351 ? 7.977 21.719 21.75 1 49.19 351 PHE B O 1
ATOM 5688 N N . ARG B 1 352 ? 9.852 20.438 22.562 1 49.28 352 ARG B N 1
ATOM 5689 C CA . ARG B 1 352 ? 10.406 19.266 23.25 1 49.28 352 ARG B CA 1
ATOM 5690 C C . ARG B 1 352 ? 10.258 19.406 24.75 1 49.28 352 ARG B C 1
ATOM 5692 O O . ARG B 1 352 ? 10.586 20.453 25.328 1 49.28 352 ARG B O 1
ATOM 5699 N N . GLY B 1 353 ? 9.453 18.859 25.172 1 49.47 353 GLY B N 1
ATOM 5700 C CA . GLY B 1 353 ? 9.891 18.328 26.453 1 49.47 353 GLY B CA 1
ATOM 5701 C C . GLY B 1 353 ? 11.227 17.625 26.375 1 49.47 353 GLY B C 1
ATOM 5702 O O . GLY B 1 353 ? 11.688 17.266 25.297 1 49.47 353 GLY B O 1
ATOM 5703 N N . ALA B 1 354 ? 12.102 17.797 27.328 1 44.84 354 ALA B N 1
ATOM 5704 C CA . ALA B 1 354 ? 13.414 17.172 27.438 1 44.84 354 ALA B CA 1
ATOM 5705 C C . ALA B 1 354 ? 13.398 15.766 26.844 1 44.84 354 ALA B C 1
ATOM 5707 O O . ALA B 1 354 ? 12.453 15.008 27.078 1 44.84 354 ALA B O 1
ATOM 5708 N N . PRO B 1 355 ? 13.867 15.57 25.656 1 43.75 355 PRO B N 1
ATOM 5709 C CA . PRO B 1 355 ? 14.016 14.148 25.328 1 43.75 355 PRO B CA 1
ATOM 5710 C C . PRO B 1 355 ? 14.297 13.289 26.562 1 43.75 355 PRO B C 1
ATOM 5712 O O . PRO B 1 355 ? 14.945 13.742 27.5 1 43.75 355 PRO B O 1
ATOM 5715 N N . LEU B 1 356 ? 13.422 12.359 26.828 1 36.38 356 LEU B N 1
ATOM 5716 C CA . LEU B 1 356 ? 13.727 11.477 27.953 1 36.38 356 LEU B CA 1
ATOM 5717 C C . LEU B 1 356 ? 15.141 10.93 27.844 1 36.38 356 LEU B C 1
ATOM 5719 O O . LEU B 1 356 ? 15.5 10.312 26.844 1 36.38 356 LEU B O 1
ATOM 5723 N N . ASN B 1 357 ? 16.078 11.734 27.969 1 32.66 357 ASN B N 1
ATOM 5724 C CA . ASN B 1 357 ? 17.359 11.086 28.234 1 32.66 357 ASN B CA 1
ATOM 5725 C C . ASN B 1 357 ? 17.219 9.914 29.203 1 32.66 357 ASN B C 1
ATOM 5727 O O . ASN B 1 357 ? 16.922 10.117 30.391 1 32.66 357 ASN B O 1
ATOM 5731 N N . LEU B 1 358 ? 16.391 8.758 28.859 1 28.28 358 LEU B N 1
ATOM 5732 C CA . LEU B 1 358 ? 16.734 7.672 29.766 1 28.28 358 LEU B CA 1
ATOM 5733 C C . LEU B 1 358 ? 18.234 7.395 29.75 1 28.28 358 LEU B C 1
ATOM 5735 O O . LEU B 1 358 ? 18.875 7.508 28.703 1 28.28 358 LEU B O 1
#

Nearest PDB structures (foldseek):
  6xg8-assembly1_A  TM=6.129E-01  e=3.130E-08  Acetivibrio thermocellus ATCC 27405
  6xgw-assembly1_B  TM=5.939E-01  e=1.540E-07  Acetivibrio thermocellus ATCC 27405
  6xgx-assembly1_B  TM=6.195E-01  e=7.225E-07  Acetivibrio thermocellus ATCC 27405
  6xg8-assembly1_B  TM=5.547E-01  e=1.468E-07  Acetivibrio thermocellus ATCC 27405
  5j1g-assembly1_A  TM=2.746E-01  e=5.475E+00  Homo sapiens

Secondary structure (DSSP, 8-state):
--SEEE-TTT--EEEEEEETTEEEEE--TTB-GGG--BHHHHHHHHHHHTTT--HHHHHHHH-S-HHHHHHHHHHGGGS-HHHHH--SGGGS-SEEEEEEEEEEETTEEEEEEEEEETTEEEEE--BSSSSHHHHHHHHHHHHHHHHHH-TT---SEEEE---HHHHHHHHHH-TTPEEEE-THHHHHHHHHHHTTTSHHHHHHHHHHHHHHHT-SSHHHHHHHHHHHHHHHHHTT--HHHHHHHHHHHHTHHHHHGGGGSTT--SSSHHHHHHHHHHHHHHHHTTSB-S-HHHHHHHHHHHHHHHHHSPPPHHHHHHTTT--SHHHHHHT--S-SSHHHHHHHHHTTTS--S-----/--SEEE-TTT--EEEEEEETTEEEEE--TTB-GGG--BHHHHHHHHHHHTTT--HHHHHHHH-S-HHHHHHHHHHGGGS-HHHHH--SGGGS-SEEEEEEEEEEETTEEEEEEEEEETTEEEEE--BSSSSHHHHHHHHHHHHHHHHHH-TT---SEEEE---HHHHHHHHHH-TTPEEEE-THHHHHHHHHHHTTTSHHHHHHHHHHHHHHHT-SSHHHHHHHHHHHHHHHHHTT--HHHHHHHHHHHHTTHHHHGGGGSTT--SSSHHHHHHHHHHHHHHHHTTSB-S-HHHHHHHHHHHHHHHHHSPPPHHHHHHTTT--SHHHHHHT--S-SSHHHHHHHHHTTTS--S-----

Solvent-accessible surface area (backbone atoms only — not comparable to full-atom values): 37439 Å² total; per-residue (Å²): 125,83,44,70,46,70,38,84,78,69,69,44,76,30,32,55,46,70,57,95,89,35,63,41,78,49,64,60,49,57,43,35,80,89,54,71,41,43,27,83,75,41,36,62,56,56,52,41,49,71,54,49,49,48,37,57,59,44,15,70,70,76,44,84,45,30,67,59,51,43,47,58,47,28,56,52,21,60,42,29,49,30,24,31,49,50,81,45,64,87,65,59,56,47,40,32,31,41,51,68,43,81,46,38,45,70,81,39,67,27,26,33,33,32,32,29,35,75,81,27,61,37,26,61,26,65,14,67,43,82,43,49,68,36,38,30,57,19,51,40,53,32,52,53,36,44,33,73,62,30,79,80,67,69,46,51,33,36,22,31,85,67,52,64,33,58,53,51,27,46,44,69,77,35,73,79,43,41,67,26,39,29,54,53,57,43,54,49,50,27,43,76,58,18,55,82,86,38,42,70,64,42,53,54,50,49,53,52,51,53,51,30,70,64,39,90,41,52,67,54,24,53,51,43,42,49,51,49,41,50,48,32,60,74,69,59,49,54,63,47,46,38,49,47,44,44,51,45,54,75,45,37,65,38,52,45,53,51,71,78,36,88,86,51,55,56,48,54,61,68,50,48,59,56,44,48,55,48,49,52,44,38,58,67,59,71,42,34,78,62,51,70,68,52,43,30,22,37,54,31,13,50,40,50,44,59,22,38,38,69,54,57,68,68,58,14,58,72,51,77,63,37,41,16,38,31,27,56,65,62,73,52,78,86,46,91,48,42,50,30,30,48,46,50,33,28,54,95,34,5,72,50,71,63,68,78,78,120,125,82,50,70,44,71,38,84,79,71,70,44,78,31,32,54,44,69,57,95,89,33,58,41,78,50,64,59,48,59,42,35,78,89,53,73,40,44,27,82,74,42,36,63,56,55,53,41,49,72,54,51,48,49,36,57,59,46,14,71,68,74,45,83,46,31,67,60,51,44,48,59,47,27,55,52,21,67,44,30,48,32,17,31,48,50,79,46,64,88,65,57,57,48,42,32,32,42,50,69,42,82,47,36,46,70,81,38,67,27,26,33,34,32,30,28,36,76,81,28,59,38,27,62,27,67,13,69,42,84,43,49,67,36,39,30,56,20,52,41,54,33,52,54,36,42,34,73,62,31,77,81,68,70,47,50,33,37,23,31,85,68,54,65,32,57,52,52,27,46,44,69,76,34,74,80,43,41,69,25,39,29,54,53,56,44,55,48,50,26,43,77,59,20,52,83,86,39,42,68,63,41,54,55,51,49,53,52,51,53,51,29,70,64,38,91,42,51,67,52,25,53,50,43,41,50,50,51,42,51,47,32,62,74,67,60,47,54,64,47,48,37,50,45,45,44,51,45,54,76,46,36,66,39,52,44,54,50,72,78,37,89,88,50,55,55,46,52,60,70,49,49,56,56,44,49,56,47,48,51,44,38,57,67,58,71,42,34,78,64,52,69,68,53,42,31,22,38,54,31,13,50,38,51,44,58,24,38,38,69,54,57,68,69,58,14,56,74,50,78,62,37,42,17,38,30,27,57,65,62,73,53,77,86,47,90,49,42,52,30,29,48,46,51,34,33,57,91,36,4,77,61,70,54,66,78,75,121